Protein 3GYC (pdb70)

Nearest PDB structures (foldseek):
  3gyc-assembly2_B  TM=1.001E+00  e=6.604E-69  Parabacteroides distasonis ATCC 8503
  1f3x-assembly2_F  TM=3.179E-01  e=9.607E-03  Oryctolagus cuniculus
  3gyc-assembly2_B  TM=1.002E+00  e=1.729E-69  Parabacteroides distasonis ATCC 8503
  4qfu-assembly6_F  TM=5.108E-01  e=8.824E-04  Phocaeicola vulgatus ATCC 8482
  4qfu-assembly8_H  TM=5.171E-01  e=3.904E-03  Phocaeicola vulgatus ATCC 8482

Radius of gyration: 29.68 Å; Cα contacts (8 Å, |Δi|>4): 1448; chains: 2; bounding box: 71×48×87 Å

Secondary structure (DSSP, 8-state):
-PPPEEB--BTHHHH--STTSS-S-HHHHHHHHHHTT--EEEEE--HHHHHH----EEBPPS-SSSSSS----EE--TTHHHHHHHHHHHTT-EEEEE---PPBTT-GGGG--SHHHHHHHHHHHHHHHHHTT-GGGEEEEESSTTTT-TTT-HHHHTT-TTT-TT-TTSHHHHH--HHHH---S----EE--B--S-TTHHHHS--TT-SSEEB-----HHHHHHHHHHT----SS-SHHHHHIIIIIHHHHHT-HHHHHHHHHHHHH--HHHHHHT--EEE-S-SS-SS--S-TT--SHHHHHHHHHHHHHHHHH---EE-S-TT-STT------HHHHHHHHHHHHTPPPPHHHHSS-HHHHHHHTT-/----EEB--BTHHHH--STTSS-S-HHHHHHHHHHTT--EEEEE--HHHHHH---EEEB--S-SSSSSS----EEE-TTHHHHHHHHHHHTT-EEEEE-----BTT-GGGG--SHHHHHHHHHHHHHHHHHTT-GGGEEEEESSTTTT-TTT-HHHHTT-TTS-TT-TTSHHHHH--HHHH---S----EE--B--S-TTHHHHS--TT-SSEEB-B---HHHHHHHHHHT----SS-SHHHHHIIIIIHHHHHT-HHHHHHHHHHHHH--HHHHHTT--EEE-SBSS-SS--S-TT--SHHHHHHHHHHHHHHHTT---EE-S-TT-STT------HHHHHHHHHHHHTPPPPHHHHSS-HHHHHHHTT-

CATH classification: 3.20.20.80

B-factor: mean 16.11, std 5.59, range [5.9, 57.13]

Organism: Parabacteroides distasonis (strain ATCC 8503 / DSM 20701 / CIP 104284 / JCM 5825 / NCTC 11152) (NCBI:txid435591)

Structure (mmCIF, N/CA/C/O backbone):
data_3GYC
#
_entry.id   3GYC
#
_cell.length_a   60.209
_cell.length_b   84.915
_cell.length_c   77.991
_cell.angle_alpha   90.000
_cell.angle_beta   94.250
_cell.angle_gamma   90.000
#
_symmetry.space_group_name_H-M   'P 1 21 1'
#
loop_
_entity.id
_entity.type
_entity.pdbx_description
1 polymer 'Putative glycoside hydrolase'
2 non-polymer 1,2-ETHANEDIOL
3 water water
#
loop_
_atom_site.group_PDB
_atom_site.id
_atom_site.type_symbol
_atom_site.label_atom_id
_atom_site.label_alt_id
_atom_site.label_comp_id
_atom_site.label_asym_id
_atom_site.label_entity_id
_atom_site.label_seq_id
_atom_site.pdbx_PDB_ins_code
_atom_site.Cartn_x
_atom_site.Cartn_y
_atom_site.Cartn_z
_atom_site.occupancy
_atom_site.B_iso_or_equiv
_atom_site.auth_seq_id
_atom_site.auth_comp_id
_atom_site.auth_asym_id
_atom_site.auth_atom_id
_atom_site.pdbx_PDB_model_num
ATOM 1 N N . GLU A 1 13 ? 10.078 77.519 13.231 1.00 29.00 39 GLU A N 1
ATOM 2 C CA . GLU A 1 13 ? 10.381 76.072 13.285 1.00 27.69 39 GLU A CA 1
ATOM 3 C C . GLU A 1 13 ? 10.840 75.687 11.881 1.00 27.66 39 GLU A C 1
ATOM 4 O O . GLU A 1 13 ? 10.556 76.389 10.916 1.00 29.86 39 GLU A O 1
ATOM 6 N N . ILE A 1 14 ? 11.589 74.605 11.767 1.00 24.98 40 ILE A N 1
ATOM 7 C CA . ILE A 1 14 ? 12.061 74.144 10.464 1.00 23.65 40 ILE A CA 1
ATOM 8 C C . ILE A 1 14 ? 10.976 73.252 9.863 1.00 20.65 40 ILE A C 1
ATOM 9 O O . ILE A 1 14 ? 10.456 72.334 10.527 1.00 19.75 40 ILE A O 1
ATOM 14 N N . SER A 1 15 ? 10.602 73.563 8.628 1.00 19.29 41 SER A N 1
ATOM 15 C CA . SER A 1 15 ? 9.599 72.789 7.906 1.00 19.55 41 SER A CA 1
ATOM 16 C C . SER A 1 15 ? 10.220 71.756 6.974 1.00 16.90 41 SER A C 1
ATOM 17 O O . SER A 1 15 ? 11.220 72.028 6.301 1.00 15.94 41 SER A O 1
ATOM 20 N N . PRO A 1 16 ? 9.639 70.556 6.931 1.00 14.65 42 PRO A N 1
ATOM 21 C CA . PRO A 1 16 ? 10.086 69.634 5.937 1.00 12.40 42 PRO A CA 1
ATOM 22 C C . PRO A 1 16 ? 9.795 70.159 4.526 1.00 10.76 42 PRO A C 1
ATOM 23 O O . PRO A 1 16 ? 8.945 70.990 4.334 1.00 12.59 42 PRO A O 1
ATOM 27 N N . ARG A 1 17 ? 10.488 69.618 3.543 1.00 12.19 43 ARG A N 1
ATOM 28 C CA . ARG A 1 17 ? 10.223 69.917 2.154 1.00 13.17 43 ARG A CA 1
ATOM 29 C C . ARG A 1 17 ? 9.450 68.793 1.454 1.00 12.57 43 ARG A C 1
ATOM 30 O O . ARG A 1 17 ? 9.644 67.601 1.726 1.00 12.32 43 ARG A O 1
ATOM 38 N N . ALA A 1 18 ? 8.526 69.193 0.584 1.00 11.99 44 ALA A N 1
ATOM 39 C CA . ALA A 1 18 ? 7.761 68.255 -0.229 1.00 11.01 44 ALA A CA 1
ATOM 40 C C . ALA A 1 18 ? 8.562 68.127 -1.527 1.00 11.62 44 ALA A C 1
ATOM 41 O O . ALA A 1 18 ? 8.718 69.085 -2.313 1.00 10.43 44 ALA A O 1
ATOM 43 N N . ILE A 1 19 ? 9.076 66.930 -1.722 1.00 11.64 45 ILE A N 1
ATOM 44 C CA . ILE A 1 19 ? 10.031 66.608 -2.808 1.00 10.95 45 ILE A CA 1
ATOM 45 C C . ILE A 1 19 ? 9.452 65.690 -3.873 1.00 12.48 45 ILE A C 1
ATOM 46 O O . ILE A 1 19 ? 8.530 64.927 -3.614 1.00 9.76 45 ILE A O 1
ATOM 51 N N . THR A 1 20 ? 9.950 65.826 -5.100 1.00 12.26 46 THR A N 1
ATOM 52 C CA . THR A 1 20 ? 9.630 64.914 -6.162 1.00 12.68 46 THR A CA 1
ATOM 53 C C . THR A 1 20 ? 10.925 64.496 -6.937 1.00 13.51 46 THR A C 1
ATOM 54 O O . THR A 1 20 ? 11.806 65.302 -7.107 1.00 13.48 46 THR A O 1
ATOM 66 N N . TRP A 1 22 ? 12.585 63.870 -10.238 1.00 12.36 48 TRP A N 1
ATOM 67 C CA . TRP A 1 22 ? 12.567 64.107 -11.687 1.00 12.14 48 TRP A CA 1
ATOM 68 C C . TRP A 1 22 ? 13.741 63.412 -12.394 1.00 12.83 48 TRP A C 1
ATOM 69 O O . TRP A 1 22 ? 13.922 63.562 -13.620 1.00 12.96 48 TRP A O 1
ATOM 80 N N . ASP A 1 23 ? 14.495 62.629 -11.611 1.00 11.98 49 ASP A N 1
ATOM 81 C CA . ASP A 1 23 ? 15.486 61.669 -12.091 1.00 12.13 49 ASP A CA 1
ATOM 82 C C . ASP A 1 23 ? 16.325 62.201 -13.279 1.00 11.97 49 ASP A C 1
ATOM 83 O O . ASP A 1 23 ? 16.939 63.247 -13.172 1.00 12.00 49 ASP A O 1
ATOM 88 N N . PHE A 1 24 ? 16.344 61.471 -14.385 1.00 11.56 50 PHE A N 1
ATOM 89 C CA . PHE A 1 24 ? 17.029 61.901 -15.604 1.00 12.57 50 PHE A CA 1
ATOM 90 C C . PHE A 1 24 ? 15.995 62.401 -16.636 1.00 14.23 50 PHE A C 1
ATOM 91 O O . PHE A 1 24 ? 16.359 62.880 -17.712 1.00 14.73 50 PHE A O 1
ATOM 99 N N . SER A 1 25 ? 14.694 62.385 -16.272 1.00 11.82 51 SER A N 1
ATOM 100 C CA . SER A 1 25 ? 13.670 62.874 -17.177 1.00 9.93 51 SER A CA 1
ATOM 101 C C . SER A 1 25 ? 13.748 64.405 -17.427 1.00 10.07 51 SER A C 1
ATOM 102 O O . SER A 1 25 ? 13.430 64.863 -18.512 1.00 9.07 51 SER A O 1
ATOM 105 N N . TRP A 1 26 ? 14.203 65.181 -16.439 1.00 10.54 52 TRP A N 1
ATOM 106 C CA . TRP A 1 26 ? 14.286 66.615 -16.569 1.00 10.00 52 TRP A CA 1
ATOM 107 C C . TRP A 1 26 ? 15.134 67.035 -17.779 1.00 10.36 52 TRP A C 1
ATOM 108 O O . TRP A 1 26 ? 14.863 68.077 -18.404 1.00 10.06 52 TRP A O 1
ATOM 119 N N . LEU A 1 27 ? 16.173 66.254 -18.073 1.00 10.33 53 LEU A N 1
ATOM 120 C CA . LEU A 1 27 ? 17.051 66.575 -19.193 1.00 10.74 53 LEU A CA 1
ATOM 121 C C . LEU A 1 27 ? 16.648 65.798 -20.445 1.00 11.55 53 LEU A C 1
ATOM 122 O O . LEU A 1 27 ? 16.703 66.356 -21.547 1.00 12.87 53 LEU A O 1
ATOM 127 N N . GLU A 1 28 ? 16.248 64.543 -20.285 1.00 10.21 54 GLU A N 1
ATOM 128 C CA . GLU A 1 28 ? 15.988 63.650 -21.426 1.00 10.78 54 GLU A CA 1
ATOM 129 C C . GLU A 1 28 ? 14.649 63.748 -22.113 1.00 13.20 54 GLU A C 1
ATOM 130 O O . GLU A 1 28 ? 14.570 63.556 -23.313 1.00 10.23 54 GLU A O 1
ATOM 136 N N . ARG A 1 29 ? 13.606 64.052 -21.339 1.00 10.69 55 ARG A N 1
ATOM 137 C CA . ARG A 1 29 ? 12.233 64.014 -21.872 1.00 10.81 55 ARG A CA 1
ATOM 138 C C . ARG A 1 29 ? 11.810 65.317 -22.399 1.00 11.65 55 ARG A C 1
ATOM 139 O O . ARG A 1 29 ? 10.934 66.019 -21.839 1.00 10.68 55 ARG A O 1
ATOM 147 N N . ARG A 1 30 ? 12.505 65.699 -23.478 1.00 12.05 56 ARG A N 1
ATOM 148 C CA . ARG A 1 30 ? 12.293 67.013 -24.062 1.00 12.84 56 ARG A CA 1
ATOM 149 C C . ARG A 1 30 ? 12.042 66.987 -25.578 1.00 11.05 56 ARG A C 1
ATOM 150 O O . ARG A 1 30 ? 12.178 67.991 -26.252 1.00 10.80 56 ARG A O 1
ATOM 158 N N . TRP A 1 31 ? 11.618 65.831 -26.081 1.00 11.50 57 TRP A N 1
ATOM 159 C CA . TRP A 1 31 ? 11.105 65.691 -27.439 1.00 10.60 57 TRP A CA 1
ATOM 160 C C . TRP A 1 31 ? 9.633 66.092 -27.321 1.00 11.41 57 TRP A C 1
ATOM 161 O O . TRP A 1 31 ? 9.137 66.204 -26.223 1.00 11.13 57 TRP A O 1
ATOM 172 N N . PRO A 1 32 ? 8.934 66.296 -28.449 1.00 10.95 58 PRO A N 1
ATOM 173 C CA . PRO A 1 32 ? 7.553 66.798 -28.417 1.00 11.74 58 PRO A CA 1
ATOM 174 C C . PRO A 1 32 ? 6.636 65.996 -27.550 1.00 11.26 58 PRO A C 1
ATOM 175 O O . PRO A 1 32 ? 6.526 64.787 -27.730 1.00 11.77 58 PRO A O 1
ATOM 179 N N . GLY A 1 33 ? 5.998 66.696 -26.608 1.00 12.04 59 GLY A N 1
ATOM 180 C CA . GLY A 1 33 ? 5.060 66.099 -25.688 1.00 11.74 59 GLY A CA 1
ATOM 181 C C . GLY A 1 33 ? 5.643 65.213 -24.608 1.00 11.79 59 GLY A C 1
ATOM 182 O O . GLY A 1 33 ? 4.907 64.627 -23.825 1.00 11.94 59 GLY A O 1
ATOM 183 N N . ALA A 1 34 ? 6.958 65.187 -24.475 1.00 11.25 60 ALA A N 1
ATOM 184 C CA . ALA A 1 34 ? 7.612 64.237 -23.539 1.00 12.75 60 ALA A CA 1
ATOM 185 C C . ALA A 1 34 ? 7.443 64.639 -22.058 1.00 10.13 60 ALA A C 1
ATOM 186 O O . ALA A 1 34 ? 7.574 63.829 -21.163 1.00 9.34 60 ALA A O 1
ATOM 188 N N . GLY A 1 35 ? 7.107 65.908 -21.825 1.00 12.00 61 GLY A N 1
ATOM 189 C CA . GLY A 1 35 ? 6.829 66.376 -20.504 1.00 12.23 61 GLY A CA 1
ATOM 190 C C . GLY A 1 35 ? 7.658 67.493 -19.954 1.00 14.77 61 GLY A C 1
ATOM 191 O O . GLY A 1 35 ? 7.139 68.283 -19.182 1.00 12.70 61 GLY A O 1
ATOM 192 N N . TYR A 1 36 ? 8.932 67.563 -20.355 1.00 13.00 62 TYR A N 1
ATOM 193 C CA . TYR A 1 36 ? 9.866 68.502 -19.788 1.00 13.44 62 TYR A CA 1
ATOM 194 C C . TYR A 1 36 ? 10.501 69.504 -20.752 1.00 13.23 62 TYR A C 1
ATOM 195 O O . TYR A 1 36 ? 11.539 70.057 -20.467 1.00 13.83 62 TYR A O 1
ATOM 204 N N . GLU A 1 37 ? 9.814 69.750 -21.864 1.00 12.91 63 GLU A N 1
ATOM 205 C CA . GLU A 1 37 ? 10.235 70.734 -22.843 1.00 12.58 63 GLU A CA 1
ATOM 206 C C . GLU A 1 37 ? 10.319 72.155 -22.291 1.00 12.86 63 GLU A C 1
ATOM 207 O O . GLU A 1 37 ? 11.290 72.858 -22.571 1.00 11.76 63 GLU A O 1
ATOM 213 N N . ASP A 1 38 ? 9.317 72.571 -21.516 1.00 11.12 64 ASP A N 1
ATOM 214 C CA . ASP A 1 38 ? 9.266 73.932 -20.955 1.00 11.66 64 ASP A CA 1
ATOM 215 C C . ASP A 1 38 ? 9.436 73.850 -19.444 1.00 12.00 64 ASP A C 1
ATOM 216 O O . ASP A 1 38 ? 8.473 73.580 -18.706 1.00 11.37 64 ASP A O 1
ATOM 221 N N . TRP A 1 39 ? 10.671 74.022 -18.988 1.00 11.94 65 TRP A N 1
ATOM 222 C CA . TRP A 1 39 ? 10.971 73.930 -17.575 1.00 11.55 65 TRP A CA 1
ATOM 223 C C . TRP A 1 39 ? 10.248 74.959 -16.710 1.00 11.44 65 TRP A C 1
ATOM 224 O O . TRP A 1 39 ? 9.881 74.640 -15.582 1.00 13.64 65 TRP A O 1
ATOM 235 N N . ASP A 1 40 ? 10.052 76.161 -17.213 1.00 12.29 66 ASP A N 1
ATOM 236 C CA . ASP A 1 40 ? 9.284 77.189 -16.473 1.00 13.07 66 ASP A CA 1
ATOM 237 C C . ASP A 1 40 ? 7.855 76.749 -16.257 1.00 13.41 66 ASP A C 1
ATOM 238 O O . ASP A 1 40 ? 7.339 76.836 -15.103 1.00 12.31 66 ASP A O 1
ATOM 243 N N . GLN A 1 41 ? 7.239 76.215 -17.303 1.00 11.96 67 GLN A N 1
ATOM 244 C CA A GLN A 1 41 ? 5.860 75.771 -17.164 0.50 13.58 67 GLN A CA 1
ATOM 245 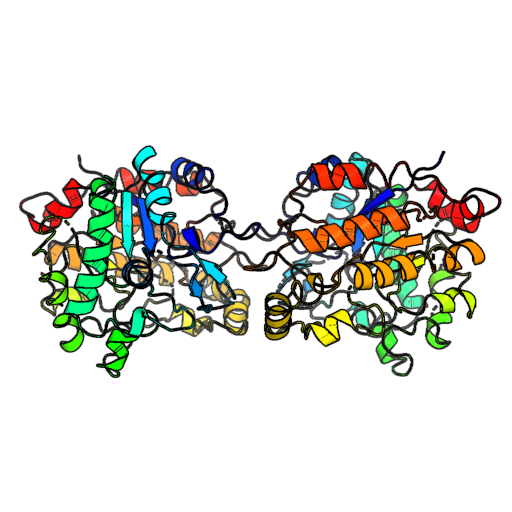C CA B GLN A 1 41 ? 5.869 75.731 -17.198 0.50 14.04 67 GLN A CA 1
ATOM 246 C C . GLN A 1 41 ? 5.750 74.606 -16.168 1.00 13.56 67 GLN A C 1
ATOM 247 O O . GLN A 1 41 ? 4.867 74.634 -15.314 1.00 12.60 67 GLN A O 1
ATOM 258 N N . VAL A 1 42 ? 6.626 73.603 -16.268 1.00 11.97 68 VAL A N 1
ATOM 259 C CA . VAL A 1 42 ? 6.494 72.447 -15.358 1.00 12.25 68 VAL A CA 1
ATOM 260 C C . VAL A 1 42 ? 6.929 72.784 -13.921 1.00 12.88 68 VAL A C 1
ATOM 261 O O . VAL A 1 42 ? 6.368 72.241 -12.962 1.00 10.31 68 VAL A O 1
ATOM 265 N N . LEU A 1 43 ? 7.889 73.696 -13.763 1.00 11.48 69 LEU A N 1
ATOM 266 C CA . LEU A 1 43 ? 8.266 74.142 -12.428 1.00 10.86 69 LEU A CA 1
ATOM 267 C C . LEU A 1 43 ? 7.116 75.033 -11.816 1.00 10.81 69 LEU A C 1
ATOM 268 O O . LEU A 1 43 ? 6.924 75.006 -10.633 1.00 11.06 69 LEU A O 1
ATOM 273 N N . ASP A 1 44 ? 6.377 75.780 -12.615 1.00 11.76 70 ASP A N 1
ATOM 274 C CA . ASP A 1 44 ? 5.226 76.555 -12.114 1.00 12.86 70 ASP A CA 1
ATOM 275 C C . ASP A 1 44 ? 4.147 75.565 -11.654 1.00 12.82 70 ASP A C 1
ATOM 276 O O . ASP A 1 44 ? 3.562 75.763 -10.618 1.00 13.41 70 ASP A O 1
ATOM 281 N N . GLU A 1 45 ? 3.923 74.504 -12.427 1.00 12.28 71 GLU A N 1
ATOM 282 C CA . GLU A 1 45 ? 2.946 73.442 -12.113 1.00 12.72 71 GLU A CA 1
ATOM 283 C C . GLU A 1 45 ? 3.316 72.691 -10.832 1.00 12.06 71 GLU A C 1
ATOM 284 O O . GLU A 1 45 ? 2.473 72.337 -9.999 1.00 11.59 71 GLU A O 1
ATOM 290 N N . LEU A 1 46 ? 4.592 72.401 -10.701 1.00 10.05 72 LEU A N 1
ATOM 291 C CA . LEU A 1 46 ? 5.153 71.783 -9.525 1.00 10.93 72 LEU A CA 1
ATOM 292 C C . LEU A 1 46 ? 4.880 72.667 -8.282 1.00 12.03 72 LEU A C 1
ATOM 293 O O . LEU A 1 46 ? 4.432 72.171 -7.273 1.00 12.62 72 LEU A O 1
ATOM 298 N N . SER A 1 47 ? 5.176 73.954 -8.366 1.00 11.60 73 SER A N 1
ATOM 299 C CA . SER A 1 47 ? 4.931 74.879 -7.222 1.00 15.67 73 SER A CA 1
ATOM 300 C C . SER A 1 47 ? 3.462 75.024 -6.898 1.00 14.84 73 SER A C 1
ATOM 301 O O . SER A 1 47 ? 3.100 75.118 -5.733 1.00 14.89 73 SER A O 1
ATOM 304 N N . GLU A 1 48 ? 2.628 75.099 -7.935 1.00 16.07 74 GLU A N 1
ATOM 305 C CA . GLU A 1 48 ? 1.163 75.187 -7.780 1.00 16.67 74 GLU A CA 1
ATOM 306 C C . GLU A 1 48 ? 0.661 73.961 -6.984 1.00 15.67 74 GLU A C 1
ATOM 307 O O . GLU A 1 48 ? -0.297 74.048 -6.216 1.00 16.62 74 GLU A O 1
ATOM 313 N N . ARG A 1 49 ? 1.282 72.805 -7.187 1.00 12.51 75 ARG A N 1
ATOM 314 C CA . ARG A 1 49 ? 0.933 71.599 -6.465 1.00 11.62 75 ARG A CA 1
ATOM 315 C C . ARG A 1 49 ? 1.516 71.598 -5.033 1.00 13.84 75 ARG A C 1
ATOM 316 O O . ARG A 1 49 ? 1.142 70.760 -4.228 1.00 14.41 75 ARG A O 1
ATOM 324 N N . GLY A 1 50 ? 2.428 72.536 -4.736 1.00 12.07 76 GLY A N 1
ATOM 325 C CA . GLY A 1 50 ? 2.990 72.696 -3.390 1.00 12.23 76 GLY A CA 1
ATOM 326 C C . GLY A 1 50 ? 4.313 72.009 -3.124 1.00 11.39 76 GLY A C 1
ATOM 327 O O . GLY A 1 50 ? 4.747 71.961 -1.980 1.00 10.81 76 GLY A O 1
ATOM 328 N N . TYR A 1 51 ? 4.941 71.435 -4.161 1.00 9.35 77 TYR A N 1
ATOM 329 C CA . TYR A 1 51 ? 6.251 70.817 -3.990 1.00 11.15 77 TYR A CA 1
ATOM 330 C C . TYR A 1 51 ? 7.294 71.941 -3.989 1.00 12.18 77 TYR A C 1
ATOM 331 O O . TYR A 1 51 ? 7.150 72.925 -4.709 1.00 14.43 77 TYR A O 1
ATOM 340 N N . ASN A 1 52 ? 8.314 71.812 -3.147 1.00 11.43 78 ASN A N 1
ATOM 341 C CA . ASN A 1 52 ? 9.394 72.794 -3.078 1.00 10.65 78 ASN A CA 1
ATOM 342 C C . ASN A 1 52 ? 10.800 72.180 -3.079 1.00 10.09 78 ASN A C 1
ATOM 343 O O . ASN A 1 52 ? 11.764 72.818 -2.711 1.00 9.99 78 ASN A O 1
ATOM 348 N N . ALA A 1 53 ? 10.908 70.930 -3.537 1.00 9.75 79 ALA A N 1
ATOM 349 C CA . ALA A 1 53 ? 12.204 70.272 -3.705 1.00 10.99 79 ALA A CA 1
ATOM 350 C C . ALA A 1 53 ? 12.085 69.244 -4.858 1.00 11.74 79 ALA A C 1
ATOM 351 O O . ALA A 1 53 ? 11.000 68.728 -5.132 1.00 13.51 79 ALA A O 1
ATOM 353 N N . ILE A 1 54 ? 13.196 68.982 -5.535 1.00 12.18 80 ILE A N 1
ATOM 354 C CA . ILE A 1 54 ? 13.280 68.017 -6.624 1.00 11.52 80 ILE A CA 1
ATOM 355 C C . ILE A 1 54 ? 14.586 67.246 -6.467 1.00 12.20 80 ILE A C 1
ATOM 356 O O . ILE A 1 54 ? 15.592 67.811 -6.077 1.00 12.79 80 ILE A O 1
ATOM 361 N N . ARG A 1 55 ? 14.542 65.955 -6.725 1.00 11.47 81 ARG A N 1
ATOM 362 C CA . ARG A 1 55 ? 15.726 65.104 -6.755 1.00 12.14 81 ARG A CA 1
ATOM 363 C C . ARG A 1 55 ? 16.042 64.829 -8.235 1.00 10.48 81 ARG A C 1
ATOM 364 O O . ARG A 1 55 ? 15.190 64.343 -8.973 1.00 10.50 81 ARG A O 1
ATOM 372 N N . ILE A 1 56 ? 17.242 65.186 -8.707 1.00 11.69 82 ILE A N 1
ATOM 373 C CA . ILE A 1 56 ? 17.536 64.979 -10.092 1.00 10.34 82 ILE A CA 1
ATOM 374 C C . ILE A 1 56 ? 18.873 64.266 -10.269 1.00 10.53 82 ILE A C 1
ATOM 375 O O . ILE A 1 56 ? 19.735 64.245 -9.384 1.00 9.45 82 ILE A O 1
ATOM 380 N N . ASP A 1 57 ? 19.012 63.714 -11.446 1.00 10.07 83 ASP A N 1
ATOM 381 C CA . ASP A 1 57 ? 20.298 63.153 -11.855 1.00 10.00 83 ASP A CA 1
ATOM 382 C C . ASP A 1 57 ? 21.172 64.317 -12.347 1.00 10.17 83 ASP A C 1
ATOM 383 O O . ASP A 1 57 ? 20.750 65.101 -13.229 1.00 12.26 83 ASP A O 1
ATOM 388 N N . ALA A 1 58 ? 22.383 64.425 -11.784 1.00 8.85 84 ALA A N 1
ATOM 389 C CA . ALA A 1 58 ? 23.352 65.492 -12.120 1.00 10.05 84 ALA A CA 1
ATOM 390 C C . ALA A 1 58 ? 24.311 65.057 -13.265 1.00 11.36 84 ALA A C 1
ATOM 391 O O . ALA A 1 58 ? 25.105 65.886 -13.733 1.00 12.15 84 ALA A O 1
ATOM 393 N N . TYR A 1 59 ? 24.249 63.770 -13.664 1.00 10.84 85 TYR A N 1
ATOM 394 C CA . TYR A 1 59 ? 25.144 63.209 -14.718 1.00 11.35 85 TYR A CA 1
ATOM 395 C C . TYR A 1 59 ? 26.602 63.636 -14.462 1.00 11.66 85 TYR A C 1
ATOM 396 O O . TYR A 1 59 ? 27.281 64.161 -15.373 1.00 12.73 85 TYR A O 1
ATOM 405 N N . PRO A 1 60 ? 27.105 63.407 -13.238 1.00 11.42 86 PRO A N 1
ATOM 406 C CA . PRO A 1 60 ? 28.471 63.866 -12.849 1.00 11.34 86 PRO A CA 1
ATOM 407 C C . PRO A 1 60 ? 29.567 63.268 -13.710 1.00 11.23 86 PRO A C 1
ATOM 408 O O . PRO A 1 60 ? 30.552 63.926 -14.037 1.00 12.11 86 PRO A O 1
ATOM 412 N N . HIS A 1 61 ? 29.402 62.003 -14.050 1.00 12.02 87 HIS A N 1
ATOM 413 C CA . HIS A 1 61 ? 30.325 61.300 -14.931 1.00 11.45 87 HIS A CA 1
ATOM 414 C C . HIS A 1 61 ? 30.492 61.966 -16.307 1.00 11.10 87 HIS A C 1
ATOM 415 O O . HIS A 1 61 ? 31.616 62.039 -16.841 1.00 12.77 87 HIS A O 1
ATOM 422 N N . LEU A 1 62 ? 29.409 62.464 -16.871 1.00 10.73 88 LEU A N 1
ATOM 423 C CA . LEU A 1 62 ? 29.431 63.147 -18.146 1.00 10.13 88 LEU A CA 1
ATOM 424 C C . LEU A 1 62 ? 30.018 64.547 -17.985 1.00 11.49 88 LEU A C 1
ATOM 425 O O . LEU A 1 62 ? 30.863 64.975 -18.792 1.00 11.56 88 LEU A O 1
ATOM 430 N N . ILE A 1 63 ? 29.606 65.268 -16.932 1.00 12.85 89 ILE A N 1
ATOM 431 C CA . ILE A 1 63 ? 30.130 66.608 -16.716 1.00 13.23 89 ILE A CA 1
ATOM 432 C C . ILE A 1 63 ? 31.645 66.566 -16.470 1.00 15.26 89 ILE A C 1
ATOM 433 O O . ILE A 1 63 ? 32.351 67.445 -16.957 1.00 15.57 89 ILE A O 1
ATOM 438 N N . ALA A 1 64 ? 32.143 65.528 -15.787 1.00 15.12 90 ALA A N 1
ATOM 439 C CA . ALA A 1 64 ? 33.558 65.427 -15.472 1.00 16.15 90 ALA A CA 1
ATOM 440 C C . ALA A 1 64 ? 34.382 65.059 -16.695 1.00 18.11 90 ALA A C 1
ATOM 441 O O . ALA A 1 64 ? 35.573 65.396 -16.766 1.00 17.91 90 ALA A O 1
ATOM 443 N N . GLU A 1 65 ? 33.775 64.383 -17.661 1.00 18.99 91 GLU A N 1
ATOM 444 C CA . GLU A 1 65 ? 34.487 64.015 -18.887 1.00 19.81 91 GLU A CA 1
ATOM 445 C C . GLU A 1 65 ? 34.489 65.169 -19.866 1.00 18.73 91 GLU A C 1
ATOM 446 O O . GLU A 1 65 ? 35.534 65.576 -20.316 1.00 17.77 91 GLU A O 1
ATOM 452 N N . ASN A 1 66 ? 33.307 65.652 -20.240 1.00 17.77 92 ASN A N 1
ATOM 453 C CA . ASN A 1 66 ? 33.178 66.782 -21.165 1.00 17.05 92 ASN A CA 1
ATOM 454 C C . ASN A 1 66 ? 31.829 67.480 -20.953 1.00 17.60 92 ASN A C 1
ATOM 455 O O . ASN A 1 66 ? 30.820 67.062 -21.517 1.00 15.79 92 ASN A O 1
ATOM 460 N N . PRO A 1 67 ? 31.819 68.570 -20.156 1.00 17.32 93 PRO A N 1
ATOM 461 C CA . PRO A 1 67 ? 30.560 69.197 -19.769 1.00 16.37 93 PRO A CA 1
ATOM 462 C C . PRO A 1 67 ? 29.677 69.706 -20.887 1.00 17.01 93 PRO A C 1
ATOM 463 O O . PRO A 1 67 ? 28.436 69.627 -20.767 1.00 17.53 93 PRO A O 1
ATOM 475 N N . LYS A 1 69 ? 29.747 68.556 -24.138 1.00 13.37 95 LYS A N 1
ATOM 476 C CA . LYS A 1 69 ? 29.573 67.562 -25.185 1.00 12.93 95 LYS A CA 1
ATOM 477 C C . LYS A 1 69 ? 28.097 67.150 -25.362 1.00 13.40 95 LYS A C 1
ATOM 478 O O . LYS A 1 69 ? 27.345 67.070 -24.410 1.00 11.19 95 LYS A O 1
ATOM 484 N N . LYS A 1 70 ? 27.671 66.912 -26.600 1.00 14.29 96 LYS A N 1
ATOM 485 C CA . LYS A 1 70 ? 26.321 66.361 -26.795 1.00 14.19 96 LYS A CA 1
ATOM 486 C C . LYS A 1 70 ? 26.534 64.842 -26.741 1.00 12.71 96 LYS A C 1
ATOM 487 O O . LYS A 1 70 ? 27.163 64.261 -27.646 1.00 13.89 96 LYS A O 1
ATOM 491 N N . TRP A 1 71 ? 26.044 64.208 -25.677 1.00 10.80 97 TRP A N 1
ATOM 492 C CA . TRP A 1 71 ? 26.189 62.766 -25.456 1.00 10.36 97 TRP A CA 1
ATOM 493 C C . TRP A 1 71 ? 25.041 61.925 -25.975 1.00 11.91 97 TRP A C 1
ATOM 494 O O . TRP A 1 71 ? 23.896 62.280 -25.748 1.00 13.41 97 TRP A O 1
ATOM 505 N N . LEU A 1 72 ? 25.371 60.796 -26.615 1.00 11.70 98 LEU A N 1
ATOM 506 C CA . LEU A 1 72 ? 24.412 59.828 -27.096 1.00 11.58 98 LEU A CA 1
ATOM 507 C C . LEU A 1 72 ? 24.216 58.749 -26.019 1.00 12.37 98 LEU A C 1
ATOM 508 O O . LEU A 1 72 ? 25.170 58.059 -25.641 1.00 13.62 98 LEU A O 1
ATOM 513 N N . LEU A 1 73 ? 23.003 58.656 -25.464 1.00 11.27 99 LEU A N 1
ATOM 514 C CA . LEU A 1 73 ? 22.709 57.719 -24.382 1.00 10.48 99 LEU A CA 1
ATOM 515 C C . LEU A 1 73 ? 21.927 56.519 -24.879 1.00 11.00 99 LEU A C 1
ATOM 516 O O . LEU A 1 73 ? 21.074 56.672 -25.757 1.00 11.71 99 LEU A O 1
ATOM 521 N N . LYS A 1 74 ? 22.240 55.333 -24.351 1.00 12.45 100 LYS A N 1
ATOM 522 C CA . LYS A 1 74 ? 21.500 54.106 -24.674 1.00 14.25 100 LYS A CA 1
ATOM 523 C C . LYS A 1 74 ? 20.362 54.004 -23.696 1.00 14.95 100 LYS A C 1
ATOM 524 O O . LYS A 1 74 ? 20.530 54.368 -22.550 1.00 17.38 100 LYS A O 1
ATOM 530 N N . GLU A 1 75 ? 19.204 53.510 -24.114 1.00 14.36 101 GLU A N 1
ATOM 531 C CA . GLU A 1 75 ? 18.064 53.459 -23.187 1.00 15.87 101 GLU A CA 1
ATOM 532 C C . GLU A 1 75 ? 18.230 52.381 -22.108 1.00 14.63 101 GLU A C 1
ATOM 533 O O . GLU A 1 75 ? 18.905 51.356 -22.310 1.00 13.12 101 GLU A O 1
ATOM 539 N N . VAL A 1 76 ? 17.655 52.657 -20.947 1.00 14.14 102 VAL A N 1
ATOM 540 C CA . VAL A 1 76 ? 17.619 51.697 -19.852 1.00 15.91 102 VAL A CA 1
ATOM 541 C C . VAL A 1 76 ? 16.469 50.706 -20.084 1.00 14.78 102 VAL A C 1
ATOM 542 O O . VAL A 1 76 ? 16.581 49.507 -19.796 1.00 15.25 102 VAL A O 1
ATOM 546 N N . TRP A 1 77 ? 15.381 51.208 -20.661 1.00 13.74 103 TRP A N 1
ATOM 547 C CA . TRP A 1 77 ? 14.149 50.418 -20.879 1.00 14.24 103 TRP A CA 1
ATOM 548 C C . TRP A 1 77 ? 13.286 51.077 -21.936 1.00 14.14 103 TRP A C 1
ATOM 549 O O . TRP A 1 77 ? 13.483 52.242 -22.290 1.00 13.74 103 TRP A O 1
ATOM 560 N N . ASN A 1 78 ? 12.326 50.337 -22.444 1.00 12.70 104 ASN A N 1
ATOM 561 C CA . ASN A 1 78 ? 11.335 50.936 -23.297 1.00 12.35 104 ASN A CA 1
ATOM 562 C C . ASN A 1 78 ? 9.938 50.736 -22.682 1.00 14.14 104 ASN A C 1
ATOM 563 O O . ASN A 1 78 ? 8.943 51.164 -23.234 1.00 14.48 104 ASN A O 1
ATOM 568 N N . GLN A 1 79 ? 9.880 50.088 -21.528 1.00 12.07 105 GLN A N 1
ATOM 569 C CA . GLN A 1 79 ? 8.597 49.815 -20.874 1.00 12.80 105 GLN A CA 1
ATOM 570 C C . GLN A 1 79 ? 8.154 50.875 -19.867 1.00 11.85 105 GLN A C 1
ATOM 571 O O . GLN A 1 79 ? 6.984 50.904 -19.492 1.00 12.02 105 GLN A O 1
ATOM 577 N N . GLN A 1 80 ? 9.066 51.749 -19.445 1.00 12.59 106 GLN A N 1
ATOM 578 C CA . GLN A 1 80 ? 8.717 52.808 -18.461 1.00 12.38 106 GLN A CA 1
ATOM 579 C C . GLN A 1 80 ? 8.768 54.196 -19.053 1.00 14.68 106 GLN A C 1
ATOM 580 O O . GLN A 1 80 ? 9.447 54.415 -20.074 1.00 15.55 106 GLN A O 1
ATOM 586 N N . ASP A 1 81 ? 8.131 55.160 -18.371 1.00 14.18 107 ASP A N 1
ATOM 587 C CA . ASP A 1 81 ? 8.096 56.561 -18.850 1.00 14.11 107 ASP A CA 1
ATOM 588 C C . ASP A 1 81 ? 9.059 57.555 -18.138 1.00 12.95 107 ASP A C 1
ATOM 589 O O . ASP A 1 81 ? 8.894 58.773 -18.238 1.00 11.82 107 ASP A O 1
ATOM 594 N N . TRP A 1 82 ? 10.034 57.034 -17.401 1.00 13.23 108 TRP A N 1
ATOM 595 C CA . TRP A 1 82 ? 11.093 57.858 -16.865 1.00 13.88 108 TRP A CA 1
ATOM 596 C C . TRP A 1 82 ? 12.151 57.871 -17.958 1.00 12.27 108 TRP A C 1
ATOM 597 O O . TRP A 1 82 ? 12.483 56.837 -18.541 1.00 12.77 108 TRP A O 1
ATOM 608 N N . GLY A 1 83 ? 12.684 59.037 -18.229 1.00 11.18 109 GLY A N 1
ATOM 609 C CA . GLY A 1 83 ? 13.723 59.138 -19.239 1.00 10.77 109 GLY A CA 1
ATOM 610 C C . GLY A 1 83 ? 13.351 58.694 -20.644 1.00 10.79 109 GLY A C 1
ATOM 611 O O . GLY A 1 83 ? 12.206 58.775 -21.062 1.00 11.46 109 GLY A O 1
ATOM 612 N N . SER A 1 84 ? 14.330 58.135 -21.362 1.00 10.46 110 SER A N 1
ATOM 613 C CA . SER A 1 84 ? 14.190 57.837 -22.778 1.00 11.26 110 SER A CA 1
ATOM 614 C C . SER A 1 84 ? 13.903 56.374 -23.109 1.00 11.83 110 SER A C 1
ATOM 615 O O . SER A 1 84 ? 14.631 55.494 -22.649 1.00 14.46 110 SER A O 1
ATOM 618 N N . PRO A 1 85 ? 12.916 56.108 -23.986 1.00 10.27 111 PRO A N 1
ATOM 619 C CA . PRO A 1 85 ? 12.575 54.752 -24.367 1.00 11.14 111 PRO A CA 1
ATOM 620 C C . PRO A 1 85 ? 13.410 54.249 -25.529 1.00 11.86 111 PRO A C 1
ATOM 621 O O . PRO A 1 85 ? 13.153 53.166 -26.023 1.00 13.51 111 PRO A O 1
ATOM 625 N N . ASP A 1 86 ? 14.380 55.056 -25.961 1.00 12.15 112 ASP A N 1
ATOM 626 C CA . ASP A 1 86 ? 15.236 54.698 -27.100 1.00 11.22 112 ASP A CA 1
ATOM 627 C C . ASP A 1 86 ? 16.472 55.618 -26.996 1.00 10.16 112 ASP A C 1
ATOM 628 O O . ASP A 1 86 ? 16.606 56.368 -26.036 1.00 10.00 112 ASP A O 1
ATOM 646 N N . ASN A 1 88 ? 18.992 58.641 -27.194 1.00 11.20 114 ASN A N 1
ATOM 647 C CA . ASN A 1 88 ? 18.695 60.052 -27.052 1.00 12.03 114 ASN A CA 1
ATOM 648 C C . ASN A 1 88 ? 20.020 60.797 -26.874 1.00 14.27 114 ASN A C 1
ATOM 649 O O . ASN A 1 88 ? 21.063 60.179 -26.603 1.00 17.43 114 ASN A O 1
ATOM 654 N N . GLU A 1 89 ? 19.992 62.101 -27.108 1.00 15.23 115 GLU A N 1
ATOM 655 C CA . GLU A 1 89 ? 21.187 62.934 -27.003 1.00 17.96 115 GLU A CA 1
ATOM 656 C C . GLU A 1 89 ? 20.960 63.991 -25.993 1.00 16.49 115 GLU A C 1
ATOM 657 O O . GLU A 1 89 ? 19.929 64.636 -26.025 1.00 17.76 115 GLU A O 1
ATOM 663 N N . VAL A 1 90 ? 21.905 64.179 -25.090 1.00 15.33 116 VAL A N 1
ATOM 664 C CA . VAL A 1 90 ? 21.813 65.261 -24.108 1.00 13.48 116 VAL A CA 1
ATOM 665 C C . VAL A 1 90 ? 23.117 66.040 -23.991 1.00 12.48 116 VAL A C 1
ATOM 666 O O . VAL A 1 90 ? 24.210 65.506 -24.276 1.00 13.12 116 VAL A O 1
ATOM 670 N N . GLN A 1 91 ? 22.977 67.314 -23.618 1.00 11.26 117 GLN A N 1
ATOM 671 C CA . GLN A 1 91 ? 24.108 68.186 -23.296 1.00 10.70 117 GLN A CA 1
ATOM 672 C C . GLN A 1 91 ? 23.826 68.650 -21.858 1.00 10.22 117 GLN A C 1
ATOM 673 O O . GLN A 1 91 ? 22.829 69.358 -21.573 1.00 9.05 117 GLN A O 1
ATOM 679 N N . VAL A 1 92 ? 24.700 68.257 -20.937 1.00 11.39 118 VAL A N 1
ATOM 680 C CA . VAL A 1 92 ? 24.421 68.430 -19.504 1.00 10.08 118 VAL A CA 1
ATOM 681 C C . VAL A 1 92 ? 24.631 69.854 -19.001 1.00 10.55 118 VAL A C 1
ATOM 682 O O . VAL A 1 92 ? 23.808 70.348 -18.244 1.00 12.37 118 VAL A O 1
ATOM 686 N N . GLN A 1 93 ? 25.698 70.515 -19.419 1.00 12.86 119 GLN A N 1
ATOM 687 C CA . GLN A 1 93 ? 25.920 71.917 -19.073 1.00 11.98 119 GLN A CA 1
ATOM 688 C C . GLN A 1 93 ? 25.926 72.721 -20.358 1.00 12.30 119 GLN A C 1
ATOM 689 O O . GLN A 1 93 ? 26.488 72.263 -21.371 1.00 12.93 119 GLN A O 1
ATOM 695 N N . PRO A 1 94 ? 25.386 73.952 -20.318 1.00 12.26 120 PRO A N 1
ATOM 696 C CA . PRO A 1 94 ? 24.815 74.691 -19.161 1.00 11.18 120 PRO A CA 1
ATOM 697 C C . PRO A 1 94 ? 23.382 74.334 -18.733 1.00 11.41 120 PRO A C 1
ATOM 698 O O . PRO A 1 94 ? 22.834 74.991 -17.848 1.00 12.70 120 PRO A O 1
ATOM 702 N N . ASN A 1 95 ? 22.763 73.349 -19.370 1.00 9.86 121 ASN A N 1
ATOM 703 C CA . ASN A 1 95 ? 21.385 72.910 -19.014 1.00 10.73 121 ASN A CA 1
ATOM 704 C C . ASN A 1 95 ? 21.165 72.670 -17.526 1.00 9.16 121 ASN A C 1
ATOM 705 O O . ASN A 1 95 ? 20.142 73.125 -16.988 1.00 9.76 121 ASN A O 1
ATOM 710 N N . LEU A 1 96 ? 22.126 72.055 -16.839 1.00 8.57 122 LEU A N 1
ATOM 711 C CA . LEU A 1 96 ? 21.967 71.806 -15.412 1.00 10.83 122 LEU A CA 1
ATOM 712 C C . LEU A 1 96 ? 21.909 73.119 -14.656 1.00 9.65 122 LEU A C 1
ATOM 713 O O . LEU A 1 96 ? 20.993 73.350 -13.853 1.00 10.58 122 LEU A O 1
ATOM 718 N N . ASN A 1 97 ? 22.870 73.996 -14.921 1.00 9.81 123 ASN A N 1
ATOM 719 C CA . ASN A 1 97 ? 22.871 75.282 -14.224 1.00 10.23 123 ASN A CA 1
ATOM 720 C C . ASN A 1 97 ? 21.642 76.136 -14.572 1.00 10.75 123 ASN A C 1
ATOM 721 O O . ASN A 1 97 ? 21.150 76.909 -13.706 1.00 11.03 123 ASN A O 1
ATOM 726 N N . LEU A 1 98 ? 21.160 76.009 -15.818 1.00 9.92 124 LEU A N 1
ATOM 727 C CA . LEU A 1 98 ? 19.923 76.707 -16.236 1.00 10.88 124 LEU A CA 1
ATOM 728 C C . LEU A 1 98 ? 18.752 76.198 -15.425 1.00 10.53 124 LEU A C 1
ATOM 729 O O . LEU A 1 98 ? 17.997 76.982 -14.895 1.00 11.38 124 LEU A O 1
ATOM 734 N N . PHE A 1 99 ? 18.601 74.877 -15.358 1.00 10.47 125 PHE A N 1
ATOM 735 C CA . PHE A 1 99 ? 17.559 74.253 -14.578 1.00 10.93 125 PHE A CA 1
ATOM 736 C C . PHE A 1 99 ? 17.638 74.640 -13.090 1.00 11.34 125 PHE A C 1
ATOM 737 O O . PHE A 1 99 ? 16.595 74.986 -12.475 1.00 10.01 125 PHE A O 1
ATOM 745 N N . LEU A 1 100 ? 18.850 74.624 -12.525 1.00 10.82 126 LEU A N 1
ATOM 746 C CA . LEU A 1 100 ? 19.057 75.001 -11.132 1.00 11.00 126 LEU A CA 1
ATOM 747 C C . LEU A 1 100 ? 18.703 76.444 -10.905 1.00 11.52 126 LEU A C 1
ATOM 748 O O . LEU A 1 100 ? 18.108 76.744 -9.871 1.00 12.20 126 LEU A O 1
ATOM 753 N N . SER A 1 101 ? 19.004 77.344 -11.859 1.00 11.02 127 SER A N 1
ATOM 754 C CA A SER A 1 101 ? 18.632 78.747 -11.714 0.50 11.12 127 SER A CA 1
ATOM 755 C CA B SER A 1 101 ? 18.644 78.751 -11.711 0.50 11.06 127 SER A CA 1
ATOM 756 C C . SER A 1 101 ? 17.128 78.954 -11.652 1.00 11.42 127 SER A C 1
ATOM 757 O O . SER A 1 101 ? 16.623 79.842 -10.907 1.00 11.98 127 SER A O 1
ATOM 762 N N . LYS A 1 102 ? 16.397 78.158 -12.424 1.00 12.01 128 LYS A N 1
ATOM 763 C CA . LYS A 1 102 ? 14.935 78.241 -12.429 1.00 13.06 128 LYS A CA 1
ATOM 764 C C . LYS A 1 102 ? 14.372 77.729 -11.094 1.00 13.02 128 LYS A C 1
ATOM 765 O O . LYS A 1 102 ? 13.372 78.293 -10.583 1.00 12.51 128 LYS A O 1
ATOM 771 N N . CYS A 1 103 ? 15.018 76.714 -10.525 1.00 12.52 129 CYS A N 1
ATOM 772 C CA . CYS A 1 103 ? 14.668 76.247 -9.185 1.00 12.57 129 CYS A CA 1
ATOM 773 C C . CYS A 1 103 ? 14.899 77.322 -8.141 1.00 13.72 129 CYS A C 1
ATOM 774 O O . CYS A 1 103 ? 13.995 77.629 -7.349 1.00 15.15 129 CYS A O 1
ATOM 777 N N . LYS A 1 104 ? 16.062 77.972 -8.194 1.00 15.15 130 LYS A N 1
ATOM 778 C CA . LYS A 1 104 ? 16.417 79.020 -7.232 1.00 14.59 130 LYS A CA 1
ATOM 779 C C . LYS A 1 104 ? 15.432 80.162 -7.249 1.00 15.43 130 LYS A C 1
ATOM 780 O O . LYS A 1 104 ? 15.072 80.692 -6.207 1.00 14.35 130 LYS A O 1
ATOM 786 N N . GLU A 1 105 ? 15.037 80.562 -8.440 1.00 15.42 131 GLU A N 1
ATOM 787 C CA . GLU A 1 105 ? 14.106 81.649 -8.646 1.00 16.58 131 GLU A CA 1
ATOM 788 C C . GLU A 1 105 ? 12.791 81.400 -7.924 1.00 16.25 131 GLU A C 1
ATOM 789 O O . GLU A 1 105 ? 12.166 82.332 -7.514 1.00 17.05 131 GLU A O 1
ATOM 792 N N . ARG A 1 106 ? 12.423 80.134 -7.771 1.00 16.01 132 ARG A N 1
ATOM 793 C CA . ARG A 1 106 ? 11.163 79.715 -7.177 1.00 16.42 132 ARG A CA 1
ATOM 794 C C . ARG A 1 106 ? 11.338 79.103 -5.783 1.00 16.96 132 ARG A C 1
ATOM 795 O O . ARG A 1 106 ? 10.421 78.483 -5.273 1.00 17.13 132 ARG A O 1
ATOM 803 N N . ASP A 1 107 ? 12.498 79.297 -5.161 1.00 17.82 133 ASP A N 1
ATOM 804 C CA . ASP A 1 107 ? 12.825 78.683 -3.848 1.00 18.54 133 ASP A CA 1
ATOM 805 C C . ASP A 1 107 ? 12.581 77.178 -3.810 1.00 16.62 133 ASP A C 1
ATOM 806 O O . ASP A 1 107 ? 12.015 76.668 -2.856 1.00 17.25 133 ASP A O 1
ATOM 811 N N . ILE A 1 108 ? 12.958 76.477 -4.862 1.00 14.20 134 ILE A N 1
ATOM 812 C CA . ILE A 1 108 ? 12.867 75.024 -4.919 1.00 12.24 134 ILE A CA 1
ATOM 813 C C . ILE A 1 108 ? 14.321 74.587 -4.676 1.00 14.59 134 ILE A C 1
ATOM 814 O O . ILE A 1 108 ? 15.258 75.116 -5.315 1.00 15.30 134 ILE A O 1
ATOM 819 N N . LYS A 1 109 ? 14.512 73.689 -3.723 1.00 12.75 135 LYS A N 1
ATOM 820 C CA . LYS A 1 109 ? 15.823 73.146 -3.395 1.00 15.27 135 LYS A CA 1
ATOM 821 C C . LYS A 1 109 ? 15.989 71.818 -4.153 1.00 12.96 135 LYS A C 1
ATOM 822 O O . LYS A 1 109 ? 15.018 71.148 -4.483 1.00 12.05 135 LYS A O 1
ATOM 828 N N . VAL A 1 110 ? 17.224 71.479 -4.473 1.00 11.40 136 VAL A N 1
ATOM 829 C CA . VAL A 1 110 ? 17.501 70.307 -5.314 1.00 12.11 136 VAL A CA 1
ATOM 830 C C . VAL A 1 110 ? 18.478 69.309 -4.707 1.00 11.16 136 VAL A C 1
ATOM 831 O O . VAL A 1 110 ? 19.601 69.643 -4.364 1.00 12.95 136 VAL A O 1
ATOM 835 N N . GLY A 1 111 ? 18.035 68.068 -4.606 1.00 9.54 137 GLY A N 1
ATOM 836 C CA . GLY A 1 111 ? 18.891 66.989 -4.203 1.00 10.53 137 GLY A CA 1
ATOM 837 C C . GLY A 1 111 ? 19.508 66.380 -5.457 1.00 11.01 137 GLY A C 1
ATOM 838 O O . GLY A 1 111 ? 18.797 66.087 -6.429 1.00 9.18 137 GLY A O 1
ATOM 839 N N . LEU A 1 112 ? 20.827 66.170 -5.427 1.00 11.58 138 LEU A N 1
ATOM 840 C CA . LEU A 1 112 ? 21.496 65.556 -6.561 1.00 10.68 138 LEU A CA 1
ATOM 841 C C . LEU A 1 112 ? 21.740 64.084 -6.292 1.00 12.94 138 LEU A C 1
ATOM 842 O O . LEU A 1 112 ? 22.078 63.675 -5.165 1.00 14.64 138 LEU A O 1
ATOM 847 N N . SER A 1 113 ? 21.579 63.300 -7.334 1.00 11.49 139 SER A N 1
ATOM 848 C CA . SER A 1 113 ? 21.875 61.885 -7.309 1.00 11.18 139 SER A CA 1
ATOM 849 C C . SER A 1 113 ? 22.383 61.530 -8.704 1.00 11.07 139 SER A C 1
ATOM 850 O O . SER A 1 113 ? 22.550 62.412 -9.557 1.00 9.57 139 SER A O 1
ATOM 853 N N . SER A 1 114 ? 22.571 60.238 -8.957 1.00 9.75 140 SER A N 1
ATOM 854 C CA . SER A 1 114 ? 22.834 59.762 -10.329 1.00 9.75 140 SER A CA 1
ATOM 855 C C . SER A 1 114 ? 22.472 58.307 -10.493 1.00 8.51 140 SER A C 1
ATOM 856 O O . SER A 1 114 ? 22.606 57.508 -9.556 1.00 10.83 140 SER A O 1
ATOM 859 N N . TRP A 1 115 ? 21.980 58.005 -11.683 1.00 8.78 141 TRP A N 1
ATOM 860 C CA . TRP A 1 115 ? 21.709 56.663 -12.169 1.00 11.23 141 TRP A CA 1
ATOM 861 C C . TRP A 1 115 ? 22.831 56.241 -13.150 1.00 12.12 141 TRP A C 1
ATOM 862 O O . TRP A 1 115 ? 22.763 55.172 -13.747 1.00 14.34 141 TRP A O 1
ATOM 873 N N . TYR A 1 116 ? 23.852 57.096 -13.313 1.00 12.43 142 TYR A N 1
ATOM 874 C CA . TYR A 1 116 ? 25.008 56.829 -14.175 1.00 11.76 142 TYR A CA 1
ATOM 875 C C . TYR A 1 116 ? 24.588 56.277 -15.556 1.00 12.07 142 TYR A C 1
ATOM 876 O O . TYR A 1 116 ? 24.938 55.144 -15.944 1.00 11.01 142 TYR A O 1
ATOM 885 N N . ARG A 1 117 ? 23.807 57.090 -16.256 1.00 11.29 143 ARG A N 1
ATOM 886 C CA . ARG A 1 117 ? 23.251 56.750 -17.550 1.00 12.32 143 ARG A CA 1
ATOM 887 C C . ARG A 1 117 ? 24.378 56.348 -18.471 1.00 13.52 143 ARG A C 1
ATOM 888 O O . ARG A 1 117 ? 25.418 56.993 -18.491 1.00 12.65 143 ARG A O 1
ATOM 896 N N . LEU A 1 118 ? 24.181 55.250 -19.173 1.00 13.28 144 LEU A N 1
ATOM 897 C CA . LEU A 1 118 ? 25.200 54.753 -20.104 1.00 12.85 144 LEU A CA 1
ATOM 898 C C . LEU A 1 118 ? 25.172 55.476 -21.431 1.00 12.56 144 LEU A C 1
ATOM 899 O O . LEU A 1 118 ? 24.184 55.399 -22.184 1.00 13.01 144 LEU A O 1
ATOM 904 N N . ASP A 1 119 ? 26.267 56.170 -21.722 1.00 11.47 145 ASP A N 1
ATOM 905 C CA . ASP A 1 119 ? 26.456 56.784 -23.014 1.00 11.58 145 ASP A CA 1
ATOM 906 C C . ASP A 1 119 ? 27.078 55.676 -23.875 1.00 11.88 145 ASP A C 1
ATOM 907 O O . ASP A 1 119 ? 27.516 54.652 -23.352 1.00 12.95 145 ASP A O 1
ATOM 912 N N . VAL A 1 120 ? 27.170 55.890 -25.177 1.00 10.75 146 VAL A N 1
ATOM 913 C CA . VAL A 1 120 ? 27.707 54.854 -26.052 1.00 12.52 146 VAL A CA 1
ATOM 914 C C . VAL A 1 120 ? 29.175 54.455 -25.706 1.00 13.50 146 VAL A C 1
ATOM 915 O O . VAL A 1 120 ? 29.590 53.344 -25.971 1.00 14.22 146 VAL A O 1
ATOM 919 N N . ASP A 1 121 ? 29.930 55.342 -25.087 1.00 14.25 147 ASP A N 1
ATOM 920 C CA . ASP A 1 121 ? 31.294 55.016 -24.672 1.00 15.58 147 ASP A CA 1
ATOM 921 C C . ASP A 1 121 ? 31.386 54.571 -23.211 1.00 15.17 147 ASP A C 1
ATOM 922 O O . ASP A 1 121 ? 32.478 54.359 -22.693 1.00 14.75 147 ASP A O 1
ATOM 927 N N . GLU A 1 122 ? 30.247 54.445 -22.556 1.00 14.93 148 GLU A N 1
ATOM 928 C CA . GLU A 1 122 ? 30.146 53.960 -21.197 1.00 16.38 148 GLU A CA 1
ATOM 929 C C . GLU A 1 122 ? 31.214 54.567 -20.288 1.00 14.00 148 GLU A C 1
ATOM 930 O O . GLU A 1 122 ? 31.951 53.843 -19.618 1.00 10.05 148 GLU A O 1
ATOM 936 N N . VAL A 1 123 ? 31.247 55.897 -20.224 1.00 14.07 149 VAL A N 1
ATOM 937 C CA . VAL A 1 123 ? 32.300 56.566 -19.449 1.00 15.17 149 VAL A CA 1
ATOM 938 C C . VAL A 1 123 ? 32.252 56.312 -17.921 1.00 16.35 149 VAL A C 1
ATOM 939 O O . VAL A 1 123 ? 33.295 56.359 -17.243 1.00 15.85 149 VAL A O 1
ATOM 943 N N . CYS A 1 124 ? 31.095 55.931 -17.402 1.00 16.80 150 CYS A N 1
ATOM 944 C CA . CYS A 1 124 ? 30.997 55.689 -15.965 1.00 19.32 150 CYS A CA 1
ATOM 945 C C . CYS A 1 124 ? 31.804 54.500 -15.476 1.00 17.81 150 CYS A C 1
ATOM 946 O O . CYS A 1 124 ? 32.120 54.447 -14.305 1.00 16.03 150 CYS A O 1
ATOM 949 N N . LEU A 1 125 ? 32.137 53.558 -16.361 1.00 18.90 151 LEU A N 1
ATOM 950 C CA . LEU A 1 125 ? 32.893 52.368 -15.972 1.00 19.59 151 LEU A CA 1
ATOM 951 C C . LEU A 1 125 ? 34.321 52.717 -15.491 1.00 19.72 151 LEU A C 1
ATOM 952 O O . LEU A 1 125 ? 34.960 51.922 -14.816 1.00 20.50 151 LEU A O 1
ATOM 957 N N . LYS A 1 126 ? 34.796 53.919 -15.813 1.00 19.50 152 LYS A N 1
ATOM 958 C CA . LYS A 1 126 ? 36.121 54.380 -15.397 1.00 18.74 152 LYS A CA 1
ATOM 959 C C . LYS A 1 126 ? 36.192 54.722 -13.904 1.00 17.90 152 LYS A C 1
ATOM 960 O O . LYS A 1 126 ? 37.263 54.753 -13.318 1.00 16.74 152 LYS A O 1
ATOM 966 N N . LEU A 1 127 ? 35.045 54.977 -13.297 1.00 15.69 153 LEU A N 1
ATOM 967 C CA . LEU A 1 127 ? 34.972 55.373 -11.894 1.00 15.93 153 LEU A CA 1
ATOM 968 C C . LEU A 1 127 ? 35.062 54.133 -11.004 1.00 16.45 153 LEU A C 1
ATOM 969 O O . LEU A 1 127 ? 34.151 53.843 -10.222 1.00 17.04 153 LEU A O 1
ATOM 974 N N . ASP A 1 128 ? 36.187 53.430 -11.090 1.00 16.10 154 ASP A N 1
ATOM 975 C CA . ASP A 1 128 ? 36.323 52.142 -10.421 1.00 15.94 154 ASP A CA 1
ATOM 976 C C . ASP A 1 128 ? 36.951 52.153 -9.032 1.00 15.05 154 ASP A C 1
ATOM 977 O O . ASP A 1 128 ? 37.260 51.103 -8.497 1.00 13.91 154 ASP A O 1
ATOM 982 N N . THR A 1 129 ? 37.140 53.336 -8.454 1.00 14.70 155 THR A N 1
ATOM 983 C CA . THR A 1 129 ? 37.628 53.445 -7.069 1.00 14.25 155 THR A CA 1
ATOM 984 C C . THR A 1 129 ? 36.770 54.533 -6.400 1.00 14.37 155 THR A C 1
ATOM 985 O O . THR A 1 129 ? 36.242 55.405 -7.101 1.00 15.05 155 THR A O 1
ATOM 989 N N . PRO A 1 130 ? 36.620 54.485 -5.059 1.00 14.73 156 PRO A N 1
ATOM 990 C CA . PRO A 1 130 ? 35.845 55.545 -4.399 1.00 15.01 156 PRO A CA 1
ATOM 991 C C . PRO A 1 130 ? 36.481 56.934 -4.586 1.00 15.15 156 PRO A C 1
ATOM 992 O O . PRO A 1 130 ? 35.758 57.953 -4.622 1.00 17.03 156 PRO A O 1
ATOM 996 N N . GLU A 1 131 ? 37.808 56.972 -4.742 1.00 15.06 157 GLU A N 1
ATOM 997 C CA . GLU A 1 131 ? 38.507 58.233 -4.963 1.00 14.61 157 GLU A CA 1
ATOM 998 C C . GLU A 1 131 ? 38.168 58.822 -6.316 1.00 13.95 157 GLU A C 1
ATOM 999 O O . GLU A 1 131 ? 37.960 60.034 -6.458 1.00 13.46 157 GLU A O 1
ATOM 1005 N N . LYS A 1 132 ? 38.069 57.963 -7.314 1.00 13.99 158 LYS A N 1
ATOM 1006 C CA . LYS A 1 132 ? 37.702 58.410 -8.650 1.00 14.64 158 LYS A CA 1
ATOM 1007 C C . LYS A 1 132 ? 36.280 58.938 -8.675 1.00 15.45 158 LYS A C 1
ATOM 1008 O O . LYS A 1 132 ? 35.995 59.969 -9.307 1.00 15.29 158 LYS A O 1
ATOM 1014 N N . LEU A 1 133 ? 35.391 58.238 -7.973 1.00 15.20 159 LEU A N 1
ATOM 1015 C CA . LEU A 1 133 ? 33.995 58.623 -7.921 1.00 14.32 159 LEU A CA 1
ATOM 1016 C C . LEU A 1 133 ? 33.861 59.989 -7.246 1.00 14.66 159 LEU A C 1
ATOM 1017 O O . LEU A 1 133 ? 33.118 60.845 -7.720 1.00 15.03 159 LEU A O 1
ATOM 1022 N N . ALA A 1 134 ? 34.615 60.201 -6.168 1.00 14.27 160 ALA A N 1
ATOM 1023 C CA . ALA A 1 134 ? 34.563 61.449 -5.451 1.00 14.85 160 ALA A CA 1
ATOM 1024 C C . ALA A 1 134 ? 35.136 62.566 -6.303 1.00 15.84 160 ALA A C 1
ATOM 1025 O O . ALA A 1 134 ? 34.566 63.656 -6.362 1.00 15.84 160 ALA A O 1
ATOM 1027 N N . ASP A 1 135 ? 36.238 62.305 -7.000 1.00 17.19 161 ASP A N 1
ATOM 1028 C CA . ASP A 1 135 ? 36.831 63.356 -7.828 1.00 18.75 161 ASP A CA 1
ATOM 1029 C C . ASP A 1 135 ? 35.821 63.834 -8.865 1.00 18.23 161 ASP A C 1
ATOM 1030 O O . ASP A 1 135 ? 35.733 65.018 -9.199 1.00 17.32 161 ASP A O 1
ATOM 1035 N N . CYS A 1 136 ? 35.042 62.897 -9.360 1.00 18.10 162 CYS A N 1
ATOM 1036 C CA . CYS A 1 136 ? 34.021 63.201 -10.332 1.00 18.07 162 CYS A CA 1
ATOM 1037 C C . CYS A 1 136 ? 32.905 64.114 -9.753 1.00 16.81 162 CYS A C 1
ATOM 1038 O O . CYS A 1 136 ? 32.502 65.094 -10.365 1.00 16.77 162 CYS A O 1
ATOM 1041 N N . TRP A 1 137 ? 32.432 63.805 -8.556 1.00 14.64 163 TRP A N 1
ATOM 1042 C CA . TRP A 1 137 ? 31.457 64.673 -7.902 1.00 12.78 163 TRP A CA 1
ATOM 1043 C C . TRP A 1 137 ? 32.036 66.030 -7.494 1.00 13.03 163 TRP A C 1
ATOM 1044 O O . TRP A 1 137 ? 31.329 67.025 -7.538 1.00 12.39 163 TRP A O 1
ATOM 1055 N N . LEU A 1 138 ? 33.309 66.070 -7.070 1.00 12.66 164 LEU A N 1
ATOM 1056 C CA . LEU A 1 138 ? 33.955 67.326 -6.753 1.00 12.92 164 LEU A CA 1
ATOM 1057 C C . LEU A 1 138 ? 33.943 68.229 -8.006 1.00 13.91 164 LEU A C 1
ATOM 1058 O O . LEU A 1 138 ? 33.728 69.439 -7.914 1.00 14.53 164 LEU A O 1
ATOM 1063 N N . THR A 1 139 ? 34.132 67.648 -9.185 1.00 14.91 165 THR A N 1
ATOM 1064 C CA . THR A 1 139 ? 34.086 68.427 -10.419 1.00 15.53 165 THR A CA 1
ATOM 1065 C C . THR A 1 139 ? 32.690 69.002 -10.693 1.00 16.49 165 THR A C 1
ATOM 1066 O O . THR A 1 139 ? 32.551 70.184 -10.963 1.00 17.55 165 THR A O 1
ATOM 1070 N N . ILE A 1 140 ? 31.658 68.183 -10.546 1.00 17.77 166 ILE A N 1
ATOM 1071 C CA . ILE A 1 140 ? 30.283 68.625 -10.829 1.00 18.75 166 ILE A CA 1
ATOM 1072 C C . ILE A 1 140 ? 29.915 69.736 -9.820 1.00 17.70 166 ILE A C 1
ATOM 1073 O O . ILE A 1 140 ? 29.334 70.774 -10.186 1.00 18.15 166 ILE A O 1
ATOM 1078 N N . LEU A 1 141 ? 30.293 69.563 -8.561 1.00 15.82 167 LEU A N 1
ATOM 1079 C CA . LEU A 1 141 ? 29.965 70.576 -7.550 1.00 15.07 167 LEU A CA 1
ATOM 1080 C C . LEU A 1 141 ? 30.624 71.896 -7.857 1.00 16.49 167 LEU A C 1
ATOM 1081 O O . LEU A 1 141 ? 30.000 72.920 -7.660 1.00 18.05 167 LEU A O 1
ATOM 1086 N N . ARG A 1 142 ? 31.874 71.875 -8.352 1.00 17.54 168 ARG A N 1
ATOM 1087 C CA . ARG A 1 142 ? 32.578 73.107 -8.760 1.00 18.55 168 ARG A CA 1
ATOM 1088 C C . ARG A 1 142 ? 31.871 73.746 -9.979 1.00 18.35 168 ARG A C 1
ATOM 1089 O O . ARG A 1 142 ? 31.771 74.967 -10.053 1.00 19.31 168 ARG A O 1
ATOM 1092 N N . SER A 1 143 ? 31.356 72.937 -10.906 1.00 19.63 169 SER A N 1
ATOM 1093 C CA . SER A 1 143 ? 30.598 73.480 -12.066 1.00 20.99 169 SER A CA 1
ATOM 1094 C C . SER A 1 143 ? 29.343 74.239 -11.609 1.00 20.61 169 SER A C 1
ATOM 1095 O O . SER A 1 143 ? 28.982 75.252 -12.206 1.00 21.51 169 SER A O 1
ATOM 1098 N N . ILE A 1 144 ? 28.724 73.772 -10.529 1.00 19.98 170 ILE A N 1
ATOM 1099 C CA . ILE A 1 144 ? 27.522 74.410 -9.965 1.00 18.46 170 ILE A CA 1
ATOM 1100 C C . ILE A 1 144 ? 27.925 75.661 -9.200 1.00 20.50 170 ILE A C 1
ATOM 1101 O O . ILE A 1 144 ? 27.306 76.709 -9.309 1.00 18.45 170 ILE A O 1
ATOM 1106 N N . GLU A 1 145 ? 29.007 75.562 -8.443 1.00 22.45 171 GLU A N 1
ATOM 1107 C CA . GLU A 1 145 ? 29.473 76.697 -7.674 1.00 25.12 171 GLU A CA 1
ATOM 1108 C C . GLU A 1 145 ? 29.965 77.851 -8.625 1.00 25.72 171 GLU A C 1
ATOM 1109 O O . GLU A 1 145 ? 29.958 79.026 -8.248 1.00 25.74 171 GLU A O 1
ATOM 1115 N N . GLU A 1 146 ? 30.354 77.514 -9.857 1.00 25.60 172 GLU A N 1
ATOM 1116 C CA . GLU A 1 146 ? 30.832 78.542 -10.824 1.00 26.17 172 GLU A CA 1
ATOM 1117 C C . GLU A 1 146 ? 29.735 79.598 -11.058 1.00 25.31 172 GLU A C 1
ATOM 1118 O O . GLU A 1 146 ? 30.036 80.786 -11.151 1.00 24.88 172 GLU A O 1
ATOM 1121 N N . ASP A 1 147 ? 28.469 79.163 -11.102 1.00 22.23 173 ASP A N 1
ATOM 1122 C CA . ASP A 1 147 ? 27.355 80.085 -11.324 1.00 20.38 173 ASP A CA 1
ATOM 1123 C C . ASP A 1 147 ? 26.655 80.469 -10.031 1.00 17.54 173 ASP A C 1
ATOM 1124 O O . ASP A 1 147 ? 25.544 80.976 -10.058 1.00 17.05 173 ASP A O 1
ATOM 1129 N N . GLY A 1 148 ? 27.310 80.232 -8.901 1.00 16.53 174 GLY A N 1
ATOM 1130 C CA . GLY A 1 148 ? 26.793 80.606 -7.580 1.00 15.02 174 GLY A CA 1
ATOM 1131 C C . GLY A 1 148 ? 25.479 79.925 -7.176 1.00 15.84 174 GLY A C 1
ATOM 1132 O O . GLY A 1 148 ? 24.620 80.569 -6.556 1.00 16.41 174 GLY A O 1
ATOM 1133 N N . LEU A 1 149 ? 25.331 78.644 -7.502 1.00 13.65 175 LEU A N 1
ATOM 1134 C CA . LEU A 1 149 ? 24.093 77.907 -7.259 1.00 13.12 175 LEU A CA 1
ATOM 1135 C C . LEU A 1 149 ? 24.224 76.842 -6.204 1.00 13.89 175 LEU A C 1
ATOM 1136 O O . LEU A 1 149 ? 23.314 76.090 -6.042 1.00 11.46 175 LEU A O 1
ATOM 1141 N N . LEU A 1 150 ? 25.318 76.789 -5.444 1.00 14.87 176 LEU A N 1
ATOM 1142 C CA . LEU A 1 150 ? 25.486 75.670 -4.511 1.00 15.95 176 LEU A CA 1
ATOM 1143 C C . LEU A 1 150 ? 24.441 75.690 -3.386 1.00 15.35 176 LEU A C 1
ATOM 1144 O O . LEU A 1 150 ? 24.039 74.640 -2.909 1.00 14.54 176 LEU A O 1
ATOM 1149 N N . ASP A 1 151 ? 23.995 76.878 -2.977 1.00 15.74 177 ASP A N 1
ATOM 1150 C CA . ASP A 1 151 ? 22.969 76.977 -1.926 1.00 17.49 177 ASP A CA 1
ATOM 1151 C C . ASP A 1 151 ? 21.603 76.425 -2.339 1.00 16.32 177 ASP A C 1
ATOM 1152 O O . ASP A 1 151 ? 20.751 76.199 -1.482 1.00 16.68 177 ASP A O 1
ATOM 1157 N N . THR A 1 152 ? 21.408 76.172 -3.628 1.00 15.20 178 THR A N 1
ATOM 1158 C CA . THR A 1 152 ? 20.175 75.532 -4.118 1.00 14.61 178 THR A CA 1
ATOM 1159 C C . THR A 1 152 ? 20.207 74.014 -3.921 1.00 13.39 178 THR A C 1
ATOM 1160 O O . THR A 1 152 ? 19.180 73.380 -3.950 1.00 11.73 178 THR A O 1
ATOM 1164 N N . ILE A 1 153 ? 21.399 73.444 -3.705 1.00 11.32 179 ILE A N 1
ATOM 1165 C CA . ILE A 1 153 ? 21.555 72.034 -3.542 1.00 12.86 179 ILE A CA 1
ATOM 1166 C C . ILE A 1 153 ? 21.277 71.672 -2.081 1.00 13.51 179 ILE A C 1
ATOM 1167 O O . ILE A 1 153 ? 21.840 72.260 -1.154 1.00 13.34 179 ILE A O 1
ATOM 1172 N N . LEU A 1 154 ? 20.404 70.691 -1.919 1.00 14.36 180 LEU A N 1
ATOM 1173 C CA . LEU A 1 154 ? 19.926 70.257 -0.612 1.00 14.70 180 LEU A CA 1
ATOM 1174 C C . LEU A 1 154 ? 20.814 69.160 -0.027 1.00 13.09 180 LEU A C 1
ATOM 1175 O O . LEU A 1 154 ? 21.155 69.163 1.147 1.00 13.96 180 LEU A O 1
ATOM 1180 N N . TYR A 1 155 ? 21.181 68.222 -0.875 1.00 12.71 181 TYR A N 1
ATOM 1181 C CA . TYR A 1 155 ? 22.016 67.107 -0.491 1.00 11.58 181 TYR A CA 1
ATOM 1182 C C . TYR A 1 155 ? 22.632 66.507 -1.729 1.00 10.93 181 TYR A C 1
ATOM 1183 O O . TYR A 1 155 ? 22.188 66.772 -2.837 1.00 10.53 181 TYR A O 1
ATOM 1192 N N . VAL A 1 156 ? 23.656 65.669 -1.526 1.00 11.22 182 VAL A N 1
ATOM 1193 C CA . VAL A 1 156 ? 24.309 64.992 -2.624 1.00 11.29 182 VAL A CA 1
ATOM 1194 C C . VAL A 1 156 ? 24.350 63.531 -2.292 1.00 10.97 182 VAL A C 1
ATOM 1195 O O . VAL A 1 156 ? 24.965 63.131 -1.292 1.00 11.64 182 VAL A O 1
ATOM 1199 N N . ASP A 1 157 ? 23.759 62.746 -3.178 1.00 11.99 183 ASP A N 1
ATOM 1200 C CA . ASP A 1 157 ? 23.691 61.274 -3.101 1.00 12.45 183 ASP A CA 1
ATOM 1201 C C . ASP A 1 157 ? 24.602 60.728 -4.188 1.00 13.10 183 ASP A C 1
ATOM 1202 O O . ASP A 1 157 ? 24.371 60.981 -5.375 1.00 13.26 183 ASP A O 1
ATOM 1207 N N . LEU A 1 158 ? 25.595 59.941 -3.806 1.00 12.11 184 LEU A N 1
ATOM 1208 C CA . LEU A 1 158 ? 26.580 59.458 -4.784 1.00 13.82 184 LEU A CA 1
ATOM 1209 C C . LEU A 1 158 ? 26.103 58.375 -5.700 1.00 13.85 184 LEU A C 1
ATOM 1210 O O . LEU A 1 158 ? 26.770 58.099 -6.693 1.00 15.13 184 LEU A O 1
ATOM 1215 N N . CYS A 1 159 ? 24.985 57.727 -5.380 1.00 15.04 185 CYS A N 1
ATOM 1216 C CA . CYS A 1 159 ? 24.435 56.729 -6.279 1.00 14.97 185 CYS A CA 1
ATOM 1217 C C . CYS A 1 159 ? 23.053 56.235 -5.899 1.00 15.70 185 CYS A C 1
ATOM 1218 O O . CYS A 1 159 ? 22.867 55.721 -4.789 1.00 15.73 185 CYS A O 1
ATOM 1221 N N . ASN A 1 160 ? 22.090 56.388 -6.821 1.00 15.45 186 ASN A N 1
ATOM 1222 C CA . ASN A 1 160 ? 20.765 55.821 -6.661 1.00 15.08 186 ASN A CA 1
ATOM 1223 C C . ASN A 1 160 ? 20.815 54.337 -6.361 1.00 16.27 186 ASN A C 1
ATOM 1224 O O . ASN A 1 160 ? 21.443 53.583 -7.102 1.00 15.57 186 ASN A O 1
ATOM 1229 N N . GLU A 1 161 ? 20.124 53.912 -5.298 1.00 16.83 187 GLU A N 1
ATOM 1230 C CA . GLU A 1 161 ? 19.960 52.475 -4.977 1.00 18.13 187 GLU A CA 1
ATOM 1231 C C . GLU A 1 161 ? 21.244 51.687 -4.979 1.00 17.27 187 GLU A C 1
ATOM 1232 O O . GLU A 1 161 ? 21.375 50.599 -5.571 1.00 15.68 187 GLU A O 1
ATOM 1238 N N . TRP A 1 162 ? 22.206 52.260 -4.271 1.00 17.51 188 TRP A N 1
ATOM 1239 C CA . TRP A 1 162 ? 23.490 51.611 -4.065 1.00 16.25 188 TRP A CA 1
ATOM 1240 C C . TRP A 1 162 ? 23.308 50.254 -3.366 1.00 16.43 188 TRP A C 1
ATOM 1241 O O . TRP A 1 162 ? 22.538 50.145 -2.414 1.00 16.54 188 TRP A O 1
ATOM 1252 N N . PRO A 1 163 ? 24.050 49.219 -3.802 1.00 16.65 189 PRO A N 1
ATOM 1253 C CA . PRO A 1 163 ? 25.024 49.217 -4.883 1.00 18.08 189 PRO A CA 1
ATOM 1254 C C . PRO A 1 163 ? 24.540 48.425 -6.097 1.00 18.93 189 PRO A C 1
ATOM 1255 O O . PRO A 1 163 ? 25.304 47.666 -6.663 1.00 20.57 189 PRO A O 1
ATOM 1259 N N . GLY A 1 164 ? 23.283 48.584 -6.490 1.00 20.26 190 GLY A N 1
ATOM 1260 C CA . GLY A 1 164 ? 22.734 47.836 -7.641 1.00 21.71 190 GLY A CA 1
ATOM 1261 C C . GLY A 1 164 ? 23.567 47.960 -8.917 1.00 22.29 190 GLY A C 1
ATOM 1262 O O . GLY A 1 164 ? 23.932 49.070 -9.328 1.00 21.99 190 GLY A O 1
ATOM 1263 N N . ASP A 1 165 ? 23.846 46.841 -9.574 1.00 23.11 191 ASP A N 1
ATOM 1264 C CA . ASP A 1 165 ? 24.679 46.887 -10.789 1.00 25.05 191 ASP A CA 1
ATOM 1265 C C . ASP A 1 165 ? 24.092 47.668 -11.980 1.00 23.92 191 ASP A C 1
ATOM 1266 O O . ASP A 1 165 ? 24.833 48.038 -12.883 1.00 24.88 191 ASP A O 1
ATOM 1271 N N . SER A 1 166 ? 22.785 47.907 -12.002 1.00 22.56 192 SER A N 1
ATOM 1272 C CA . SER A 1 166 ? 22.196 48.735 -13.057 1.00 22.49 192 SER A CA 1
ATOM 1273 C C . SER A 1 166 ? 22.733 50.150 -12.980 1.00 20.09 192 SER A C 1
ATOM 1274 O O . SER A 1 166 ? 22.881 50.813 -14.002 1.00 19.84 192 SER A O 1
ATOM 1277 N N . TRP A 1 167 ? 22.990 50.621 -11.765 1.00 17.17 193 TRP A N 1
ATOM 1278 C CA . TRP A 1 167 ? 23.417 52.013 -11.579 1.00 16.77 193 TRP A CA 1
ATOM 1279 C C . TRP A 1 167 ? 24.909 52.130 -11.266 1.00 17.05 193 TRP A C 1
ATOM 1280 O O . TRP A 1 167 ? 25.543 53.116 -11.655 1.00 16.73 193 TRP A O 1
ATOM 1291 N N . ALA A 1 168 ? 25.468 51.124 -10.589 1.00 16.99 194 ALA A N 1
ATOM 1292 C CA . ALA A 1 168 ? 26.886 51.138 -10.185 1.00 16.17 194 ALA A CA 1
ATOM 1293 C C . ALA A 1 168 ? 27.636 49.916 -10.749 1.00 16.78 194 ALA A C 1
ATOM 1294 O O . ALA A 1 168 ? 28.110 49.052 -9.987 1.00 14.89 194 ALA A O 1
ATOM 1296 N N . PRO A 1 169 ? 27.737 49.827 -12.089 1.00 17.53 195 PRO A N 1
ATOM 1297 C CA . PRO A 1 169 ? 28.496 48.720 -12.699 1.00 17.75 195 PRO A CA 1
ATOM 1298 C C . PRO A 1 169 ? 30.006 48.830 -12.453 1.00 18.30 195 PRO A C 1
ATOM 1299 O O . PRO A 1 169 ? 30.741 47.822 -12.533 1.00 19.49 195 P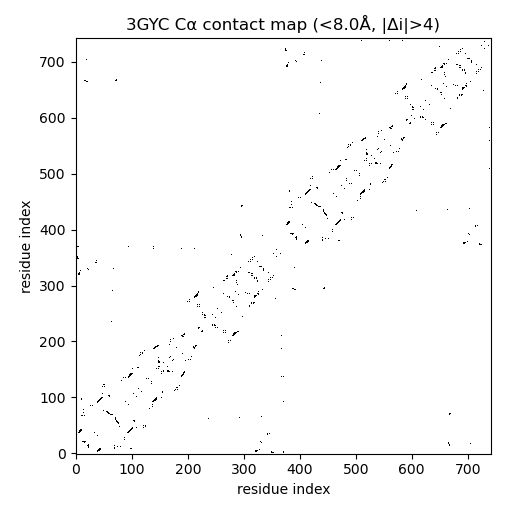RO A O 1
ATOM 1303 N N . PHE A 1 170 ? 30.468 50.053 -12.217 1.00 17.76 196 PHE A N 1
ATOM 1304 C CA . PHE A 1 170 ? 31.862 50.323 -11.880 1.00 18.39 196 PHE A CA 1
ATOM 1305 C C . PHE A 1 170 ? 32.229 49.734 -10.516 1.00 18.29 196 PHE A C 1
ATOM 1306 O O . PHE A 1 170 ? 33.384 49.575 -10.206 1.00 18.19 196 PHE A O 1
ATOM 1314 N N . PHE A 1 171 ? 31.239 49.463 -9.679 1.00 18.18 197 PHE A N 1
ATOM 1315 C CA . PHE A 1 171 ? 31.484 48.866 -8.379 1.00 18.09 197 PHE A CA 1
ATOM 1316 C C . PHE A 1 171 ? 31.226 47.373 -8.487 1.00 19.10 197 PHE A C 1
ATOM 1317 O O . PHE A 1 171 ? 32.038 46.570 -8.055 1.00 18.47 197 PHE A O 1
ATOM 1325 N N . ALA A 1 172 ? 30.084 47.021 -9.072 1.00 21.07 198 ALA A N 1
ATOM 1326 C CA . ALA A 1 172 ? 29.662 45.627 -9.220 1.00 23.10 198 ALA A CA 1
ATOM 1327 C C . ALA A 1 172 ? 30.674 44.786 -9.997 1.00 24.75 198 ALA A C 1
ATOM 1328 O O . ALA A 1 172 ? 30.841 43.585 -9.721 1.00 25.94 198 ALA A O 1
ATOM 1330 N N . LYS A 1 173 ? 31.367 45.402 -10.955 1.00 26.18 199 LYS A N 1
ATOM 1331 C CA . LYS A 1 173 ? 32.413 44.690 -11.692 1.00 27.27 199 LYS A CA 1
ATOM 1332 C C . LYS A 1 173 ? 33.524 44.263 -10.721 1.00 28.57 199 LYS A C 1
ATOM 1333 O O . LYS A 1 173 ? 33.954 43.101 -10.725 1.00 28.17 199 LYS A O 1
ATOM 1335 N N . THR A 1 174 ? 33.988 45.176 -9.870 1.00 29.43 200 THR A N 1
ATOM 1336 C CA . THR A 1 174 ? 35.064 44.831 -8.936 1.00 30.56 200 THR A CA 1
ATOM 1337 C C . THR A 1 174 ? 34.597 43.933 -7.800 1.00 30.91 200 THR A C 1
ATOM 1338 O O . THR A 1 174 ? 35.321 43.019 -7.400 1.00 30.34 200 THR A O 1
ATOM 1342 N N . TYR A 1 175 ? 33.386 44.161 -7.301 1.00 31.15 201 TYR A N 1
ATOM 1343 C CA . TYR A 1 175 ? 32.873 43.380 -6.176 1.00 32.02 201 TYR A CA 1
ATOM 1344 C C . TYR A 1 175 ? 31.588 42.645 -6.510 1.00 32.96 201 TYR A C 1
ATOM 1345 O O . TYR A 1 175 ? 30.528 42.959 -5.969 1.00 33.16 201 TYR A O 1
ATOM 1354 N N . PRO A 1 176 ? 31.687 41.616 -7.373 1.00 34.90 202 PRO A N 1
ATOM 1355 C CA . PRO A 1 176 ? 30.500 40.863 -7.798 1.00 35.64 202 PRO A CA 1
ATOM 1356 C C . PRO A 1 176 ? 29.837 40.106 -6.643 1.00 36.60 202 PRO A C 1
ATOM 1357 O O . PRO A 1 176 ? 28.632 39.841 -6.697 1.00 37.24 202 PRO A O 1
ATOM 1361 N N . ASN A 1 177 ? 30.620 39.798 -5.604 1.00 37.13 203 ASN A N 1
ATOM 1362 C CA . ASN A 1 177 ? 30.129 39.086 -4.421 1.00 37.49 203 ASN A CA 1
ATOM 1363 C C . ASN A 1 177 ? 29.273 39.890 -3.433 1.00 37.48 203 ASN A C 1
ATOM 1364 O O . ASN A 1 177 ? 28.765 39.328 -2.463 1.00 37.54 203 ASN A O 1
ATOM 1369 N N . VAL A 1 178 ? 29.109 41.192 -3.656 1.00 37.72 204 VAL A N 1
ATOM 1370 C CA . VAL A 1 178 ? 28.248 41.987 -2.781 1.00 37.04 204 VAL A CA 1
ATOM 1371 C C . VAL A 1 178 ? 26.792 41.764 -3.194 1.00 37.07 204 VAL A C 1
ATOM 1372 O O . VAL A 1 178 ? 25.951 41.474 -2.346 1.00 36.92 204 VAL A O 1
ATOM 1376 N N . GLY A 1 179 ? 26.502 41.895 -4.488 1.00 37.58 205 GLY A N 1
ATOM 1377 C CA . GLY A 1 179 ? 25.151 41.667 -5.008 1.00 37.96 205 GLY A CA 1
ATOM 1378 C C . GLY A 1 179 ? 24.193 42.834 -4.858 1.00 39.37 205 GLY A C 1
ATOM 1379 O O . GLY A 1 179 ? 24.396 43.725 -4.017 1.00 39.03 205 GLY A O 1
ATOM 1380 N N . TRP A 1 180 ? 23.131 42.810 -5.673 1.00 40.40 206 TRP A N 1
ATOM 1381 C CA . TRP A 1 180 ? 22.110 43.865 -5.697 1.00 41.49 206 TRP A CA 1
ATOM 1382 C C . TRP A 1 180 ? 21.583 44.208 -4.293 1.00 39.45 206 TRP A C 1
ATOM 1383 O O . TRP A 1 180 ? 21.219 43.335 -3.508 1.00 39.22 206 TRP A O 1
ATOM 1394 N N . GLY A 1 181 ? 21.576 45.500 -3.987 1.00 37.64 207 GLY A N 1
ATOM 1395 C CA . GLY A 1 181 ? 21.015 45.995 -2.739 1.00 35.69 207 GLY A CA 1
ATOM 1396 C C . GLY A 1 181 ? 21.741 45.765 -1.426 1.00 33.25 207 GLY A C 1
ATOM 1397 O O . GLY A 1 181 ? 21.314 46.333 -0.418 1.00 32.30 207 GLY A O 1
ATOM 1398 N N . ASN A 1 182 ? 22.825 44.979 -1.407 1.00 30.31 208 ASN A N 1
ATOM 1399 C CA . ASN A 1 182 ? 23.545 44.714 -0.139 1.00 28.21 208 ASN A CA 1
ATOM 1400 C C . ASN A 1 182 ? 24.575 45.771 0.249 1.00 25.21 208 ASN A C 1
ATOM 1401 O O . ASN A 1 182 ? 25.771 45.499 0.413 1.00 23.70 208 ASN A O 1
ATOM 1406 N N . TRP A 1 183 ? 24.063 46.970 0.480 1.00 21.97 209 TRP A N 1
ATOM 1407 C CA . TRP A 1 183 ? 24.891 48.128 0.801 1.00 19.99 209 TRP A CA 1
ATOM 1408 C C . TRP A 1 183 ? 25.681 47.955 2.083 1.00 18.72 209 TRP A C 1
ATOM 1409 O O . TRP A 1 183 ? 26.721 48.562 2.245 1.00 17.38 209 TRP A O 1
ATOM 1420 N N . TYR A 1 184 ? 25.176 47.111 2.971 1.00 18.90 210 TYR A N 1
ATOM 1421 C CA . TYR A 1 184 ? 25.781 46.895 4.295 1.00 19.80 210 TYR A CA 1
ATOM 1422 C C . TYR A 1 184 ? 26.981 45.956 4.324 1.00 19.62 210 TYR A C 1
ATOM 1423 O O . TYR A 1 184 ? 27.606 45.844 5.378 1.00 18.73 210 TYR A O 1
ATOM 1432 N N . LYS A 1 185 ? 27.296 45.278 3.210 1.00 19.66 211 LYS A N 1
ATOM 1433 C CA . LYS A 1 185 ? 28.465 44.379 3.164 1.00 20.09 211 LYS A CA 1
ATOM 1434 C C . LYS A 1 185 ? 29.752 45.212 3.277 1.00 19.44 211 LYS A C 1
ATOM 1435 O O . LYS A 1 185 ? 29.773 46.379 2.872 1.00 19.75 211 LYS A O 1
ATOM 1439 N N . GLU A 1 186 ? 30.805 44.617 3.833 1.00 18.07 212 GLU A N 1
ATOM 1440 C CA . GLU A 1 186 ? 32.049 45.342 4.130 1.00 18.00 212 GLU A CA 1
ATOM 1441 C C . GLU A 1 186 ? 32.675 46.109 2.964 1.00 17.54 212 GLU A C 1
ATOM 1442 O O . GLU A 1 186 ? 33.194 47.205 3.163 1.00 16.13 212 GLU A O 1
ATOM 1444 N N . GLU A 1 187 ? 32.666 45.530 1.770 1.00 18.04 213 GLU A N 1
ATOM 1445 C CA . GLU A 1 187 ? 33.267 46.191 0.602 1.00 19.70 213 GLU A CA 1
ATOM 1446 C C . GLU A 1 187 ? 32.517 47.470 0.261 1.00 18.63 213 GLU A C 1
ATOM 1447 O O . GLU A 1 187 ? 33.121 48.457 -0.168 1.00 19.49 213 GLU A O 1
ATOM 1453 N N . SER A 1 188 ? 31.199 47.436 0.436 1.00 17.34 214 SER A N 1
ATOM 1454 C CA . SER A 1 188 ? 30.347 48.591 0.159 1.00 17.26 214 SER A CA 1
ATOM 1455 C C . SER A 1 188 ? 30.579 49.697 1.177 1.00 16.83 214 SER A C 1
ATOM 1456 O O . SER A 1 188 ? 30.829 50.858 0.809 1.00 16.54 214 SER A O 1
ATOM 1459 N N . LEU A 1 189 ? 30.503 49.331 2.454 1.00 16.67 215 LEU A N 1
ATOM 1460 C CA . LEU A 1 189 ? 30.732 50.271 3.544 1.00 16.03 215 LEU A CA 1
ATOM 1461 C C . LEU A 1 189 ? 32.065 50.994 3.401 1.00 15.25 215 LEU A C 1
ATOM 1462 O O . LEU A 1 189 ? 32.130 52.208 3.603 1.00 14.65 215 LEU A O 1
ATOM 1467 N N . ARG A 1 190 ? 33.107 50.255 3.028 1.00 14.58 216 ARG A N 1
ATOM 1468 C CA . ARG A 1 190 ? 34.450 50.813 2.892 1.00 14.92 216 ARG A CA 1
ATOM 1469 C C . ARG A 1 190 ? 34.541 51.806 1.748 1.00 14.61 216 ARG A C 1
ATOM 1470 O O . ARG A 1 190 ? 35.170 52.849 1.861 1.00 14.60 216 ARG A O 1
ATOM 1473 N N . TRP A 1 191 ? 33.957 51.447 0.624 1.00 14.63 217 TRP A N 1
ATOM 1474 C CA . TRP A 1 191 ? 33.906 52.316 -0.532 1.00 14.92 217 TRP A CA 1
ATOM 1475 C C . TRP A 1 191 ? 33.194 53.618 -0.191 1.00 14.68 217 TRP A C 1
ATOM 1476 O O . TRP A 1 191 ? 33.698 54.708 -0.459 1.00 15.81 217 TRP A O 1
ATOM 1495 N N . LYS A 1 193 ? 32.559 54.969 2.676 1.00 16.08 219 LYS A N 1
ATOM 1496 C CA . LYS A 1 193 ? 33.271 55.749 3.680 1.00 17.04 219 LYS A CA 1
ATOM 1497 C C . LYS A 1 193 ? 34.421 56.541 3.040 1.00 16.28 219 LYS A C 1
ATOM 1498 O O . LYS A 1 193 ? 34.512 57.752 3.236 1.00 15.84 219 LYS A O 1
ATOM 1501 N N . THR A 1 194 ? 35.259 55.876 2.242 1.00 14.68 220 THR A N 1
ATOM 1502 C CA . THR A 1 194 ? 36.372 56.558 1.555 1.00 13.94 220 THR A CA 1
ATOM 1503 C C . THR A 1 194 ? 35.924 57.685 0.622 1.00 15.07 220 THR A C 1
ATOM 1504 O O . THR A 1 194 ? 36.586 58.741 0.571 1.00 14.92 220 THR A O 1
ATOM 1508 N N . SER A 1 195 ? 34.817 57.476 -0.110 1.00 14.25 221 SER A N 1
ATOM 1509 C CA . SER A 1 195 ? 34.336 58.507 -1.045 1.00 14.34 221 SER A CA 1
ATOM 1510 C C . SER A 1 195 ? 33.854 59.734 -0.312 1.00 14.66 221 SER A C 1
ATOM 1511 O O . SER A 1 195 ? 34.208 60.844 -0.682 1.00 13.98 221 SER A O 1
ATOM 1514 N N . LEU A 1 196 ? 33.072 59.535 0.741 1.00 15.34 222 LEU A N 1
ATOM 1515 C CA . LEU A 1 196 ? 32.563 60.657 1.496 1.00 16.90 222 LEU A CA 1
ATOM 1516 C C . LEU A 1 196 ? 33.643 61.423 2.264 1.00 17.66 222 LEU A C 1
ATOM 1517 O O . LEU A 1 196 ? 33.512 62.634 2.448 1.00 17.41 222 LEU A O 1
ATOM 1522 N N . GLU A 1 197 ? 34.718 60.751 2.675 1.00 19.35 223 GLU A N 1
ATOM 1523 C CA . GLU A 1 197 ? 35.827 61.455 3.315 1.00 19.56 223 GLU A CA 1
ATOM 1524 C C . GLU A 1 197 ? 36.441 62.430 2.326 1.00 17.44 223 GLU A C 1
ATOM 1525 O O . GLU A 1 197 ? 36.709 63.580 2.670 1.00 16.62 223 GLU A O 1
ATOM 1531 N N . LYS A 1 198 ? 36.630 61.980 1.092 1.00 16.25 224 LYS A N 1
ATOM 1532 C CA . LYS A 1 198 ? 37.215 62.818 0.053 1.00 16.36 224 LYS A CA 1
ATOM 1533 C C . LYS A 1 198 ? 36.264 64.028 -0.180 1.00 16.27 224 LYS A C 1
ATOM 1534 O O . LYS A 1 198 ? 36.717 65.158 -0.330 1.00 16.88 224 LYS A O 1
ATOM 1545 N N . ARG A 1 200 ? 34.145 65.530 1.897 1.00 16.63 226 ARG A N 1
ATOM 1546 C CA . ARG A 1 200 ? 34.178 66.436 3.043 1.00 17.26 226 ARG A CA 1
ATOM 1547 C C . ARG A 1 200 ? 35.463 67.243 3.223 1.00 19.25 226 ARG A C 1
ATOM 1548 O O . ARG A 1 200 ? 35.467 68.235 3.963 1.00 20.39 226 ARG A O 1
ATOM 1556 N N . GLN A 1 201 ? 36.544 66.837 2.563 1.00 19.89 227 GLN A N 1
ATOM 1557 C CA . GLN A 1 201 ? 37.774 67.623 2.582 1.00 20.89 227 GLN A CA 1
ATOM 1558 C C . GLN A 1 201 ? 37.562 68.940 1.850 1.00 19.55 227 GLN A C 1
ATOM 1559 O O . GLN A 1 201 ? 38.300 69.893 2.054 1.00 20.38 227 GLN A O 1
ATOM 1565 N N . VAL A 1 202 ? 36.584 68.959 0.950 1.00 17.78 228 VAL A N 1
ATOM 1566 C CA . VAL A 1 202 ? 36.252 70.134 0.182 1.00 16.70 228 VAL A CA 1
ATOM 1567 C C . VAL A 1 202 ? 34.912 70.768 0.628 1.00 17.01 228 VAL A C 1
ATOM 1568 O O . VAL A 1 202 ? 34.800 71.999 0.728 1.00 17.33 228 VAL A O 1
ATOM 1572 N N . TYR A 1 203 ? 33.897 69.943 0.900 1.00 16.56 229 TYR A N 1
ATOM 1573 C CA . TYR A 1 203 ? 32.564 70.441 1.287 1.00 16.10 229 TYR A CA 1
ATOM 1574 C C . TYR A 1 203 ? 32.133 69.828 2.605 1.00 16.87 229 TYR A C 1
ATOM 1575 O O . TYR A 1 203 ? 31.224 69.034 2.651 1.00 15.84 229 TYR A O 1
ATOM 1584 N N . PRO A 1 204 ? 32.777 70.234 3.706 1.00 19.85 230 PRO A N 1
ATOM 1585 C CA . PRO A 1 204 ? 32.485 69.611 5.018 1.00 20.04 230 PRO A CA 1
ATOM 1586 C C . PRO A 1 204 ? 31.043 69.783 5.514 1.00 20.41 230 PRO A C 1
ATOM 1587 O O . PRO A 1 204 ? 30.554 68.923 6.246 1.00 21.11 230 PRO A O 1
ATOM 1591 N N . ASP A 1 205 ? 30.367 70.850 5.094 1.00 19.76 231 ASP A N 1
ATOM 1592 C CA . ASP A 1 205 ? 29.006 71.142 5.555 1.00 20.59 231 ASP A CA 1
ATOM 1593 C C . ASP A 1 205 ? 27.883 70.668 4.615 1.00 17.77 231 ASP A C 1
ATOM 1594 O O . ASP A 1 205 ? 26.725 70.888 4.907 1.00 17.07 231 ASP A O 1
ATOM 1607 N N . PRO A 1 207 ? 25.403 67.896 3.132 1.00 15.19 233 PRO A N 1
ATOM 1608 C CA . PRO A 1 207 ? 24.932 66.569 3.521 1.00 15.10 233 PRO A CA 1
ATOM 1609 C C . PRO A 1 207 ? 25.185 65.575 2.399 1.00 14.19 233 PRO A C 1
ATOM 1610 O O . PRO A 1 207 ? 24.712 65.772 1.274 1.00 15.46 233 PRO A O 1
ATOM 1614 N N . PHE A 1 208 ? 25.942 64.532 2.700 1.00 13.90 234 PHE A N 1
ATOM 1615 C CA . PHE A 1 208 ? 26.270 63.475 1.744 1.00 11.90 234 PHE A CA 1
ATOM 1616 C C . PHE A 1 208 ? 25.724 62.140 2.183 1.00 12.29 234 PHE A C 1
ATOM 1617 O O . PHE A 1 208 ? 25.686 61.826 3.372 1.00 12.68 234 PHE A O 1
ATOM 1625 N N . LEU A 1 209 ? 25.352 61.327 1.206 1.00 13.62 235 LEU A N 1
ATOM 1626 C CA . LEU A 1 209 ? 24.841 59.984 1.454 1.00 14.51 235 LEU A CA 1
ATOM 1627 C C . LEU A 1 209 ? 24.925 59.140 0.192 1.00 14.09 235 LEU A C 1
ATOM 1628 O O . LEU A 1 209 ? 25.391 59.615 -0.832 1.00 12.83 235 LEU A O 1
ATOM 1633 N N . TYR A 1 210 ? 24.487 57.881 0.308 1.00 13.09 236 TYR A N 1
ATOM 1634 C CA . TYR A 1 210 ? 24.198 57.003 -0.813 1.00 13.25 236 TYR A CA 1
ATOM 1635 C C . TYR A 1 210 ? 22.777 56.513 -0.524 1.00 14.08 236 TYR A C 1
ATOM 1636 O O . TYR A 1 210 ? 22.447 56.250 0.649 1.00 15.51 236 TYR A O 1
ATOM 1645 N N . SER A 1 211 ? 21.923 56.415 -1.550 1.00 13.50 237 SER A N 1
ATOM 1646 C CA . SER A 1 211 ? 20.534 55.998 -1.346 1.00 14.64 237 SER A CA 1
ATOM 1647 C C . SER A 1 211 ? 20.366 54.493 -1.551 1.00 15.87 237 SER A C 1
ATOM 1648 O O . SER A 1 211 ? 21.023 53.892 -2.391 1.00 16.09 237 SER A O 1
ATOM 1651 N N . PHE A 1 212 ? 19.465 53.920 -0.761 1.00 17.31 238 PHE A N 1
ATOM 1652 C CA . PHE A 1 212 ? 19.224 52.504 -0.721 1.00 17.46 238 PHE A CA 1
ATOM 1653 C C . PHE A 1 212 ? 17.751 52.080 -0.905 1.00 18.45 238 PHE A C 1
ATOM 1654 O O . PHE A 1 212 ? 16.827 52.846 -0.612 1.00 17.27 238 PHE A O 1
ATOM 1662 N N . ASP A 1 213 ? 17.552 50.858 -1.423 1.00 19.00 239 ASP A N 1
ATOM 1663 C CA . ASP A 1 213 ? 16.225 50.261 -1.537 1.00 20.58 239 ASP A CA 1
ATOM 1664 C C . ASP A 1 213 ? 16.118 48.902 -0.796 1.00 22.00 239 ASP A C 1
ATOM 1665 O O . ASP A 1 213 ? 15.036 48.311 -0.767 1.00 22.68 239 ASP A O 1
ATOM 1670 N N . HIS A 1 214 ? 17.211 48.418 -0.199 1.00 22.31 240 HIS A N 1
ATOM 1671 C CA . HIS A 1 214 ? 17.181 47.153 0.538 1.00 22.51 240 HIS A CA 1
ATOM 1672 C C . HIS A 1 214 ? 16.109 47.224 1.635 1.00 22.22 240 HIS A C 1
ATOM 1673 O O . HIS A 1 214 ? 16.078 48.179 2.439 1.00 22.19 240 HIS A O 1
ATOM 1680 N N . GLY A 1 215 ? 15.246 46.213 1.674 1.00 20.82 241 GLY A N 1
ATOM 1681 C CA . GLY A 1 215 ? 14.070 46.210 2.558 1.00 21.25 241 GLY A CA 1
ATOM 1682 C C . GLY A 1 215 ? 14.279 46.041 4.052 1.00 21.60 241 GLY A C 1
ATOM 1683 O O . GLY A 1 215 ? 13.403 46.389 4.866 1.00 22.74 241 GLY A O 1
ATOM 1684 N N . ASP A 1 216 ? 15.439 45.516 4.420 1.00 20.78 242 ASP A N 1
ATOM 1685 C CA . ASP A 1 216 ? 15.768 45.273 5.814 1.00 19.32 242 ASP A CA 1
ATOM 1686 C C . ASP A 1 216 ? 16.383 46.522 6.413 1.00 18.22 242 ASP A C 1
ATOM 1687 O O . ASP A 1 216 ? 17.592 46.644 6.533 1.00 17.43 242 ASP A O 1
ATOM 1692 N N . VAL A 1 217 ? 15.526 47.438 6.822 1.00 17.58 243 VAL A N 1
ATOM 1693 C CA . VAL A 1 217 ? 15.979 48.724 7.335 1.00 17.47 243 VAL A CA 1
ATOM 1694 C C . VAL A 1 217 ? 16.715 48.643 8.670 1.00 18.32 243 VAL A C 1
ATOM 1695 O O . VAL A 1 217 ? 17.416 49.586 9.046 1.00 18.77 243 VAL A O 1
ATOM 1699 N N . LYS A 1 218 ? 16.609 47.508 9.367 1.00 17.87 244 LYS A N 1
ATOM 1700 C CA . LYS A 1 218 ? 17.353 47.321 10.600 1.00 18.70 244 LYS A CA 1
ATOM 1701 C C . LYS A 1 218 ? 18.870 47.275 10.374 1.00 18.39 244 LYS A C 1
ATOM 1702 O O . LYS A 1 218 ? 19.602 47.417 11.331 1.00 16.21 244 LYS A O 1
ATOM 1705 N N . LYS A 1 219 ? 19.353 47.090 9.135 1.00 18.41 245 LYS A N 1
ATOM 1706 C CA . LYS A 1 219 ? 20.820 47.060 8.909 1.00 19.04 245 LYS A CA 1
ATOM 1707 C C . LYS A 1 219 ? 21.457 48.387 9.253 1.00 18.86 245 LYS A C 1
ATOM 1708 O O . LYS A 1 219 ? 22.639 48.445 9.581 1.00 19.33 245 LYS A O 1
ATOM 1714 N N . TYR A 1 220 ? 20.704 49.467 9.093 1.00 17.71 246 TYR A N 1
ATOM 1715 C CA . TYR A 1 220 ? 21.236 50.757 9.482 1.00 18.30 246 TYR A CA 1
ATOM 1716 C C . TYR A 1 220 ? 21.721 50.677 10.945 1.00 19.89 246 TYR A C 1
ATOM 1717 O O . TYR A 1 220 ? 22.721 51.279 11.277 1.00 19.63 246 TYR A O 1
ATOM 1726 N N . GLU A 1 221 ? 21.030 49.913 11.788 1.00 22.18 247 GLU A N 1
ATOM 1727 C CA . GLU A 1 221 ? 21.424 49.748 13.198 1.00 25.22 247 GLU A CA 1
ATOM 1728 C C . GLU A 1 221 ? 22.541 48.722 13.428 1.00 25.31 247 GLU A C 1
ATOM 1729 O O . GLU A 1 221 ? 23.330 48.837 14.368 1.00 25.67 247 GLU A O 1
ATOM 1735 N N . GLU A 1 222 ? 22.602 47.711 12.582 1.00 24.46 248 GLU A N 1
ATOM 1736 C CA . GLU A 1 222 ? 23.557 46.625 12.773 1.00 25.12 248 GLU A CA 1
ATOM 1737 C C . GLU A 1 222 ? 24.965 46.885 12.255 1.00 24.13 248 GLU A C 1
ATOM 1738 O O . GLU A 1 222 ? 25.852 46.106 12.553 1.00 24.97 248 GLU A O 1
ATOM 1744 N N . VAL A 1 223 ? 25.167 47.947 11.479 1.00 22.32 249 VAL A N 1
ATOM 1745 C CA A VAL A 1 223 ? 26.464 48.259 10.891 0.50 22.31 249 VAL A CA 1
ATOM 1746 C CA B VAL A 1 223 ? 26.486 48.255 10.924 0.50 21.87 249 VAL A CA 1
ATOM 1747 C C . VAL A 1 223 ? 26.814 49.735 11.112 1.00 22.65 249 VAL A C 1
ATOM 1748 O O . VAL A 1 223 ? 25.917 50.559 11.256 1.00 22.72 249 VAL A O 1
ATOM 1755 N N . ASP A 1 224 ? 28.109 50.069 11.135 1.00 23.42 250 ASP A N 1
ATOM 1756 C CA . ASP A 1 224 ? 28.532 51.471 11.289 1.00 24.43 250 ASP A CA 1
ATOM 1757 C C . ASP A 1 224 ? 28.374 52.196 9.946 1.00 23.93 250 ASP A C 1
ATOM 1758 O O . ASP A 1 224 ? 29.149 51.990 9.016 1.00 23.67 250 ASP A O 1
ATOM 1763 N N . CYS A 1 225 ? 27.350 53.029 9.860 1.00 23.58 251 CYS A N 1
ATOM 1764 C CA . CYS A 1 225 ? 27.102 53.819 8.674 1.00 23.73 251 CYS A CA 1
ATOM 1765 C C . CYS A 1 225 ? 26.872 55.265 9.107 1.00 22.41 251 CYS A C 1
ATOM 1766 O O . CYS A 1 225 ? 26.111 56.030 8.475 1.00 20.30 251 CYS A O 1
ATOM 1769 N N . SER A 1 226 ? 27.567 55.622 10.193 1.00 20.70 252 SER A N 1
ATOM 1770 C CA . SER A 1 226 ? 27.492 56.937 10.785 1.00 19.85 252 SER A CA 1
ATOM 1771 C C . SER A 1 226 ? 27.982 58.005 9.822 1.00 18.12 252 SER A C 1
ATOM 1772 O O . SER A 1 226 ? 27.622 59.158 9.980 1.00 17.00 252 SER A O 1
ATOM 1775 N N . PHE A 1 227 ? 28.803 57.607 8.844 1.00 17.69 253 PHE A N 1
ATOM 1776 C CA . PHE A 1 227 ? 29.329 58.498 7.795 1.00 16.99 253 PHE A CA 1
ATOM 1777 C C . PHE A 1 227 ? 28.262 59.017 6.813 1.00 15.74 253 PHE A C 1
ATOM 1778 O O . PHE A 1 227 ? 28.580 59.817 5.922 1.00 15.83 253 PHE A O 1
ATOM 1786 N N . LEU A 1 228 ? 27.030 58.514 6.919 1.00 14.76 254 LEU A N 1
ATOM 1787 C CA . LEU A 1 228 ? 25.912 59.016 6.116 1.00 14.12 254 LEU A CA 1
ATOM 1788 C C . LEU A 1 228 ? 25.272 60.160 6.900 1.00 14.28 254 LEU A C 1
ATOM 1789 O O . LEU A 1 228 ? 25.025 60.026 8.095 1.00 13.97 254 LEU A O 1
ATOM 1794 N N . ASP A 1 229 ? 25.033 61.285 6.242 1.00 14.23 255 ASP A N 1
ATOM 1795 C CA . ASP A 1 229 ? 24.442 62.476 6.902 1.00 13.45 255 ASP A CA 1
ATOM 1796 C C . ASP A 1 229 ? 22.907 62.394 6.984 1.00 13.73 255 ASP A C 1
ATOM 1797 O O . ASP A 1 229 ? 22.272 63.126 7.750 1.00 14.64 255 ASP A O 1
ATOM 1802 N N . LEU A 1 230 ? 22.328 61.564 6.117 1.00 14.23 256 LEU A N 1
ATOM 1803 C CA . LEU A 1 230 ? 20.897 61.317 6.036 1.00 14.37 256 LEU A CA 1
ATOM 1804 C C . LEU A 1 230 ? 20.652 59.976 5.349 1.00 13.21 256 LEU A C 1
ATOM 1805 O O . LEU A 1 230 ? 21.562 59.402 4.754 1.00 11.76 256 LEU A O 1
ATOM 1810 N N . TYR A 1 231 ? 19.431 59.472 5.413 1.00 12.81 257 TYR A N 1
ATOM 1811 C CA . TYR A 1 231 ? 19.117 58.257 4.716 1.00 14.36 257 TYR A CA 1
ATOM 1812 C C . TYR A 1 231 ? 18.033 58.619 3.691 1.00 16.42 257 TYR A C 1
ATOM 1813 O O . TYR A 1 231 ? 17.052 59.318 4.025 1.00 15.44 257 TYR A O 1
ATOM 1822 N N . GLU A 1 232 ? 18.234 58.184 2.447 1.00 17.68 258 GLU A N 1
ATOM 1823 C CA . GLU A 1 232 ? 17.244 58.359 1.383 1.00 18.32 258 GLU A CA 1
ATOM 1824 C C . GLU A 1 232 ? 16.821 56.927 1.095 1.00 17.02 258 GLU A C 1
ATOM 1825 O O . GLU A 1 232 ? 17.560 56.208 0.466 1.00 19.20 258 GLU A O 1
ATOM 1831 N N . HIS A 1 233 ? 15.660 56.499 1.601 1.00 16.73 259 HIS A N 1
ATOM 1832 C CA . HIS A 1 233 ? 15.265 55.118 1.499 1.00 15.28 259 HIS A CA 1
ATOM 1833 C C . HIS A 1 233 ? 14.014 54.984 0.656 1.00 15.93 259 HIS A C 1
ATOM 1834 O O . HIS A 1 233 ? 13.053 55.726 0.828 1.00 15.67 259 HIS A O 1
ATOM 1841 N N . HIS A 1 234 ? 14.050 54.048 -0.288 1.00 15.22 260 HIS A N 1
ATOM 1842 C CA . HIS A 1 234 ? 12.939 53.855 -1.208 1.00 14.77 260 HIS A CA 1
ATOM 1843 C C . HIS A 1 234 ? 12.022 52.775 -0.647 1.00 13.97 260 HIS A C 1
ATOM 1844 O O . HIS A 1 234 ? 12.491 51.711 -0.272 1.00 13.55 260 HIS A O 1
ATOM 1851 N N . ILE A 1 235 ? 10.725 53.083 -0.560 1.00 13.85 261 ILE A N 1
ATOM 1852 C CA . ILE A 1 235 ? 9.749 52.209 0.108 1.00 12.25 261 ILE A CA 1
ATOM 1853 C C . ILE A 1 235 ? 8.482 52.084 -0.697 1.00 11.89 261 ILE A C 1
ATOM 1854 O O . ILE A 1 235 ? 7.767 53.062 -0.890 1.00 11.89 261 ILE A O 1
ATOM 1859 N N . TRP A 1 236 ? 8.188 50.865 -1.127 1.00 11.97 262 TRP A N 1
ATOM 1860 C CA . TRP A 1 236 ? 6.948 50.571 -1.842 1.00 12.14 262 TRP A CA 1
ATOM 1861 C C . TRP A 1 236 ? 6.219 49.370 -1.250 1.00 12.38 262 TRP A C 1
ATOM 1862 O O . TRP A 1 236 ? 6.845 48.366 -0.949 1.00 13.10 262 TRP A O 1
ATOM 1881 N N . ALA A 1 238 ? 4.375 47.370 -2.862 1.00 11.36 264 ALA A N 1
ATOM 1882 C CA . ALA A 1 238 ? 4.551 46.289 -3.810 1.00 12.37 264 ALA A CA 1
ATOM 1883 C C . ALA A 1 238 ? 5.751 45.376 -3.529 1.00 12.19 264 ALA A C 1
ATOM 1884 O O . ALA A 1 238 ? 5.732 44.210 -3.940 1.00 11.31 264 ALA A O 1
ATOM 1886 N N . GLN A 1 239 ? 6.770 45.895 -2.838 1.00 13.59 265 GLN A N 1
ATOM 1887 C CA . GLN A 1 239 ? 8.014 45.144 -2.526 1.00 14.23 265 GLN A CA 1
ATOM 1888 C C . GLN A 1 239 ? 8.041 44.510 -1.129 1.00 15.36 265 GLN A C 1
ATOM 1889 O O . GLN A 1 239 ? 8.927 43.707 -0.829 1.00 15.78 265 GLN A O 1
ATOM 1895 N N . GLN A 1 240 ? 7.064 44.846 -0.294 1.00 14.70 266 GLN A N 1
ATOM 1896 C CA . GLN A 1 240 ? 7.019 44.332 1.055 1.00 15.45 266 GLN A CA 1
ATOM 1897 C C . GLN A 1 240 ? 6.777 42.840 1.073 1.00 15.26 266 GLN A C 1
ATOM 1898 O O . GLN A 1 240 ? 6.257 42.267 0.115 1.00 13.40 266 GLN A O 1
ATOM 1904 N N . ASN A 1 241 ? 7.173 42.221 2.181 1.00 16.91 267 ASN A N 1
ATOM 1905 C CA . ASN A 1 241 ? 7.032 40.773 2.390 1.00 16.64 267 ASN A CA 1
ATOM 1906 C C . ASN A 1 241 ? 7.635 39.959 1.229 1.00 16.94 267 ASN A C 1
ATOM 1907 O O . ASN A 1 241 ? 6.977 39.078 0.638 1.00 13.73 267 ASN A O 1
ATOM 1912 N N . GLY A 1 242 ? 8.889 40.287 0.903 1.00 17.42 268 GLY A N 1
ATOM 1913 C CA . GLY A 1 242 ? 9.635 39.618 -0.169 1.00 17.36 268 GLY A CA 1
ATOM 1914 C C . GLY A 1 242 ? 8.997 39.801 -1.526 1.00 17.22 268 GLY A C 1
ATOM 1915 O O . GLY A 1 242 ? 9.045 38.910 -2.365 1.00 17.53 268 GLY A O 1
ATOM 1916 N N . GLY A 1 243 ? 8.363 40.946 -1.721 1.00 17.06 269 GLY A N 1
ATOM 1917 C CA . GLY A 1 243 ? 7.715 41.285 -2.974 1.00 16.44 269 GLY A CA 1
ATOM 1918 C C . GLY A 1 243 ? 6.459 40.488 -3.238 1.00 15.93 269 GLY A C 1
ATOM 1919 O O . GLY A 1 243 ? 6.183 40.158 -4.376 1.00 16.55 269 GLY A O 1
ATOM 1920 N N . GLU A 1 244 ? 5.687 40.229 -2.181 1.00 14.33 270 GLU A N 1
ATOM 1921 C CA . GLU A 1 244 ? 4.476 39.418 -2.258 1.00 13.78 270 GLU A CA 1
ATOM 1922 C C . GLU A 1 244 ? 3.491 39.921 -3.301 1.00 11.72 270 GLU A C 1
ATOM 1923 O O . GLU A 1 244 ? 3.002 39.150 -4.111 1.00 12.84 270 GLU A O 1
ATOM 1929 N N . PHE A 1 245 ? 3.187 41.204 -3.265 1.00 10.91 271 PHE A N 1
ATOM 1930 C CA . PHE A 1 245 ? 2.260 41.779 -4.220 1.00 11.73 271 PHE A CA 1
ATOM 1931 C C . PHE A 1 245 ? 2.629 41.447 -5.693 1.00 11.07 271 PHE A C 1
ATOM 1932 O O . PHE A 1 245 ? 1.810 40.960 -6.474 1.00 11.69 271 PHE A O 1
ATOM 1940 N N . TYR A 1 246 ? 3.877 41.710 -6.045 1.00 11.65 272 TYR A N 1
ATOM 1941 C CA . TYR A 1 246 ? 4.319 41.493 -7.411 1.00 12.28 272 TYR A CA 1
ATOM 1942 C C . TYR A 1 246 ? 4.377 40.000 -7.768 1.00 11.97 272 TYR A C 1
ATOM 1943 O O . TYR A 1 246 ? 4.117 39.649 -8.934 1.00 12.80 272 TYR A O 1
ATOM 1952 N N . LYS A 1 247 ? 4.683 39.140 -6.798 1.00 13.05 273 LYS A N 1
ATOM 1953 C CA . LYS A 1 247 ? 4.689 37.682 -7.043 1.00 14.32 273 LYS A CA 1
ATOM 1954 C C . LYS A 1 247 ? 3.271 37.250 -7.371 1.00 13.95 273 LYS A C 1
ATOM 1955 O O . LYS A 1 247 ? 3.057 36.449 -8.269 1.00 15.53 273 LYS A O 1
ATOM 1961 N N . LEU A 1 248 ? 2.298 37.808 -6.662 1.00 13.26 274 LEU A N 1
ATOM 1962 C CA . LEU A 1 248 ? 0.895 37.524 -6.948 1.00 13.15 274 LEU A CA 1
ATOM 1963 C C . LEU A 1 248 ? 0.430 38.051 -8.320 1.00 12.73 274 LEU A C 1
ATOM 1964 O O . LEU A 1 248 ? -0.257 37.345 -9.061 1.00 13.18 274 LEU A O 1
ATOM 1969 N N . VAL A 1 249 ? 0.805 39.277 -8.636 1.00 13.07 275 VAL A N 1
ATOM 1970 C CA . VAL A 1 249 ? 0.410 39.946 -9.862 1.00 12.74 275 VAL A CA 1
ATOM 1971 C C . VAL A 1 249 ? 1.090 39.359 -11.080 1.00 13.56 275 VAL A C 1
ATOM 1972 O O . VAL A 1 249 ? 0.485 39.290 -12.151 1.00 15.19 275 VAL A O 1
ATOM 1976 N N . GLY A 1 250 ? 2.331 38.928 -10.913 1.00 12.86 276 GLY A N 1
ATOM 1977 C CA . GLY A 1 250 ? 3.132 38.444 -12.019 1.00 13.65 276 GLY A CA 1
ATOM 1978 C C . GLY A 1 250 ? 3.967 39.541 -12.683 1.00 14.24 276 GLY A C 1
ATOM 1979 O O . GLY A 1 250 ? 4.129 39.540 -13.896 1.00 14.91 276 GLY A O 1
ATOM 1980 N N . TYR A 1 251 ? 4.502 40.465 -11.896 1.00 14.36 277 TYR A N 1
ATOM 1981 C CA . TYR A 1 251 ? 5.332 41.571 -12.399 1.00 14.54 277 TYR A CA 1
ATOM 1982 C C . TYR A 1 251 ? 6.809 41.355 -12.058 1.00 14.87 277 TYR A C 1
ATOM 1983 O O . TYR A 1 251 ? 7.153 41.221 -10.900 1.00 15.17 277 TYR A O 1
ATOM 1992 N N . GLY A 1 252 ? 7.686 41.384 -13.064 1.00 15.75 278 GLY A N 1
ATOM 1993 C CA . GLY A 1 252 ? 9.111 41.129 -12.865 1.00 14.31 278 GLY A CA 1
ATOM 1994 C C . GLY A 1 252 ? 10.042 42.219 -13.348 1.00 14.26 278 GLY A C 1
ATOM 1995 O O . GLY A 1 252 ? 11.180 41.943 -13.684 1.00 13.09 278 GLY A O 1
ATOM 1996 N N . TYR A 1 253 ? 9.554 43.455 -13.404 1.00 13.29 279 TYR A N 1
ATOM 1997 C CA . TYR A 1 253 ? 10.332 44.616 -13.784 1.00 13.71 279 TYR A CA 1
ATOM 1998 C C . TYR A 1 253 ? 10.985 44.500 -15.178 1.00 12.62 279 TYR A C 1
ATOM 1999 O O . TYR A 1 253 ? 12.010 45.128 -15.425 1.00 12.62 279 TYR A O 1
ATOM 2008 N N . ASN A 1 254 ? 10.373 43.755 -16.089 1.00 12.25 280 ASN A N 1
ATOM 2009 C CA . ASN A 1 254 ? 10.953 43.588 -17.417 1.00 13.87 280 ASN A CA 1
ATOM 2010 C C . ASN A 1 254 ? 11.154 44.957 -18.103 1.00 13.07 280 ASN A C 1
ATOM 2011 O O . ASN A 1 254 ? 10.262 45.807 -18.121 1.00 13.26 280 ASN A O 1
ATOM 2016 N N . ARG A 1 255 ? 12.359 45.189 -18.598 1.00 12.67 281 ARG A N 1
ATOM 2017 C CA . ARG A 1 255 ? 12.713 46.483 -19.189 1.00 13.71 281 ARG A CA 1
ATOM 2018 C C . ARG A 1 255 ? 12.370 46.673 -20.660 1.00 11.99 281 ARG A C 1
ATOM 2019 O O . ARG A 1 255 ? 12.213 47.821 -21.107 1.00 10.60 281 ARG A O 1
ATOM 2027 N N . PHE A 1 256 ? 12.231 45.573 -21.400 1.00 11.35 282 PHE A N 1
ATOM 2028 C CA . PHE A 1 256 ? 12.012 45.646 -22.840 1.00 13.40 282 PHE A CA 1
ATOM 2029 C C . PHE A 1 256 ? 10.825 44.883 -23.411 1.00 13.96 282 PHE A C 1
ATOM 2030 O O . PHE A 1 256 ? 10.559 44.995 -24.592 1.00 14.29 282 PHE A O 1
ATOM 2038 N N . LEU A 1 257 ? 10.148 44.060 -22.619 1.00 14.96 283 LEU A N 1
ATOM 2039 C CA . LEU A 1 257 ? 9.029 43.310 -23.133 1.00 15.07 283 LEU A CA 1
ATOM 2040 C C . LEU A 1 257 ? 7.763 43.681 -22.399 1.00 15.23 283 LEU A C 1
ATOM 2041 O O . LEU A 1 257 ? 7.810 43.958 -21.195 1.00 14.40 283 LEU A O 1
ATOM 2046 N N . PRO A 1 258 ? 6.620 43.662 -23.121 1.00 13.76 284 PRO A N 1
ATOM 2047 C CA . PRO A 1 258 ? 5.321 44.141 -22.587 1.00 13.74 284 PRO A CA 1
ATOM 2048 C C . PRO A 1 258 ? 4.541 43.180 -21.684 1.00 14.19 284 PRO A C 1
ATOM 2049 O O . PRO A 1 258 ? 3.588 43.589 -21.063 1.00 13.41 284 PRO A O 1
ATOM 2053 N N . ASP A 1 259 ? 4.966 41.931 -21.612 1.00 14.33 285 ASP A N 1
ATOM 2054 C CA . ASP A 1 259 ? 4.229 40.901 -20.867 1.00 16.00 285 ASP A CA 1
ATOM 2055 C C . ASP A 1 259 ? 4.009 41.180 -19.385 1.00 14.62 285 ASP A C 1
ATOM 2056 O O . ASP A 1 259 ? 2.925 40.978 -18.905 1.00 15.38 285 ASP A O 1
ATOM 2061 N N . ASP A 1 260 ? 5.025 41.673 -18.682 1.00 15.71 286 ASP A N 1
ATOM 2062 C CA . ASP A 1 260 ? 4.910 42.071 -17.254 1.00 15.66 286 ASP A CA 1
ATOM 2063 C C . ASP A 1 260 ? 3.809 43.110 -17.054 1.00 15.04 286 ASP A C 1
ATOM 2064 O O . ASP A 1 260 ? 2.951 42.935 -16.175 1.00 13.31 286 ASP A O 1
ATOM 2069 N N . TYR A 1 261 ? 3.786 44.151 -17.887 1.00 11.10 287 TYR A N 1
ATOM 2070 C CA . TYR A 1 261 ? 2.717 45.141 -17.758 1.00 11.93 287 TYR A CA 1
ATOM 2071 C C . TYR A 1 261 ? 1.338 44.574 -18.048 1.00 11.07 287 TYR A C 1
ATOM 2072 O O . TYR A 1 261 ? 0.320 45.042 -17.484 1.00 10.61 287 TYR A O 1
ATOM 2081 N N . LYS A 1 262 ? 1.283 43.602 -18.943 1.00 9.39 288 LYS A N 1
ATOM 2082 C CA . LYS A 1 262 ? 0.013 42.955 -19.220 1.00 10.85 288 LYS A CA 1
ATOM 2083 C C . LYS A 1 262 ? -0.520 42.264 -17.942 1.00 10.90 288 LYS A C 1
ATOM 2084 O O . LYS A 1 262 ? -1.716 42.221 -17.727 1.00 10.17 288 LYS A O 1
ATOM 2090 N N . ASN A 1 263 ? 0.371 41.730 -17.123 1.00 11.14 289 ASN A N 1
ATOM 2091 C CA . ASN A 1 263 ? -0.037 41.122 -15.842 1.00 12.35 289 ASN A CA 1
ATOM 2092 C C . ASN A 1 263 ? -0.479 42.212 -14.856 1.00 11.84 289 ASN A C 1
ATOM 2093 O O . ASN A 1 263 ? -1.352 41.979 -14.063 1.00 12.19 289 ASN A O 1
ATOM 2098 N N . VAL A 1 264 ? 0.134 43.389 -14.909 1.00 10.99 290 VAL A N 1
ATOM 2099 C CA . VAL A 1 264 ? -0.273 44.496 -14.016 1.00 11.21 290 VAL A CA 1
ATOM 2100 C C . VAL A 1 264 ? -1.727 44.883 -14.361 1.00 12.04 290 VAL A C 1
ATOM 2101 O O . VAL A 1 264 ? -2.590 45.019 -13.463 1.00 10.93 290 VAL A O 1
ATOM 2105 N N . VAL A 1 265 ? -2.018 45.003 -15.657 1.00 10.97 291 VAL A N 1
ATOM 2106 C CA . VAL A 1 265 ? -3.367 45.337 -16.121 1.00 11.69 291 VAL A CA 1
ATOM 2107 C C . VAL A 1 265 ? -4.395 44.303 -15.648 1.00 11.90 291 VAL A C 1
ATOM 2108 O O . VAL A 1 265 ? -5.462 44.658 -15.109 1.00 14.08 291 VAL A O 1
ATOM 2112 N N . LYS A 1 266 ? -4.048 43.027 -15.800 1.00 11.07 292 LYS A N 1
ATOM 2113 C CA . LYS A 1 266 ? -4.960 41.943 -15.483 1.00 11.49 292 LYS A CA 1
ATOM 2114 C C . LYS A 1 266 ? -5.209 41.748 -13.985 1.00 11.40 292 LYS A C 1
ATOM 2115 O O . LYS A 1 266 ? -6.353 41.532 -13.585 1.00 12.43 292 LYS A O 1
ATOM 2118 N N . ASN A 1 267 ? -4.148 41.856 -13.193 1.00 10.97 293 ASN A N 1
ATOM 2119 C CA . ASN A 1 267 ? -4.162 41.506 -11.780 1.00 12.02 293 ASN A CA 1
ATOM 2120 C C . ASN A 1 267 ? -3.874 42.495 -10.679 1.00 11.25 293 ASN A C 1
ATOM 2121 O O . ASN A 1 267 ? -4.287 42.260 -9.566 1.00 11.98 293 ASN A O 1
ATOM 2126 N N . ALA A 1 268 ? -3.139 43.568 -10.939 1.00 10.77 294 ALA A N 1
ATOM 2127 C CA . ALA A 1 268 ? -2.704 44.445 -9.851 1.00 10.60 294 ALA A CA 1
ATOM 2128 C C . ALA A 1 268 ? -3.854 44.989 -9.003 1.00 12.52 294 ALA A C 1
ATOM 2129 O O . ALA A 1 268 ? -3.870 44.812 -7.769 1.00 11.88 294 ALA A O 1
ATOM 2131 N N . GLU A 1 269 ? -4.804 45.654 -9.644 1.00 13.67 295 GLU A N 1
ATOM 2132 C CA . GLU A 1 269 ? -5.919 46.194 -8.914 1.00 15.39 295 GLU A CA 1
ATOM 2133 C C . GLU A 1 269 ? -6.667 45.094 -8.178 1.00 15.64 295 GLU A C 1
ATOM 2134 O O . GLU A 1 269 ? -6.972 45.252 -6.985 1.00 14.88 295 GLU A O 1
ATOM 2140 N N . ARG A 1 270 ? -6.970 44.000 -8.884 1.00 15.88 296 ARG A N 1
ATOM 2141 C CA A ARG A 1 270 ? -7.678 42.857 -8.279 0.50 15.56 296 ARG A CA 1
ATOM 2142 C CA B ARG A 1 270 ? -7.660 42.834 -8.306 0.50 15.73 296 ARG A CA 1
ATOM 2143 C C . ARG A 1 270 ? -6.970 42.380 -7.024 1.00 14.74 296 ARG A C 1
ATOM 2144 O O . ARG A 1 270 ? -7.598 42.239 -5.987 1.00 15.24 296 ARG A O 1
ATOM 2159 N N . VAL A 1 271 ? -5.672 42.108 -7.129 1.00 13.09 297 VAL A N 1
ATOM 2160 C CA . VAL A 1 271 ? -4.875 41.635 -5.999 1.00 12.21 297 VAL A CA 1
ATOM 2161 C C . VAL A 1 271 ? -4.942 42.617 -4.823 1.00 14.01 297 VAL A C 1
ATOM 2162 O O . VAL A 1 271 ? -5.057 42.200 -3.682 1.00 11.79 297 VAL A O 1
ATOM 2166 N N . TYR A 1 272 ? -4.888 43.913 -5.115 1.00 12.82 298 TYR A N 1
ATOM 2167 C CA . TYR A 1 272 ? -4.990 44.922 -4.064 1.00 13.64 298 TYR A CA 1
ATOM 2168 C C . TYR A 1 272 ? -6.389 45.006 -3.440 1.00 13.59 298 TYR A C 1
ATOM 2169 O O . TYR A 1 272 ? -6.529 44.976 -2.222 1.00 12.53 298 TYR A O 1
ATOM 2178 N N . ARG A 1 273 ? -7.420 45.125 -4.266 1.00 13.00 299 ARG A N 1
ATOM 2179 C CA . ARG A 1 273 ? -8.761 45.303 -3.748 1.00 14.15 299 ARG A CA 1
ATOM 2180 C C . ARG A 1 273 ? -9.331 44.069 -3.057 1.00 14.03 299 ARG A C 1
ATOM 2181 O O . ARG A 1 273 ? -10.370 44.154 -2.393 1.00 13.94 299 ARG A O 1
ATOM 2189 N N . GLU A 1 274 ? -8.634 42.943 -3.191 1.00 13.91 300 GLU A N 1
ATOM 2190 C CA . GLU A 1 274 ? -9.032 41.690 -2.546 1.00 15.15 300 GLU A CA 1
ATOM 2191 C C . GLU A 1 274 ? -8.856 41.860 -1.034 1.00 14.25 300 GLU A C 1
ATOM 2192 O O . GLU A 1 274 ? -9.589 41.253 -0.241 1.00 11.84 300 GLU A O 1
ATOM 2198 N N . ARG A 1 275 ? -7.883 42.688 -0.636 1.00 13.81 301 ARG A N 1
ATOM 2199 C CA . ARG A 1 275 ? -7.584 42.885 0.784 1.00 13.79 301 ARG A CA 1
ATOM 2200 C C . ARG A 1 275 ? -6.707 44.115 1.018 1.00 13.52 301 ARG A C 1
ATOM 2201 O O . ARG A 1 275 ? -5.567 43.988 1.450 1.00 12.65 301 ARG A O 1
ATOM 2209 N N . PRO A 1 276 ? -7.268 45.310 0.792 1.00 13.87 302 PRO A N 1
ATOM 2210 C CA . PRO A 1 276 ? -6.497 46.544 0.878 1.00 14.67 302 PRO A CA 1
ATOM 2211 C C . PRO A 1 276 ? -5.865 46.797 2.244 1.00 14.97 302 PRO A C 1
ATOM 2212 O O . PRO A 1 276 ? -4.746 47.275 2.312 1.00 14.88 302 PRO A O 1
ATOM 2216 N N . GLY A 1 277 ? -6.564 46.443 3.316 1.00 15.48 303 GLY A N 1
ATOM 2217 C CA . GLY A 1 277 ? -6.032 46.581 4.671 1.00 15.93 303 GLY A CA 1
ATOM 2218 C C . GLY A 1 277 ? -4.729 45.823 4.867 1.00 15.75 303 GLY A C 1
ATOM 2219 O O . GLY A 1 277 ? -3.801 46.356 5.480 1.00 14.90 303 GLY A O 1
ATOM 2220 N N . TYR A 1 278 ? -4.642 44.601 4.327 1.00 13.89 304 TYR A N 1
ATOM 2221 C CA . TYR A 1 278 ? -3.422 43.794 4.440 1.00 13.79 304 TYR A CA 1
ATOM 2222 C C . TYR A 1 278 ? -2.230 44.480 3.779 1.00 13.41 304 TYR A C 1
ATOM 2223 O O . TYR A 1 278 ? -1.124 44.505 4.337 1.00 12.58 304 TYR A O 1
ATOM 2232 N N . TRP A 1 279 ? -2.465 45.034 2.595 1.00 12.79 305 TRP A N 1
ATOM 2233 C CA . TRP A 1 279 ? -1.393 45.720 1.853 1.00 12.02 305 TRP A CA 1
ATOM 2234 C C . TRP A 1 279 ? -1.004 46.994 2.544 1.00 13.10 305 TRP A C 1
ATOM 2235 O O . TRP A 1 279 ? 0.181 47.289 2.678 1.00 12.23 305 TRP A O 1
ATOM 2246 N N . GLN A 1 280 ? -2.015 47.737 2.981 1.00 14.57 306 GLN A N 1
ATOM 2247 C CA . GLN A 1 280 ? -1.809 48.980 3.692 1.00 14.90 306 GLN A CA 1
ATOM 2248 C C . GLN A 1 280 ? -1.007 48.749 4.965 1.00 14.62 306 GLN A C 1
ATOM 2249 O O . GLN A 1 280 ? -0.135 49.557 5.277 1.00 14.46 306 GLN A O 1
ATOM 2255 N N . LYS A 1 281 ? -1.250 47.635 5.661 1.00 14.42 307 LYS A N 1
ATOM 2256 C CA . LYS A 1 281 ? -0.517 47.353 6.915 1.00 14.27 307 LYS A CA 1
ATOM 2257 C C . LYS A 1 281 ? 0.953 47.022 6.628 1.00 13.38 307 LYS A C 1
ATOM 2258 O O . LYS A 1 281 ? 1.826 47.458 7.366 1.00 11.72 307 LYS A O 1
ATOM 2260 N N . LEU A 1 282 ? 1.229 46.261 5.571 1.00 13.97 308 LEU A N 1
ATOM 2261 C CA . LEU A 1 282 ? 2.624 45.998 5.179 1.00 14.66 308 LEU A CA 1
ATOM 2262 C C . LEU A 1 282 ? 3.382 47.311 4.949 1.00 13.63 308 LEU A C 1
ATOM 2263 O O . LEU A 1 282 ? 4.500 47.503 5.441 1.00 13.37 308 LEU A O 1
ATOM 2268 N N . LEU A 1 283 ? 2.755 48.232 4.220 1.00 13.69 309 LEU A N 1
ATOM 2269 C CA . LEU A 1 283 ? 3.359 49.554 3.939 1.00 13.32 309 LEU A CA 1
ATOM 2270 C C . LEU A 1 283 ? 3.645 50.373 5.222 1.00 14.85 309 LEU A C 1
ATOM 2271 O O . LEU A 1 283 ? 4.804 50.746 5.483 1.00 14.97 309 LEU A O 1
ATOM 2276 N N . THR A 1 284 ? 2.597 50.621 6.016 1.00 14.15 310 THR A N 1
ATOM 2277 C CA . THR A 1 284 ? 2.723 51.450 7.217 1.00 14.71 310 THR A CA 1
ATOM 2278 C C . THR A 1 284 ? 3.655 50.821 8.278 1.00 14.14 310 THR A C 1
ATOM 2279 O O . THR A 1 284 ? 4.325 51.531 9.011 1.00 13.63 310 THR A O 1
ATOM 2283 N N . ASP A 1 285 ? 3.729 49.494 8.328 1.00 14.47 311 ASP A N 1
ATOM 2284 C CA . ASP A 1 285 ? 4.642 48.818 9.239 1.00 14.61 311 ASP A CA 1
ATOM 2285 C C . ASP A 1 285 ? 6.100 49.065 8.880 1.00 13.20 311 ASP A C 1
ATOM 2286 O O . ASP A 1 285 ? 6.947 49.273 9.752 1.00 11.51 311 ASP A O 1
ATOM 2291 N N . LYS A 1 286 ? 6.401 49.054 7.594 1.00 12.84 312 LYS A N 1
ATOM 2292 C CA . LYS A 1 286 ? 7.753 49.365 7.137 1.00 13.65 312 LYS A CA 1
ATOM 2293 C C . LYS A 1 286 ? 8.129 50.838 7.415 1.00 12.59 312 LYS A C 1
ATOM 2294 O O . LYS A 1 286 ? 9.251 51.135 7.858 1.00 13.64 312 LYS A O 1
ATOM 2300 N N . ILE A 1 287 ? 7.193 51.747 7.144 1.00 11.87 313 ILE A N 1
ATOM 2301 C CA . ILE A 1 287 ? 7.416 53.170 7.370 1.00 13.24 313 ILE A CA 1
ATOM 2302 C C . ILE A 1 287 ? 7.700 53.454 8.844 1.00 13.58 313 ILE A C 1
ATOM 2303 O O . ILE A 1 287 ? 8.586 54.224 9.166 1.00 14.50 313 ILE A O 1
ATOM 2308 N N . GLU A 1 288 ? 6.923 52.854 9.725 1.00 14.20 314 GLU A N 1
ATOM 2309 C CA . GLU A 1 288 ? 7.112 53.042 11.167 1.00 16.27 314 GLU A CA 1
ATOM 2310 C C . GLU A 1 288 ? 8.451 52.453 11.603 1.00 15.05 314 GLU A C 1
ATOM 2311 O O . GLU A 1 288 ? 9.178 53.068 12.382 1.00 14.28 314 GLU A O 1
ATOM 2317 N N . LEU A 1 289 ? 8.778 51.264 11.087 1.00 14.64 315 LEU A N 1
ATOM 2318 C CA . LEU A 1 289 ? 10.059 50.605 11.376 1.00 14.02 315 LEU A CA 1
ATOM 2319 C C . LEU A 1 289 ? 11.231 51.498 10.932 1.00 14.39 315 LEU A C 1
ATOM 2320 O O . LEU A 1 289 ? 12.184 51.730 11.704 1.00 14.36 315 LEU A O 1
ATOM 2333 N N . ALA A 1 291 ? 11.266 54.774 10.497 1.00 13.32 317 ALA A N 1
ATOM 2334 C CA . ALA A 1 291 ? 11.326 55.936 11.378 1.00 12.70 317 ALA A CA 1
ATOM 2335 C C . ALA A 1 291 ? 12.023 55.572 12.696 1.00 13.35 317 ALA A C 1
ATOM 2336 O O . ALA A 1 291 ? 12.806 56.365 13.222 1.00 13.02 317 ALA A O 1
ATOM 2338 N N . SER A 1 292 ? 11.772 54.360 13.209 1.00 12.83 318 SER A N 1
ATOM 2339 C CA . SER A 1 292 ? 12.367 53.916 14.466 1.00 13.78 318 SER A CA 1
ATOM 2340 C C . SER A 1 292 ? 13.859 53.801 14.419 1.00 12.84 318 SER A C 1
ATOM 2341 O O . SER A 1 292 ? 14.548 54.107 15.384 1.00 12.25 318 SER A O 1
ATOM 2344 N N . VAL A 1 293 ? 14.329 53.240 13.321 1.00 12.22 319 VAL A N 1
ATOM 2345 C CA . VAL A 1 293 ? 15.737 53.027 13.098 1.00 12.53 319 VAL A CA 1
ATOM 2346 C C . VAL A 1 293 ? 16.405 54.390 12.948 1.00 11.99 319 VAL A C 1
ATOM 2347 O O . VAL A 1 293 ? 17.483 54.645 13.508 1.00 11.68 319 VAL A O 1
ATOM 2351 N N . ALA A 1 294 ? 15.748 55.279 12.216 1.00 11.65 320 ALA A N 1
ATOM 2352 C CA . ALA A 1 294 ? 16.297 56.620 12.009 1.00 11.34 320 ALA A CA 1
ATOM 2353 C C . ALA A 1 294 ? 16.369 57.400 13.314 1.00 11.88 320 ALA A C 1
ATOM 2354 O O . ALA A 1 294 ? 17.313 58.186 13.536 1.00 11.36 320 ALA A O 1
ATOM 2356 N N . ARG A 1 295 ? 15.357 57.224 14.157 1.00 12.03 321 ARG A N 1
ATOM 2357 C CA . ARG A 1 295 ? 15.319 57.946 15.426 1.00 13.62 321 ARG A CA 1
ATOM 2358 C C . ARG A 1 295 ? 16.432 57.458 16.365 1.00 13.84 321 ARG A C 1
ATOM 2359 O O . ARG A 1 295 ? 17.067 58.267 17.039 1.00 13.76 321 ARG A O 1
ATOM 2367 N N . LYS A 1 296 ? 16.671 56.146 16.383 1.00 14.10 322 LYS A N 1
ATOM 2368 C CA . LYS A 1 296 ? 17.739 55.560 17.179 1.00 14.43 322 LYS A CA 1
ATOM 2369 C C . LYS A 1 296 ? 19.098 56.068 16.719 1.00 14.64 322 LYS A C 1
ATOM 2370 O O . LYS A 1 296 ? 19.933 56.434 17.531 1.00 14.03 322 LYS A O 1
ATOM 2373 N N . ASN A 1 297 ? 19.314 56.077 15.405 1.00 13.40 323 ASN A N 1
ATOM 2374 C CA . ASN A 1 297 ? 20.583 56.504 14.818 1.00 13.65 323 ASN A CA 1
ATOM 2375 C C . ASN A 1 297 ? 20.704 58.001 14.708 1.00 14.09 323 ASN A C 1
ATOM 2376 O O . ASN A 1 297 ? 21.768 58.501 14.366 1.00 14.15 323 ASN A O 1
ATOM 2381 N N . ARG A 1 298 ? 19.613 58.702 15.019 1.00 14.15 324 ARG A N 1
ATOM 2382 C CA A ARG A 1 298 ? 19.552 60.154 14.980 0.50 13.42 324 ARG A CA 1
ATOM 2383 C CA B ARG A 1 298 ? 19.565 60.161 14.983 0.50 13.81 324 ARG A CA 1
ATOM 2384 C C . ARG A 1 298 ? 19.944 60.709 13.594 1.00 13.62 324 ARG A C 1
ATOM 2385 O O . ARG A 1 298 ? 20.810 61.561 13.458 1.00 13.91 324 ARG A O 1
ATOM 2400 N N . ARG A 1 299 ? 19.257 60.227 12.559 1.00 13.21 325 ARG A N 1
ATOM 2401 C CA . ARG A 1 299 ? 19.498 60.670 11.194 1.00 13.41 325 ARG A CA 1
ATOM 2402 C C . ARG A 1 299 ? 18.204 61.074 10.524 1.00 13.46 325 ARG A C 1
ATOM 2403 O O . ARG A 1 299 ? 17.173 60.423 10.737 1.00 14.01 325 ARG A O 1
ATOM 2411 N N . PRO A 1 300 ? 18.248 62.130 9.695 1.00 13.93 326 PRO A N 1
ATOM 2412 C CA . PRO A 1 300 ? 17.037 62.544 9.002 1.00 13.50 326 PRO A CA 1
ATOM 2413 C C . PRO A 1 300 ? 16.748 61.619 7.840 1.00 13.07 326 PRO A C 1
ATOM 2414 O O . PRO A 1 300 ? 17.653 60.986 7.316 1.00 14.39 326 PRO A O 1
ATOM 2418 N N . LEU A 1 301 ? 15.483 61.519 7.479 1.00 12.76 327 LEU A N 1
ATOM 2419 C CA . LEU A 1 301 ? 15.066 60.682 6.384 1.00 13.38 327 LEU A CA 1
ATOM 2420 C C . LEU A 1 301 ? 14.515 61.466 5.219 1.00 12.16 327 LEU A C 1
ATOM 2421 O O . LEU A 1 301 ? 13.854 62.500 5.386 1.00 10.96 327 LEU A O 1
ATOM 2426 N N . VAL A 1 302 ? 14.805 60.966 4.023 1.00 12.87 328 VAL A N 1
ATOM 2427 C CA . VAL A 1 302 ? 14.193 61.468 2.809 1.00 12.39 328 VAL A CA 1
ATOM 2428 C C . VAL A 1 302 ? 13.708 60.235 2.031 1.00 12.52 328 VAL A C 1
ATOM 2429 O O . VAL A 1 302 ? 14.382 59.222 2.002 1.00 13.65 328 VAL A O 1
ATOM 2433 N N . THR A 1 303 ? 12.539 60.309 1.406 1.00 14.01 329 THR A N 1
ATOM 2434 C CA . THR A 1 303 ? 12.051 59.243 0.537 1.00 11.87 329 THR A CA 1
ATOM 2435 C C . THR A 1 303 ? 11.539 59.916 -0.731 1.00 13.00 329 THR A C 1
ATOM 2436 O O . THR A 1 303 ? 10.686 60.805 -0.655 1.00 12.30 329 THR A O 1
ATOM 2440 N N . THR A 1 304 ? 12.096 59.542 -1.902 1.00 12.19 330 THR A N 1
ATOM 2441 C CA . THR A 1 304 ? 11.671 60.096 -3.188 1.00 13.18 330 THR A CA 1
ATOM 2442 C C . THR A 1 304 ? 11.090 59.025 -4.111 1.00 13.18 330 THR A C 1
ATOM 2443 O O . THR A 1 304 ? 10.550 59.348 -5.163 1.00 14.68 330 THR A O 1
ATOM 2447 N N . GLU A 1 305 ? 11.156 57.750 -3.699 1.00 14.99 331 GLU A N 1
ATOM 2448 C CA . GLU A 1 305 ? 10.628 56.652 -4.476 1.00 14.86 331 GLU A CA 1
ATOM 2449 C C . GLU A 1 305 ? 9.730 55.825 -3.541 1.00 14.18 331 GLU A C 1
ATOM 2450 O O . GLU A 1 305 ? 10.192 55.221 -2.598 1.00 14.18 331 GLU A O 1
ATOM 2456 N N . CYS A 1 306 ? 8.435 55.861 -3.835 1.00 14.32 332 CYS A N 1
ATOM 2457 C CA . CYS A 1 306 ? 7.406 55.415 -2.938 1.00 14.55 332 CYS A CA 1
ATOM 2458 C C . CYS A 1 306 ? 6.072 55.643 -3.650 1.00 15.83 332 CYS A C 1
ATOM 2459 O O . CYS A 1 306 ? 6.077 56.188 -4.772 1.00 14.78 332 CYS A O 1
ATOM 2462 N N . TRP A 1 307 ? 4.934 55.213 -3.082 1.00 13.55 333 TRP A N 1
ATOM 2463 C CA . TRP A 1 307 ? 4.825 54.408 -1.867 1.00 14.26 333 TRP A CA 1
ATOM 2464 C C . TRP A 1 307 ? 4.086 53.104 -2.155 1.00 14.41 333 TRP A C 1
ATOM 2465 O O . TRP A 1 307 ? 4.023 52.236 -1.284 1.00 16.47 333 TRP A O 1
ATOM 2476 N N . GLY A 1 308 ? 3.476 52.985 -3.338 1.00 15.44 334 GLY A N 1
ATOM 2477 C CA . GLY A 1 308 ? 2.620 51.821 -3.687 1.00 15.14 334 GLY A CA 1
ATOM 2478 C C . GLY A 1 308 ? 3.251 50.832 -4.643 1.00 16.04 334 GLY A C 1
ATOM 2479 O O . GLY A 1 308 ? 3.807 49.823 -4.225 1.00 15.40 334 GLY A O 1
ATOM 2480 N N . LEU A 1 309 ? 3.168 51.138 -5.939 1.00 16.45 335 LEU A N 1
ATOM 2481 C CA . LEU A 1 309 ? 3.756 50.311 -6.970 1.00 15.65 335 LEU A CA 1
ATOM 2482 C C . LEU A 1 309 ? 5.056 50.954 -7.388 1.00 14.37 335 LEU A C 1
ATOM 2483 O O . LEU A 1 309 ? 5.187 52.190 -7.397 1.00 13.78 335 LEU A O 1
ATOM 2488 N N . VAL A 1 310 ? 6.027 50.124 -7.754 1.00 13.38 336 VAL A N 1
ATOM 2489 C CA . VAL A 1 310 ? 7.307 50.651 -8.204 1.00 13.52 336 VAL A CA 1
ATOM 2490 C C . VAL A 1 310 ? 7.200 51.240 -9.642 1.00 13.71 336 VAL A C 1
ATOM 2491 O O . VAL A 1 310 ? 7.619 52.378 -9.890 1.00 12.97 336 VAL A O 1
ATOM 2495 N N . ASP A 1 311 ? 6.603 50.479 -10.548 1.00 12.62 337 ASP A N 1
ATOM 2496 C CA . ASP A 1 311 ? 6.452 50.869 -11.966 1.00 13.45 337 ASP A CA 1
ATOM 2497 C C . ASP A 1 311 ? 4.964 51.042 -12.301 1.00 11.93 337 ASP A C 1
ATOM 2498 O O . ASP A 1 311 ? 4.127 50.208 -11.948 1.00 11.82 337 ASP A O 1
ATOM 2503 N N . TYR A 1 312 ? 4.630 52.138 -12.956 1.00 10.06 338 TYR A N 1
ATOM 2504 C CA . TYR A 1 312 ? 3.274 52.407 -13.385 1.00 11.21 338 TYR A CA 1
ATOM 2505 C C . TYR A 1 312 ? 3.377 53.448 -14.443 1.00 10.74 338 TYR A C 1
ATOM 2506 O O . TYR A 1 312 ? 4.400 54.090 -14.563 1.00 10.45 338 TYR A O 1
ATOM 2515 N N . LYS A 1 313 ? 2.338 53.600 -15.235 1.00 11.53 339 LYS A N 1
ATOM 2516 C CA . LYS A 1 313 ? 2.354 54.587 -16.309 1.00 12.47 339 LYS A CA 1
ATOM 2517 C C . LYS A 1 313 ? 0.942 54.836 -16.791 1.00 13.46 339 LYS A C 1
ATOM 2518 O O . LYS A 1 313 ? 0.046 54.073 -16.498 1.00 12.71 339 LYS A O 1
ATOM 2524 N N . ASP A 1 314 ? 0.765 55.931 -17.519 1.00 13.34 340 ASP A N 1
ATOM 2525 C CA . ASP A 1 314 ? -0.481 56.201 -18.219 1.00 11.58 340 ASP A CA 1
ATOM 2526 C C . ASP A 1 314 ? -0.647 55.103 -19.275 1.00 11.65 340 ASP A C 1
ATOM 2527 O O . ASP A 1 314 ? 0.217 54.927 -20.128 1.00 12.19 340 ASP A O 1
ATOM 2532 N N . TRP A 1 315 ? -1.768 54.404 -19.272 1.00 9.74 341 TRP A N 1
ATOM 2533 C CA . TRP A 1 315 ? -1.914 53.254 -20.148 1.00 10.49 341 TRP A CA 1
ATOM 2534 C C . TRP A 1 315 ? -3.369 52.857 -20.215 1.00 9.91 341 TRP A C 1
ATOM 2535 O O . TRP A 1 315 ? -4.099 53.135 -19.283 1.00 11.60 341 TRP A O 1
ATOM 2546 N N . PRO A 1 316 ? -3.800 52.243 -21.322 1.00 10.12 342 PRO A N 1
ATOM 2547 C CA . PRO A 1 316 ? -5.145 51.733 -21.299 1.00 9.39 342 PRO A CA 1
ATOM 2548 C C . PRO A 1 316 ? -5.347 50.706 -20.166 1.00 10.82 342 PRO A C 1
ATOM 2549 O O . PRO A 1 316 ? -4.532 49.803 -19.951 1.00 10.34 342 PRO A O 1
ATOM 2553 N N . LEU A 1 317 ? -6.457 50.870 -19.471 1.00 10.80 343 LEU A N 1
ATOM 2554 C CA . LEU A 1 317 ? -6.885 49.968 -18.418 1.00 11.71 343 LEU A CA 1
ATOM 2555 C C . LEU A 1 317 ? -6.037 50.038 -17.134 1.00 10.57 343 LEU A C 1
ATOM 2556 O O . LEU A 1 317 ? -6.253 49.241 -16.218 1.00 13.00 343 LEU A O 1
ATOM 2561 N N . LEU A 1 318 ? -5.109 50.984 -17.032 1.00 11.54 344 LEU A N 1
ATOM 2562 C CA . LEU A 1 318 ? -4.442 51.198 -15.746 1.00 12.20 344 LEU A CA 1
ATOM 2563 C C . LEU A 1 318 ? -5.103 52.402 -15.032 1.00 13.91 344 LEU A C 1
ATOM 2564 O O . LEU A 1 318 ? -5.000 53.560 -15.461 1.00 15.73 344 LEU A O 1
ATOM 2569 N N . LYS A 1 319 ? -5.743 52.125 -13.917 1.00 12.31 345 LYS A N 1
ATOM 2570 C CA . LYS A 1 319 ? -6.380 53.182 -13.102 1.00 12.13 345 LYS A CA 1
ATOM 2571 C C . LYS A 1 319 ? -5.405 53.670 -12.043 1.00 11.39 345 LYS A C 1
ATOM 2572 O O . LYS A 1 319 ? -4.633 52.893 -11.482 1.00 11.28 345 LYS A O 1
ATOM 2576 N N . TRP A 1 320 ? -5.440 54.969 -11.781 1.00 11.59 346 TRP A N 1
ATOM 2577 C CA . TRP A 1 320 ? -4.553 55.573 -10.802 1.00 12.52 346 TRP A CA 1
ATOM 2578 C C . TRP A 1 320 ? -5.166 55.698 -9.442 1.00 12.58 346 TRP A C 1
ATOM 2579 O O . TRP A 1 320 ? -4.439 55.947 -8.484 1.00 13.20 346 TRP A O 1
ATOM 2590 N N . ASP A 1 321 ? -6.484 55.550 -9.325 1.00 13.20 347 ASP A N 1
ATOM 2591 C CA . ASP A 1 321 ? -7.114 55.791 -8.031 1.00 15.02 347 ASP A CA 1
ATOM 2592 C C . ASP A 1 321 ? -6.589 55.005 -6.837 1.00 13.84 347 ASP A C 1
ATOM 2593 O O . ASP A 1 321 ? -6.247 55.599 -5.803 1.00 13.74 347 ASP A O 1
ATOM 2598 N N . TRP A 1 322 ? -6.478 53.689 -6.976 1.00 11.85 348 TRP A N 1
ATOM 2599 C CA . TRP A 1 322 ? -6.001 52.862 -5.876 1.00 12.59 348 TRP A CA 1
ATOM 2600 C C . TRP A 1 322 ? -4.515 53.065 -5.568 1.00 13.03 348 TRP A C 1
ATOM 2601 O O . TRP A 1 322 ? -4.070 52.887 -4.406 1.00 11.28 348 TRP A O 1
ATOM 2612 N N . VAL A 1 323 ? -3.748 53.463 -6.593 1.00 12.14 349 VAL A N 1
ATOM 2613 C CA . VAL A 1 323 ? -2.347 53.759 -6.426 1.00 12.82 349 VAL A CA 1
ATOM 2614 C C . VAL A 1 323 ? -2.201 55.073 -5.628 1.00 12.87 349 VAL A C 1
ATOM 2615 O O . VAL A 1 323 ? -1.376 55.155 -4.687 1.00 13.31 349 VAL A O 1
ATOM 2619 N N . LYS A 1 324 ? -3.043 56.065 -5.943 1.00 12.82 350 LYS A N 1
ATOM 2620 C CA . LYS A 1 324 ? -3.050 57.344 -5.211 1.00 12.76 350 LYS A CA 1
ATOM 2621 C C . LYS A 1 324 ? -3.447 57.115 -3.742 1.00 14.19 350 LYS A C 1
ATOM 2622 O O . LYS A 1 324 ? -2.947 57.771 -2.837 1.00 13.23 350 LYS A O 1
ATOM 2628 N N . ASP A 1 325 ? -4.390 56.200 -3.511 1.00 14.21 351 ASP A N 1
ATOM 2629 C CA . ASP A 1 325 ? -4.787 55.859 -2.161 1.00 14.81 351 ASP A CA 1
ATOM 2630 C C . ASP A 1 325 ? -3.591 55.381 -1.332 1.00 13.16 351 ASP A C 1
ATOM 2631 O O . ASP A 1 325 ? -3.425 55.785 -0.176 1.00 10.01 351 ASP A O 1
ATOM 2636 N N . LEU A 1 326 ? -2.790 54.486 -1.907 1.00 11.91 352 LEU A N 1
ATOM 2637 C CA . LEU A 1 326 ? -1.611 53.952 -1.234 1.00 11.97 352 LEU A CA 1
ATOM 2638 C C . LEU A 1 326 ? -0.563 55.055 -1.060 1.00 13.26 352 LEU A C 1
ATOM 2639 O O . LEU A 1 326 ? 0.135 55.093 -0.028 1.00 13.88 352 LEU A O 1
ATOM 2644 N N . CYS A 1 327 ? -0.458 55.949 -2.047 1.00 12.42 353 CYS A N 1
ATOM 2645 C CA . CYS A 1 327 ? 0.506 57.055 -1.935 1.00 13.32 353 CYS A CA 1
ATOM 2646 C C . CYS A 1 327 ? 0.107 58.045 -0.861 1.00 12.82 353 CYS A C 1
ATOM 2647 O O . CYS A 1 327 ? 0.943 58.495 -0.103 1.00 10.72 353 CYS A O 1
ATOM 2650 N N . GLU A 1 328 ? -1.183 58.339 -0.771 1.00 13.46 354 GLU A N 1
ATOM 2651 C CA . GLU A 1 328 ? -1.681 59.259 0.224 1.00 15.88 354 GLU A CA 1
ATOM 2652 C C . GLU A 1 328 ? -1.395 58.675 1.619 1.00 15.49 354 GLU A C 1
ATOM 2653 O O . GLU A 1 328 ? -0.877 59.377 2.512 1.00 14.32 354 GLU A O 1
ATOM 2659 N N . LEU A 1 329 ? -1.722 57.395 1.796 1.00 12.21 355 LEU A N 1
ATOM 2660 C CA . LEU A 1 329 ? -1.505 56.737 3.077 1.00 12.78 355 LEU A CA 1
ATOM 2661 C C . LEU A 1 329 ? -0.029 56.775 3.469 1.00 11.95 355 LEU A C 1
ATOM 2662 O O . LEU A 1 329 ? 0.320 57.163 4.597 1.00 10.55 355 LEU A O 1
ATOM 2667 N N . GLY A 1 330 ? 0.832 56.393 2.526 1.00 11.97 356 GLY A N 1
ATOM 2668 C CA . GLY A 1 330 ? 2.273 56.389 2.743 1.00 10.75 356 GLY A CA 1
ATOM 2669 C C . GLY A 1 330 ? 2.766 57.754 3.171 1.00 11.78 356 GLY A C 1
ATOM 2670 O O . GLY A 1 330 ? 3.488 57.878 4.180 1.00 11.93 356 GLY A O 1
ATOM 2671 N N . THR A 1 331 ? 2.354 58.781 2.420 1.00 11.51 357 THR A N 1
ATOM 2672 C CA . THR A 1 331 ? 2.786 60.154 2.676 1.00 10.85 357 THR A CA 1
ATOM 2673 C C . THR A 1 331 ? 2.428 60.636 4.078 1.00 11.53 357 THR A C 1
ATOM 2674 O O . THR A 1 331 ? 3.303 61.073 4.817 1.00 10.49 357 THR A O 1
ATOM 2678 N N . ILE A 1 332 ? 1.137 60.529 4.416 1.00 11.64 358 ILE A N 1
ATOM 2679 C CA . ILE A 1 332 ? 0.614 60.953 5.712 1.00 13.09 358 ILE A CA 1
ATOM 2680 C C . ILE A 1 332 ? 1.254 60.173 6.869 1.00 11.49 358 ILE A C 1
ATOM 2681 O O . ILE A 1 332 ? 1.548 60.751 7.916 1.00 12.13 358 ILE A O 1
ATOM 2686 N N . THR A 1 333 ? 1.491 58.878 6.676 1.00 11.66 359 THR A N 1
ATOM 2687 C CA . THR A 1 333 ? 2.124 58.022 7.698 1.00 11.54 359 THR A CA 1
ATOM 2688 C C . THR A 1 333 ? 3.568 58.449 7.965 1.00 11.46 359 THR A C 1
ATOM 2689 O O . THR A 1 333 ? 3.989 58.624 9.137 1.00 10.97 359 THR A O 1
ATOM 2693 N N . ALA A 1 334 ? 4.314 58.658 6.878 1.00 10.88 360 ALA A N 1
ATOM 2694 C CA . ALA A 1 334 ? 5.717 59.093 6.991 1.00 10.17 360 ALA A CA 1
ATOM 2695 C C . ALA A 1 334 ? 5.808 60.481 7.648 1.00 9.48 360 ALA A C 1
ATOM 2696 O O . ALA A 1 334 ? 6.584 60.689 8.587 1.00 10.58 360 ALA A O 1
ATOM 2698 N N . ALA A 1 335 ? 5.000 61.408 7.160 1.00 10.66 361 ALA A N 1
ATOM 2699 C CA . ALA A 1 335 ? 5.022 62.772 7.642 1.00 11.76 361 ALA A CA 1
ATOM 2700 C C . ALA A 1 335 ? 4.733 62.849 9.152 1.00 12.57 361 ALA A C 1
ATOM 2701 O O . ALA A 1 335 ? 5.336 63.639 9.870 1.00 11.68 361 ALA A O 1
ATOM 2703 N N . ARG A 1 336 ? 3.855 61.994 9.643 1.00 12.71 362 ARG A N 1
ATOM 2704 C CA A ARG A 1 336 ? 3.461 62.063 11.030 0.50 13.73 362 ARG A CA 1
ATOM 2705 C CA B ARG A 1 336 ? 3.451 62.025 11.044 0.50 13.95 362 ARG A CA 1
ATOM 2706 C C . ARG A 1 336 ? 4.558 61.588 12.010 1.00 13.61 362 ARG A C 1
ATOM 2707 O O . ARG A 1 336 ? 4.565 61.987 13.162 1.00 12.71 362 ARG A O 1
ATOM 2722 N N . THR A 1 337 ? 5.495 60.761 11.558 1.00 13.40 363 THR A N 1
ATOM 2723 C CA . THR A 1 337 ? 6.565 60.261 12.445 1.00 13.58 363 THR A CA 1
ATOM 2724 C C . THR A 1 337 ? 7.572 61.300 12.934 1.00 13.75 363 THR A C 1
ATOM 2725 O O . THR A 1 337 ? 8.213 61.094 13.953 1.00 14.25 363 THR A O 1
ATOM 2729 N N . GLY A 1 338 ? 7.727 62.385 12.188 1.00 14.36 364 GLY A N 1
ATOM 2730 C CA . GLY A 1 338 ? 8.688 63.439 12.531 1.00 13.73 364 GLY A CA 1
ATOM 2731 C C . GLY A 1 338 ? 10.117 63.173 12.082 1.00 13.82 364 GLY A C 1
ATOM 2732 O O . GLY A 1 338 ? 10.986 64.020 12.252 1.00 14.40 364 GLY A O 1
ATOM 2741 N N . TRP A 1 340 ? 11.058 62.424 8.831 1.00 13.08 366 TRP A N 1
ATOM 2742 C CA . TRP A 1 340 ? 11.319 62.780 7.443 1.00 13.59 366 TRP A CA 1
ATOM 2743 C C . TRP A 1 340 ? 11.488 64.284 7.250 1.00 14.04 366 TRP A C 1
ATOM 2744 O O . TRP A 1 340 ? 10.685 65.058 7.730 1.00 14.70 366 TRP A O 1
ATOM 2755 N N . VAL A 1 341 ? 12.564 64.682 6.586 1.00 15.24 367 VAL A N 1
ATOM 2756 C CA . VAL A 1 341 ? 12.829 66.087 6.253 1.00 15.40 367 VAL A CA 1
ATOM 2757 C C . VAL A 1 341 ? 12.480 66.384 4.791 1.00 14.28 367 VAL A C 1
ATOM 2758 O O . VAL A 1 341 ? 12.346 67.539 4.398 1.00 15.82 367 VAL A O 1
ATOM 2762 N N . GLY A 1 342 ? 12.331 65.324 4.006 1.00 14.35 368 GLY A N 1
ATOM 2763 C CA . GLY A 1 342 ? 11.942 65.384 2.610 1.00 15.95 368 GLY A CA 1
ATOM 2764 C C . GLY A 1 342 ? 11.000 64.224 2.313 1.00 14.96 368 GLY A C 1
ATOM 2765 O O . GLY A 1 342 ? 11.388 63.060 2.421 1.00 17.54 368 GLY A O 1
ATOM 2766 N N . VAL A 1 343 ? 9.761 64.528 1.927 1.00 13.55 369 VAL A N 1
ATOM 2767 C CA . VAL A 1 343 ? 8.780 63.503 1.650 1.00 11.21 369 VAL A CA 1
ATOM 2768 C C . VAL A 1 343 ? 8.168 63.679 0.271 1.00 11.16 369 VAL A C 1
ATOM 2769 O O . VAL A 1 343 ? 7.819 64.770 -0.058 1.00 11.65 369 VAL A O 1
ATOM 2773 N N . ALA A 1 344 ? 8.142 62.606 -0.555 1.00 10.14 370 ALA A N 1
ATOM 2774 C CA . ALA A 1 344 ? 7.512 62.588 -1.862 1.00 9.48 370 ALA A CA 1
ATOM 2775 C C . ALA A 1 344 ? 6.157 61.899 -1.678 1.00 11.13 370 ALA A C 1
ATOM 2776 O O . ALA A 1 344 ? 5.989 61.108 -0.749 1.00 11.77 370 ALA A O 1
ATOM 2778 N N . THR A 1 345 ? 5.212 62.228 -2.538 1.00 11.14 371 THR A N 1
ATOM 2779 C CA . THR A 1 345 ? 3.892 61.602 -2.536 1.00 12.67 371 THR A CA 1
ATOM 2780 C C . THR A 1 345 ? 3.968 60.358 -3.403 1.00 13.17 371 THR A C 1
ATOM 2781 O O . THR A 1 345 ? 3.245 59.391 -3.149 1.00 14.72 371 THR A O 1
ATOM 2785 N N . SER A 1 346 ? 4.842 60.373 -4.414 1.00 12.71 372 SER A N 1
ATOM 2786 C CA . SER A 1 346 ? 5.120 59.167 -5.227 1.00 12.62 372 SER A CA 1
ATOM 2787 C C . SER A 1 346 ? 6.265 59.376 -6.199 1.00 13.12 372 SER A C 1
ATOM 2788 O O . SER A 1 346 ? 6.644 60.523 -6.438 1.00 12.83 372 SER A O 1
ATOM 2791 N N . ASN A 1 347 ? 6.751 58.287 -6.824 1.00 13.09 373 ASN A N 1
ATOM 2792 C CA . ASN A 1 347 ? 7.733 58.385 -7.896 1.00 14.40 373 ASN A CA 1
ATOM 2793 C C . ASN A 1 347 ? 7.087 58.593 -9.299 1.00 14.19 373 ASN A C 1
ATOM 2794 O O . ASN A 1 347 ? 7.737 58.336 -10.295 1.00 13.76 373 ASN A O 1
ATOM 2799 N N . PHE A 1 348 ? 5.831 59.074 -9.344 1.00 12.70 374 PHE A N 1
ATOM 2800 C CA . PHE A 1 348 ? 5.120 59.368 -10.588 1.00 12.78 374 PHE A CA 1
ATOM 2801 C C . PHE A 1 348 ? 4.724 60.838 -10.584 1.00 12.59 374 PHE A C 1
ATOM 2802 O O . PHE A 1 348 ? 3.811 61.238 -11.298 1.00 13.33 374 PHE A O 1
ATOM 2810 N N . CYS A 1 349 ? 5.427 61.613 -9.761 1.00 11.25 375 CYS A N 1
ATOM 2811 C CA . CYS A 1 349 ? 5.099 62.973 -9.521 1.00 11.07 375 CYS A CA 1
ATOM 2812 C C . CYS A 1 349 ? 5.786 63.912 -10.531 1.00 11.00 375 CYS A C 1
ATOM 2813 O O . CYS A 1 349 ? 6.593 64.779 -10.161 1.00 13.10 375 CYS A O 1
ATOM 2816 N N . GLY A 1 350 ? 5.370 63.779 -11.776 1.00 11.13 376 GLY A N 1
ATOM 2817 C CA . GLY A 1 350 ? 5.898 64.571 -12.875 1.00 13.03 376 GLY A CA 1
ATOM 2818 C C . GLY A 1 350 ? 4.933 64.637 -14.042 1.00 13.41 376 GLY A C 1
ATOM 2819 O O . GLY A 1 350 ? 4.014 63.829 -14.139 1.00 11.24 376 GLY A O 1
ATOM 2820 N N . PRO A 1 351 ? 5.189 65.558 -14.985 1.00 12.57 377 PRO A N 1
ATOM 2821 C CA . PRO A 1 351 ? 4.243 65.840 -16.050 1.00 13.07 377 PRO A CA 1
ATOM 2822 C C . PRO A 1 351 ? 4.006 64.727 -17.089 1.00 14.37 377 PRO A C 1
ATOM 2823 O O . PRO A 1 351 ? 2.957 64.735 -17.739 1.00 15.84 377 PRO A O 1
ATOM 2827 N N . GLN A 1 352 ? 4.867 63.721 -17.174 1.00 11.93 378 GLN A N 1
ATOM 2828 C CA . GLN A 1 352 ? 4.602 62.607 -18.075 1.00 12.83 378 GLN A CA 1
ATOM 2829 C C . GLN A 1 352 ? 3.651 61.532 -17.507 1.00 12.88 378 GLN A C 1
ATOM 2830 O O . GLN A 1 352 ? 3.338 60.579 -18.196 1.00 14.23 378 GLN A O 1
ATOM 2836 N N . PHE A 1 353 ? 3.249 61.651 -16.241 1.00 11.52 379 PHE A N 1
ATOM 2837 C CA . PHE A 1 353 ? 2.305 60.716 -15.613 1.00 11.61 379 PHE A CA 1
ATOM 2838 C C . PHE A 1 353 ? 1.046 61.546 -15.420 1.00 12.30 379 PHE A C 1
ATOM 2839 O O . PHE A 1 353 ? 0.759 62.022 -14.327 1.00 12.40 379 PHE A O 1
ATOM 2847 N N . ALA A 1 354 ? 0.328 61.762 -16.532 1.00 11.70 380 ALA A N 1
ATOM 2848 C CA . ALA A 1 354 ? -0.841 62.617 -16.549 1.00 12.03 380 ALA A CA 1
ATOM 2849 C C . ALA A 1 354 ? -1.856 62.222 -15.475 1.00 13.29 380 ALA A C 1
ATOM 2850 O O . ALA A 1 354 ? -2.453 63.094 -14.802 1.00 13.44 380 ALA A O 1
ATOM 2852 N N . GLY A 1 355 ? -1.993 60.913 -15.273 1.00 12.09 381 GLY A N 1
ATOM 2853 C CA . GLY A 1 355 ? -2.937 60.361 -14.315 1.00 12.12 381 GLY A CA 1
ATOM 2854 C C . GLY A 1 355 ? -2.648 60.713 -12.865 1.00 12.37 381 GLY A C 1
ATOM 2855 O O . GLY A 1 355 ? -3.566 60.742 -12.033 1.00 9.25 381 GLY A O 1
ATOM 2864 N N . TRP A 1 357 ? -0.272 63.473 -12.179 1.00 13.43 383 TRP A N 1
ATOM 2865 C CA . TRP A 1 357 ? -0.019 64.901 -12.126 1.00 14.81 383 TRP A CA 1
ATOM 2866 C C . TRP A 1 357 ? -1.256 65.774 -12.127 1.00 15.00 383 TRP A C 1
ATOM 2867 O O . TRP A 1 357 ? -1.225 66.884 -11.613 1.00 13.88 383 TRP A O 1
ATOM 2878 N N . ARG A 1 358 ? -2.346 65.283 -12.709 1.00 16.92 384 ARG A N 1
ATOM 2879 C CA . ARG A 1 358 ? -3.481 66.139 -12.961 1.00 20.14 384 ARG A CA 1
ATOM 2880 C C . ARG A 1 358 ? -4.326 66.655 -11.794 1.00 20.53 384 ARG A C 1
ATOM 2881 O O . ARG A 1 358 ? -4.766 67.809 -11.853 1.00 22.99 384 ARG A O 1
ATOM 2889 N N . ASP A 1 359 ? -4.547 65.857 -10.755 1.00 19.45 385 ASP A N 1
ATOM 2890 C CA . ASP A 1 359 ? -5.468 66.253 -9.628 1.00 20.31 385 ASP A CA 1
ATOM 2891 C C . ASP A 1 359 ? -4.722 67.237 -8.683 1.00 19.04 385 ASP A C 1
ATOM 2892 O O . ASP A 1 359 ? -4.127 66.811 -7.706 1.00 19.60 385 ASP A O 1
ATOM 2897 N N . VAL A 1 360 ? -4.749 68.533 -9.007 1.00 16.42 386 VAL A N 1
ATOM 2898 C CA . VAL A 1 360 ? -3.987 69.548 -8.280 1.00 13.63 386 VAL A CA 1
ATOM 2899 C C . VAL A 1 360 ? -4.329 69.606 -6.783 1.00 14.31 386 VAL A C 1
ATOM 2900 O O . VAL A 1 360 ? -3.424 69.721 -5.972 1.00 12.41 386 VAL A O 1
ATOM 2904 N N . GLU A 1 361 ? -5.611 69.462 -6.423 1.00 12.93 387 GLU A N 1
ATOM 2905 C CA . GLU A 1 361 ? -6.038 69.507 -5.018 1.00 15.20 387 GLU A CA 1
ATOM 2906 C C . GLU A 1 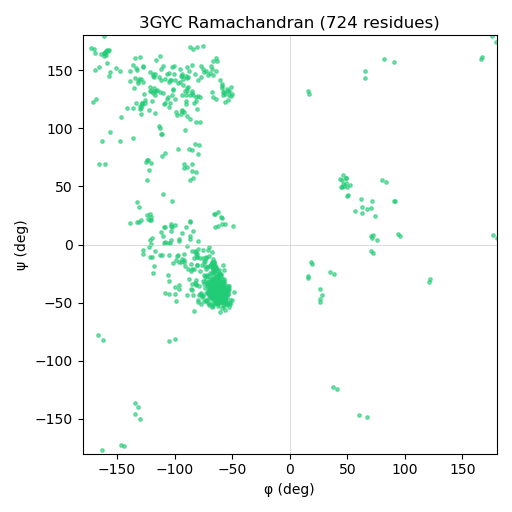361 ? -5.530 68.334 -4.199 1.00 13.39 387 GLU A C 1
ATOM 2907 O O . GLU A 1 361 ? -5.204 68.518 -3.039 1.00 12.20 387 GLU A O 1
ATOM 2913 N N . TRP A 1 362 ? -5.438 67.142 -4.796 1.00 12.80 388 TRP A N 1
ATOM 2914 C CA . TRP A 1 362 ? -4.864 65.968 -4.128 1.00 11.72 388 TRP A CA 1
ATOM 2915 C C . TRP A 1 362 ? -3.416 66.241 -3.729 1.00 11.03 388 TRP A C 1
ATOM 2916 O O . TRP A 1 362 ? -2.977 65.914 -2.603 1.00 9.49 388 TRP A O 1
ATOM 2927 N N . HIS A 1 363 ? -2.681 66.871 -4.639 1.00 11.10 389 HIS A N 1
ATOM 2928 C CA . HIS A 1 363 ? -1.295 67.246 -4.322 1.00 12.57 389 HIS A CA 1
ATOM 2929 C C . HIS A 1 363 ? -1.230 68.303 -3.248 1.00 10.64 389 HIS A C 1
ATOM 2930 O O . HIS A 1 363 ? -0.478 68.148 -2.315 1.00 11.16 389 HIS A O 1
ATOM 2937 N N . L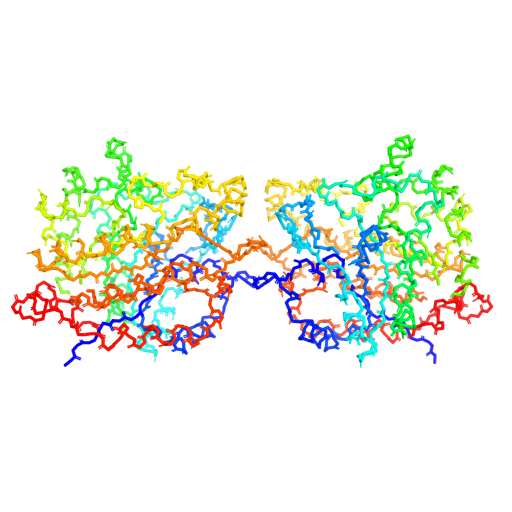YS A 1 364 ? -1.992 69.384 -3.411 1.00 11.71 390 LYS A N 1
ATOM 2938 C CA . LYS A 1 364 ? -2.005 70.483 -2.449 1.00 12.43 390 LYS A CA 1
ATOM 2939 C C . LYS A 1 364 ? -2.337 70.035 -1.024 1.00 11.99 390 LYS A C 1
ATOM 2940 O O . LYS A 1 364 ? -1.699 70.517 -0.084 1.00 11.31 390 LYS A O 1
ATOM 2945 N N . ARG A 1 365 ? -3.311 69.129 -0.859 1.00 12.91 391 ARG A N 1
ATOM 2946 C CA . ARG A 1 365 ? -3.628 68.605 0.486 1.00 13.26 391 ARG A CA 1
ATOM 2947 C C . ARG A 1 365 ? -2.404 67.875 1.116 1.00 13.22 391 ARG A C 1
ATOM 2948 O O . ARG A 1 365 ? -2.080 68.085 2.275 1.00 12.59 391 ARG A O 1
ATOM 2956 N N . LEU A 1 366 ? -1.731 67.038 0.333 1.00 11.56 392 LEU A N 1
ATOM 2957 C CA . LEU A 1 366 ? -0.585 66.268 0.831 1.00 11.37 392 LEU A CA 1
ATOM 2958 C C . LEU A 1 366 ? 0.660 67.095 1.054 1.00 11.04 392 LEU A C 1
ATOM 2959 O O . LEU A 1 366 ? 1.366 66.903 2.061 1.00 9.23 392 LEU A O 1
ATOM 2964 N N . THR A 1 367 ? 0.955 68.008 0.119 1.00 11.27 393 THR A N 1
ATOM 2965 C CA . THR A 1 367 ? 2.120 68.873 0.309 1.00 10.40 393 THR A CA 1
ATOM 2966 C C . THR A 1 367 ? 1.887 69.805 1.487 1.00 10.60 393 THR A C 1
ATOM 2967 O O . THR A 1 367 ? 2.846 70.114 2.208 1.00 9.85 393 THR A O 1
ATOM 2971 N N . SER A 1 368 ? 0.641 70.225 1.724 1.00 11.45 394 SER A N 1
ATOM 2972 C CA A SER A 1 368 ? 0.339 71.042 2.902 0.50 11.63 394 SER A CA 1
ATOM 2973 C CA B SER A 1 368 ? 0.380 71.040 2.893 0.50 12.39 394 SER A CA 1
ATOM 2974 C C . SER A 1 368 ? 0.683 70.236 4.171 1.00 12.19 394 SER A C 1
ATOM 2975 O O . SER A 1 368 ? 1.314 70.740 5.085 1.00 13.56 394 SER A O 1
ATOM 2980 N N . ILE A 1 369 ? 0.266 68.985 4.223 1.00 11.33 395 ILE A N 1
ATOM 2981 C CA . ILE A 1 369 ? 0.550 68.151 5.387 1.00 11.58 395 ILE A CA 1
ATOM 2982 C C . ILE A 1 369 ? 2.059 67.967 5.605 1.00 12.34 395 ILE A C 1
ATOM 2983 O O . ILE A 1 369 ? 2.564 68.079 6.740 1.00 10.86 395 ILE A O 1
ATOM 2988 N N . ILE A 1 370 ? 2.778 67.705 4.513 1.00 11.73 396 ILE A N 1
ATOM 2989 C CA . ILE A 1 370 ? 4.209 67.460 4.574 1.00 12.07 396 ILE A CA 1
ATOM 2990 C C . ILE A 1 370 ? 4.930 68.688 5.109 1.00 11.83 396 ILE A C 1
ATOM 2991 O O . ILE A 1 370 ? 5.706 68.598 6.060 1.00 12.41 396 ILE A O 1
ATOM 2996 N N . ARG A 1 371 ? 4.637 69.839 4.506 1.00 10.68 397 ARG A N 1
ATOM 2997 C CA . ARG A 1 371 ? 5.342 71.069 4.857 1.00 11.38 397 ARG A CA 1
ATOM 2998 C C . ARG A 1 371 ? 4.982 71.683 6.224 1.00 11.87 397 ARG A C 1
ATOM 2999 O O . ARG A 1 371 ? 5.692 72.545 6.714 1.00 13.38 397 ARG A O 1
ATOM 3007 N N . SER A 1 372 ? 3.921 71.201 6.837 1.00 12.47 398 SER A N 1
ATOM 3008 C CA . SER A 1 372 ? 3.519 71.658 8.162 1.00 14.59 398 SER A CA 1
ATOM 3009 C C . SER A 1 372 ? 3.755 70.547 9.202 1.00 13.95 398 SER A C 1
ATOM 3010 O O . SER A 1 372 ? 3.343 70.691 10.326 1.00 15.03 398 SER A O 1
ATOM 3013 N N . SER A 1 373 ? 4.400 69.442 8.835 1.00 13.74 399 SER A N 1
ATOM 3014 C CA . SER A 1 373 ? 4.700 68.412 9.821 1.00 15.37 399 SER A CA 1
ATOM 3015 C C . SER A 1 373 ? 5.915 68.821 10.684 1.00 15.35 399 SER A C 1
ATOM 3016 O O . SER A 1 373 ? 6.939 69.217 10.167 1.00 16.34 399 SER A O 1
ATOM 3019 N N . PRO A 1 374 ? 5.768 68.798 12.019 1.00 15.69 400 PRO A N 1
ATOM 3020 C CA . PRO A 1 374 ? 6.920 69.081 12.883 1.00 15.50 400 PRO A CA 1
ATOM 3021 C C . PRO A 1 374 ? 7.970 67.971 12.842 1.00 15.08 400 PRO A C 1
ATOM 3022 O O . PRO A 1 374 ? 7.622 66.804 12.691 1.00 15.79 400 PRO A O 1
ATOM 3026 N N . LEU A 1 375 ? 9.236 68.339 12.985 1.00 15.76 401 LEU A N 1
ATOM 3027 C CA . LEU A 1 375 ? 10.368 67.398 13.009 1.00 15.82 401 LEU A CA 1
ATOM 3028 C C . LEU A 1 375 ? 10.634 66.869 14.420 1.00 16.16 401 LEU A C 1
ATOM 3029 O O . LEU A 1 375 ? 10.430 67.579 15.394 1.00 13.54 401 LEU A O 1
ATOM 3034 N N . ASP A 1 376 ? 11.126 65.638 14.513 1.00 16.34 402 ASP A N 1
ATOM 3035 C CA . ASP A 1 376 ? 11.434 64.998 15.805 1.00 16.12 402 ASP A CA 1
ATOM 3036 C C . ASP A 1 376 ? 12.602 65.724 16.495 1.00 17.20 402 ASP A C 1
ATOM 3037 O O . ASP A 1 376 ? 13.504 66.245 15.839 1.00 16.62 402 ASP A O 1
ATOM 3042 N N . GLU A 1 377 ? 12.572 65.785 17.824 1.00 18.55 403 GLU A N 1
ATOM 3043 C CA . GLU A 1 377 ? 13.643 66.444 18.590 1.00 19.33 403 GLU A CA 1
ATOM 3044 C C . GLU A 1 377 ? 14.971 65.702 18.467 1.00 16.79 403 GLU A C 1
ATOM 3045 O O . GLU A 1 377 ? 16.025 66.281 18.686 1.00 15.54 403 GLU A O 1
ATOM 3051 N N . SER A 1 378 ? 14.940 64.433 18.085 1.00 16.20 404 SER A N 1
ATOM 3052 C CA . SER A 1 378 ? 16.183 63.716 17.819 1.00 16.55 404 SER A CA 1
ATOM 3053 C C . SER A 1 378 ? 16.964 64.369 16.661 1.00 15.28 404 SER A C 1
ATOM 3054 O O . SER A 1 378 ? 18.166 64.166 16.542 1.00 14.84 404 SER A O 1
ATOM 3057 N N . LEU A 1 379 ? 16.262 65.131 15.821 1.00 14.44 405 LEU A N 1
ATOM 3058 C CA . LEU A 1 379 ? 16.886 65.856 14.694 1.00 14.94 405 LEU A CA 1
ATOM 3059 C C . LEU A 1 379 ? 17.138 67.329 14.977 1.00 15.78 405 LEU A C 1
ATOM 3060 O O . LEU A 1 379 ? 18.133 67.885 14.530 1.00 17.91 405 LEU A O 1
ATOM 3065 N N . THR A 1 380 ? 16.239 67.969 15.704 1.00 16.60 406 THR A N 1
ATOM 3066 C CA . THR A 1 380 ? 16.328 69.424 15.898 1.00 17.57 406 THR A CA 1
ATOM 3067 C C . THR A 1 380 ? 17.133 69.840 17.129 1.00 17.99 406 THR A C 1
ATOM 3068 O O . THR A 1 380 ? 17.555 70.989 17.232 1.00 18.98 406 THR A O 1
ATOM 3072 N N . LYS A 1 381 ? 17.346 68.939 18.078 1.00 18.63 407 LYS A N 1
ATOM 3073 C CA . LYS A 1 381 ? 18.136 69.302 19.261 1.00 19.93 407 LYS A CA 1
ATOM 3074 C C . LYS A 1 381 ? 19.364 68.408 19.443 1.00 19.94 407 LYS A C 1
ATOM 3075 O O . LYS A 1 381 ? 19.275 67.178 19.351 1.00 21.66 407 LYS A O 1
ATOM 3078 N N . ASN A 1 382 ? 20.508 69.050 19.677 1.00 20.03 408 ASN A N 1
ATOM 3079 C CA . ASN A 1 382 ? 21.789 68.386 19.877 1.00 19.83 408 ASN A CA 1
ATOM 3080 C C . ASN A 1 382 ? 22.047 67.352 18.808 1.00 19.08 408 ASN A C 1
ATOM 3081 O O . ASN A 1 382 ? 22.200 66.155 19.104 1.00 17.85 408 ASN A O 1
ATOM 3086 N N . ASN A 1 383 ? 22.029 67.808 17.558 1.00 17.67 409 ASN A N 1
ATOM 3087 C CA . ASN A 1 383 ? 22.300 66.920 16.442 1.00 16.40 409 ASN A CA 1
ATOM 3088 C C . ASN A 1 383 ? 22.998 67.766 15.362 1.00 16.85 409 ASN A C 1
ATOM 3089 O O . ASN A 1 383 ? 22.359 68.365 14.508 1.00 16.56 409 ASN A O 1
ATOM 3094 N N . GLU A 1 384 ? 24.326 67.833 15.450 1.00 16.87 410 GLU A N 1
ATOM 3095 C CA . GLU A 1 384 ? 25.130 68.546 14.469 1.00 16.99 410 GLU A CA 1
ATOM 3096 C C . GLU A 1 384 ? 25.077 67.870 13.090 1.00 15.42 410 GLU A C 1
ATOM 3097 O O . GLU A 1 384 ? 25.087 68.564 12.101 1.00 16.61 410 GLU A O 1
ATOM 3100 N N . VAL A 1 385 ? 25.038 66.538 13.009 1.00 13.62 411 VAL A N 1
ATOM 3101 C CA . VAL A 1 385 ? 24.989 65.903 11.698 1.00 13.81 411 VAL A CA 1
ATOM 3102 C C . VAL A 1 385 ? 23.688 66.328 10.973 1.00 14.16 411 VAL A C 1
ATOM 3103 O O . VAL A 1 385 ? 23.737 66.795 9.826 1.00 13.37 411 VAL A O 1
ATOM 3107 N N . ALA A 1 386 ? 22.549 66.194 11.662 1.00 13.76 412 ALA A N 1
ATOM 3108 C CA . ALA A 1 386 ? 21.261 66.552 11.083 1.00 14.69 412 ALA A CA 1
ATOM 3109 C C . ALA A 1 386 ? 21.187 68.033 10.750 1.00 15.75 412 ALA A C 1
ATOM 3110 O O . ALA A 1 386 ? 20.521 68.409 9.783 1.00 15.73 412 ALA A O 1
ATOM 3112 N N . ALA A 1 387 ? 21.847 68.871 11.558 1.00 15.99 413 ALA A N 1
ATOM 3113 C CA . ALA A 1 387 ? 21.826 70.314 11.334 1.00 16.49 413 ALA A CA 1
ATOM 3114 C C . ALA A 1 387 ? 22.383 70.665 9.961 1.00 16.97 413 ALA A C 1
ATOM 3115 O O . ALA A 1 387 ? 22.031 71.702 9.435 1.00 17.92 413 ALA A O 1
ATOM 3117 N N . LYS A 1 388 ? 23.249 69.823 9.385 1.00 18.14 414 LYS A N 1
ATOM 3118 C CA . LYS A 1 388 ? 23.797 70.116 8.046 1.00 18.34 414 LYS A CA 1
ATOM 3119 C C . LYS A 1 388 ? 22.688 70.193 7.011 1.00 16.19 414 LYS A C 1
ATOM 3120 O O . LYS A 1 388 ? 22.709 71.069 6.143 1.00 15.32 414 LYS A O 1
ATOM 3126 N N . LEU A 1 389 ? 21.750 69.244 7.085 1.00 15.29 415 LEU A N 1
ATOM 3127 C CA . LEU A 1 389 ? 20.588 69.237 6.184 1.00 14.67 415 LEU A CA 1
ATOM 3128 C C . LEU A 1 389 ? 19.521 70.237 6.625 1.00 14.64 415 LEU A C 1
ATOM 3129 O O . LEU A 1 389 ? 18.982 70.965 5.800 1.00 15.47 415 LEU A O 1
ATOM 3134 N N . LEU A 1 390 ? 19.232 70.304 7.925 1.00 15.91 416 LEU A N 1
ATOM 3135 C CA . LEU A 1 390 ? 18.187 71.220 8.423 1.00 16.67 416 LEU A CA 1
ATOM 3136 C C . LEU A 1 390 ? 18.423 72.673 8.089 1.00 17.69 416 LEU A C 1
ATOM 3137 O O . LEU A 1 390 ? 17.461 73.403 7.787 1.00 17.09 416 LEU A O 1
ATOM 3142 N N . LYS A 1 391 ? 19.676 73.114 8.123 1.00 17.67 417 LYS A N 1
ATOM 3143 C CA . LYS A 1 391 ? 19.974 74.487 7.767 1.00 19.00 417 LYS A CA 1
ATOM 3144 C C . LYS A 1 391 ? 19.692 74.801 6.300 1.00 19.20 417 LYS A C 1
ATOM 3145 O O . LYS A 1 391 ? 19.641 75.972 5.952 1.00 19.46 417 LYS A O 1
ATOM 3151 N N . ARG A 1 392 ? 19.604 73.779 5.446 1.00 17.83 418 ARG A N 1
ATOM 3152 C CA . ARG A 1 392 ? 19.358 73.964 4.007 1.00 18.25 418 ARG A CA 1
ATOM 3153 C C . ARG A 1 392 ? 17.845 73.877 3.617 1.00 20.88 418 ARG A C 1
ATOM 3154 O O . ARG A 1 392 ? 17.440 74.190 2.479 1.00 19.75 418 ARG A O 1
ATOM 3162 N N . LEU A 1 393 ? 17.017 73.402 4.540 1.00 22.61 419 LEU A N 1
ATOM 3163 C CA . LEU A 1 393 ? 15.588 73.283 4.271 1.00 24.83 419 LEU A CA 1
ATOM 3164 C C . LEU A 1 393 ? 14.951 74.681 4.183 1.00 27.48 419 LEU A C 1
ATOM 3165 O O . LEU A 1 393 ? 13.863 74.819 3.614 1.00 30.07 419 LEU A O 1
ATOM 3171 N N . GLU B 1 13 ? -19.424 78.612 -55.791 1.00 26.23 39 GLU B N 1
ATOM 3172 C CA . GLU B 1 13 ? -18.025 78.236 -55.457 1.00 25.84 39 GLU B CA 1
ATOM 3173 C C . GLU B 1 13 ? -17.974 77.131 -54.400 1.00 25.65 39 GLU B C 1
ATOM 3174 O O . GLU B 1 13 ? -17.964 77.413 -53.209 1.00 26.40 39 GLU B O 1
ATOM 3176 N N . ILE B 1 14 ? -17.934 75.872 -54.839 1.00 25.41 40 ILE B N 1
ATOM 3177 C CA . ILE B 1 14 ? -17.844 74.713 -53.937 1.00 24.44 40 ILE B CA 1
ATOM 3178 C C . ILE B 1 14 ? -16.405 74.556 -53.490 1.00 23.87 40 ILE B C 1
ATOM 3179 O O . ILE B 1 14 ? -15.504 74.509 -54.321 1.00 24.62 40 ILE B O 1
ATOM 3184 N N . SER B 1 15 ? -16.179 74.465 -52.185 1.00 22.58 41 SER B N 1
ATOM 3185 C CA . SER B 1 15 ? -14.826 74.353 -51.667 1.00 21.33 41 SER B CA 1
ATOM 3186 C C . SER B 1 15 ? -14.496 72.985 -51.119 1.00 19.65 41 SER B C 1
ATOM 3187 O O . SER B 1 15 ? -15.337 72.333 -50.500 1.00 17.03 41 SER B O 1
ATOM 3190 N N . PRO B 1 16 ? -13.253 72.547 -51.342 1.00 19.31 42 PRO B N 1
ATOM 3191 C CA . PRO B 1 16 ? -12.821 71.302 -50.773 1.00 18.96 42 PRO B CA 1
ATOM 3192 C C . PRO B 1 16 ? -12.737 71.464 -49.280 1.00 17.52 42 PRO B C 1
ATOM 3193 O O . PRO B 1 16 ? -12.596 72.601 -48.777 1.00 15.69 42 PRO B O 1
ATOM 3197 N N . ARG B 1 17 ? -12.892 70.349 -48.592 1.00 16.30 43 ARG B N 1
ATOM 3198 C CA . ARG B 1 17 ? -12.754 70.295 -47.148 1.00 16.58 43 ARG B CA 1
ATOM 3199 C C . ARG B 1 17 ? -11.326 69.908 -46.754 1.00 16.40 43 ARG B C 1
ATOM 3200 O O . ARG B 1 17 ? -10.644 69.177 -47.484 1.00 17.11 43 ARG B O 1
ATOM 3208 N N . ALA B 1 18 ? -10.868 70.456 -45.632 1.00 15.55 44 ALA B N 1
ATOM 3209 C CA . ALA B 1 18 ? -9.561 70.134 -45.083 1.00 14.89 44 ALA B CA 1
ATOM 3210 C C . ALA B 1 18 ? -9.867 69.012 -44.074 1.00 14.76 44 ALA B C 1
ATOM 3211 O O . ALA B 1 18 ? -10.525 69.224 -43.050 1.00 14.23 44 ALA B O 1
ATOM 3213 N N . ILE B 1 19 ? -9.406 67.807 -44.355 1.00 14.16 45 ILE B N 1
ATOM 3214 C CA . ILE B 1 19 ? -9.758 66.658 -43.530 1.00 13.67 45 ILE B CA 1
ATOM 3215 C C . ILE B 1 19 ? -8.598 66.070 -42.681 1.00 13.98 45 ILE B C 1
ATOM 3216 O O . ILE B 1 19 ? -7.430 66.215 -43.040 1.00 14.77 45 ILE B O 1
ATOM 3221 N N . THR B 1 20 ? -8.932 65.425 -41.563 1.00 12.69 46 THR B N 1
ATOM 3222 C CA . THR B 1 20 ? -7.969 64.696 -40.779 1.00 15.20 46 THR B CA 1
ATOM 3223 C C . THR B 1 20 ? -8.481 63.289 -40.414 1.00 14.65 46 THR B C 1
ATOM 3224 O O . THR B 1 20 ? -9.643 63.101 -40.147 1.00 15.20 46 THR B O 1
ATOM 3236 N N . TRP B 1 22 ? -8.772 60.493 -37.722 1.00 13.44 48 TRP B N 1
ATOM 3237 C CA . TRP B 1 22 ? -8.734 60.262 -36.281 1.00 12.54 48 TRP B CA 1
ATOM 3238 C C . TRP B 1 22 ? -9.043 58.798 -36.041 1.00 12.69 48 TRP B C 1
ATOM 3239 O O . TRP B 1 22 ? -9.121 58.348 -34.903 1.00 11.52 48 TRP B O 1
ATOM 3250 N N . ASP B 1 23 ? -9.108 58.039 -37.147 1.00 11.54 49 ASP B N 1
ATOM 3251 C CA . ASP B 1 23 ? -9.128 56.585 -37.115 1.00 11.95 49 ASP B CA 1
ATOM 3252 C C . ASP B 1 23 ? -9.916 55.951 -35.967 1.00 11.27 49 ASP B C 1
ATOM 3253 O O . ASP B 1 23 ? -11.122 56.156 -35.872 1.00 11.96 49 ASP B O 1
ATOM 3258 N N . PHE B 1 24 ? -9.280 55.121 -35.159 1.00 13.09 50 PHE B N 1
ATOM 3259 C CA . PHE B 1 24 ? -9.900 54.491 -34.002 1.00 13.35 50 PHE B CA 1
ATOM 3260 C C . PHE B 1 24 ? -9.415 55.146 -32.693 1.00 14.93 50 PHE B C 1
ATOM 3261 O O . PHE B 1 24 ? -9.834 54.788 -31.592 1.00 15.86 50 PHE B O 1
ATOM 3269 N N . SER B 1 25 ? -8.561 56.159 -32.836 1.00 13.85 51 SER B N 1
ATOM 3270 C CA . SER B 1 25 ? -8.016 56.878 -31.686 1.00 13.49 51 SER B CA 1
ATOM 3271 C C . SER B 1 25 ? -9.048 57.791 -30.989 1.00 12.46 51 SER B C 1
ATOM 3272 O O . SER B 1 25 ? -8.898 58.049 -29.799 1.00 11.88 51 SER B O 1
ATOM 3275 N N . TRP B 1 26 ? -10.071 58.267 -31.721 1.00 11.49 52 TRP B N 1
ATOM 3276 C CA . TRP B 1 26 ? -11.061 59.188 -31.135 1.00 11.28 52 TRP B CA 1
ATOM 3277 C C . TRP B 1 26 ? -11.738 58.478 -29.980 1.00 9.71 52 TRP B C 1
ATOM 3278 O O . TRP B 1 26 ? -12.128 59.095 -29.011 1.00 10.08 52 TRP B O 1
ATOM 3289 N N . LEU B 1 27 ? -11.939 57.175 -30.124 1.00 9.54 53 LEU B N 1
ATOM 3290 C CA . LEU B 1 27 ? -12.605 56.365 -29.101 1.00 9.48 53 LEU B CA 1
ATOM 3291 C C . LEU B 1 27 ? -11.682 55.631 -28.141 1.00 10.29 53 LEU B C 1
ATOM 3292 O O . LEU B 1 27 ? -11.940 55.499 -26.950 1.00 9.47 53 LEU B O 1
ATOM 3297 N N . GLU B 1 28 ? -10.553 55.186 -28.638 1.00 11.35 54 GLU B N 1
ATOM 3298 C CA . GLU B 1 28 ? -9.640 54.413 -27.829 1.00 10.66 54 GLU B CA 1
ATOM 3299 C C . GLU B 1 28 ? -8.658 55.212 -26.991 1.00 9.96 54 GLU B C 1
ATOM 3300 O O . GLU B 1 28 ? -8.321 54.791 -25.900 1.00 9.96 54 GLU B O 1
ATOM 3306 N N . ARG B 1 29 ? -8.150 56.308 -27.523 1.00 9.74 55 ARG B N 1
ATOM 3307 C CA . ARG B 1 29 ? -7.097 57.039 -26.820 1.00 9.76 55 ARG B CA 1
ATOM 3308 C C . ARG B 1 29 ? -7.695 58.003 -25.801 1.00 9.59 55 ARG B C 1
ATOM 3309 O O . ARG B 1 29 ? -7.559 59.189 -25.927 1.00 9.10 55 ARG B O 1
ATOM 3317 N N . ARG B 1 30 ? -8.281 57.439 -24.750 1.00 10.45 56 ARG B N 1
ATOM 3318 C CA . ARG B 1 30 ? -8.954 58.236 -23.718 1.00 11.26 56 ARG B CA 1
ATOM 3319 C C . ARG B 1 30 ? -8.550 57.882 -22.307 1.00 10.11 56 ARG B C 1
ATOM 3320 O O . ARG B 1 30 ? -9.276 58.176 -21.360 1.00 8.80 56 ARG B O 1
ATOM 3328 N N . TRP B 1 31 ? -7.411 57.223 -22.164 1.00 8.63 57 TRP B N 1
ATOM 3329 C CA . TRP B 1 31 ? -6.744 57.052 -20.864 1.00 11.76 57 TRP B CA 1
ATOM 3330 C C . TRP B 1 31 ? -5.977 58.385 -20.587 1.00 11.31 57 TRP B C 1
ATOM 3331 O O . TRP B 1 31 ? -5.839 59.239 -21.488 1.00 9.36 57 TRP B O 1
ATOM 3342 N N . PRO B 1 32 ? -5.456 58.569 -19.359 1.00 11.95 58 PRO B N 1
ATOM 3343 C CA . PRO B 1 32 ? -4.835 59.838 -19.044 1.00 12.07 58 PRO B CA 1
ATOM 3344 C C . PRO B 1 32 ? -3.716 60.250 -19.983 1.00 13.19 58 PRO B C 1
ATOM 3345 O O . PRO B 1 32 ? -2.736 59.526 -20.151 1.00 12.50 58 PRO B O 1
ATOM 3349 N N . GLY B 1 33 ? -3.886 61.417 -20.589 1.00 13.07 59 GLY B N 1
ATOM 3350 C CA . GLY B 1 33 ? -2.918 61.969 -21.494 1.00 14.61 59 GLY B CA 1
ATOM 3351 C C . GLY B 1 33 ? -2.849 61.356 -22.884 1.00 13.12 59 GLY B C 1
ATOM 3352 O O . GLY B 1 33 ? -2.021 61.796 -23.676 1.00 11.99 59 GLY B O 1
ATOM 3353 N N . ALA B 1 34 ? -3.736 60.406 -23.214 1.00 12.12 60 ALA B N 1
ATOM 3354 C CA . ALA B 1 34 ? -3.716 59.733 -24.521 1.00 11.50 60 ALA B CA 1
ATOM 3355 C C . ALA B 1 34 ? -4.048 60.638 -25.711 1.00 11.01 60 ALA B C 1
ATOM 3356 O O . ALA B 1 34 ? -3.688 60.313 -26.817 1.00 13.00 60 ALA B O 1
ATOM 3358 N N . GLY B 1 35 ? -4.706 61.780 -25.467 1.00 10.26 61 GLY B N 1
ATOM 3359 C CA . GLY B 1 35 ? -4.973 62.784 -26.471 1.00 11.03 61 GLY B CA 1
ATOM 3360 C C . GLY B 1 35 ? -6.444 63.169 -26.747 1.00 11.04 61 GLY B C 1
ATOM 3361 O O . GLY B 1 35 ? -6.717 64.319 -27.117 1.00 13.11 61 GLY B O 1
ATOM 3362 N N . TYR B 1 36 ? -7.351 62.222 -26.549 1.00 8.48 62 TYR B N 1
ATOM 3363 C CA . TYR B 1 36 ? -8.754 62.365 -26.963 1.00 10.31 62 TYR B CA 1
ATOM 3364 C C . TYR B 1 36 ? -9.735 62.246 -25.808 1.00 10.58 62 TYR B C 1
ATOM 3365 O O . TYR B 1 36 ? -10.914 61.947 -26.029 1.00 9.98 62 TYR B O 1
ATOM 3374 N N . GLU B 1 37 ? -9.256 62.460 -24.588 1.00 9.33 63 GLU B N 1
ATOM 3375 C CA . GLU B 1 37 ? -10.133 62.406 -23.418 1.00 13.23 63 GLU B CA 1
ATOM 3376 C C . GLU B 1 37 ? -11.232 63.476 -23.492 1.00 12.14 63 GLU B C 1
ATOM 3377 O O . GLU B 1 37 ? -12.358 63.210 -23.152 1.00 13.98 63 GLU B O 1
ATOM 3383 N N . ASP B 1 38 ? -10.885 64.684 -23.919 1.00 12.67 64 ASP B N 1
ATOM 3384 C CA . ASP B 1 38 ? -11.832 65.796 -23.985 1.00 13.41 64 ASP B CA 1
ATOM 3385 C C . ASP B 1 38 ? -12.111 66.144 -25.447 1.00 13.06 64 ASP B C 1
ATOM 3386 O O . ASP B 1 38 ? -11.375 66.915 -26.081 1.00 12.30 64 ASP B O 1
ATOM 3391 N N . TRP B 1 39 ? -13.190 65.576 -25.982 1.00 11.97 65 TRP B N 1
ATOM 3392 C CA . TRP B 1 39 ? -13.563 65.840 -27.360 1.00 11.44 65 TRP B CA 1
ATOM 3393 C C . TRP B 1 39 ? -13.857 67.311 -27.636 1.00 10.25 65 TRP B C 1
ATOM 3394 O O . TRP B 1 39 ? -13.463 67.825 -28.677 1.00 10.35 65 TRP B O 1
ATOM 3405 N N . ASP B 1 40 ? -14.513 68.016 -26.737 1.00 11.25 66 ASP B N 1
ATOM 3406 C CA . ASP B 1 40 ? -14.753 69.435 -27.025 1.00 11.92 66 ASP B CA 1
ATOM 3407 C C . ASP B 1 40 ? -13.460 70.203 -27.244 1.00 11.45 66 ASP B C 1
ATOM 3408 O O . ASP B 1 40 ? -13.321 70.918 -28.247 1.00 12.10 66 ASP B O 1
ATOM 3413 N N . GLN B 1 41 ? -12.508 70.014 -26.330 1.00 11.90 67 GLN B N 1
ATOM 3414 C CA A GLN B 1 41 ? -11.204 70.674 -26.484 0.50 10.27 67 GLN B CA 1
ATOM 3415 C CA B GLN B 1 41 ? -11.236 70.729 -26.286 0.50 12.28 67 GLN B CA 1
ATOM 3416 C C A GLN B 1 41 ? -10.461 70.313 -27.795 1.00 9.42 67 GLN B C 1
ATOM 3417 O O A GLN B 1 41 ? -9.971 71.214 -28.474 1.00 10.83 67 GLN B O 1
ATOM 3428 N N . VAL B 1 42 ? -10.376 69.040 -28.158 1.00 10.24 68 VAL B N 1
ATOM 3429 C CA . VAL B 1 42 ? -9.595 68.690 -29.347 1.00 10.95 68 VAL B CA 1
ATOM 3430 C C . VAL B 1 42 ? -10.315 69.133 -30.628 1.00 11.79 68 VAL B C 1
ATOM 3431 O O . VAL B 1 42 ? -9.661 69.584 -31.565 1.00 11.53 68 VAL B O 1
ATOM 3435 N N . LEU B 1 43 ? -11.654 69.083 -30.642 1.00 12.51 69 LEU B N 1
ATOM 3436 C CA . LEU B 1 43 ? -12.404 69.585 -31.792 1.00 12.39 69 LEU B CA 1
ATOM 3437 C C . LEU B 1 43 ? -12.178 71.089 -31.927 1.00 13.58 69 LEU B C 1
ATOM 3438 O O . LEU B 1 43 ? -11.969 71.581 -33.052 1.00 14.92 69 LEU B O 1
ATOM 3443 N N . ASP B 1 44 ? -12.184 71.813 -30.801 1.00 14.03 70 ASP B N 1
ATOM 3444 C CA . ASP B 1 44 ? -11.880 73.242 -30.814 1.00 13.91 70 ASP B CA 1
ATOM 3445 C C . ASP B 1 44 ? -10.494 73.498 -31.404 1.00 14.00 70 ASP B C 1
ATOM 3446 O O . ASP B 1 44 ? -10.330 74.382 -32.262 1.00 12.98 70 ASP B O 1
ATOM 3451 N N . GLU B 1 45 ? -9.507 72.701 -30.974 1.00 13.30 71 GLU B N 1
ATOM 3452 C CA . GLU B 1 45 ? -8.145 72.810 -31.503 1.00 14.19 71 GLU B CA 1
ATOM 3453 C C . GLU B 1 45 ? -8.125 72.450 -32.997 1.00 13.80 71 GLU B C 1
ATOM 3454 O O . GLU B 1 45 ? -7.428 73.122 -33.785 1.00 12.38 71 GLU B O 1
ATOM 3460 N N . LEU B 1 46 ? -8.896 71.429 -33.383 1.00 12.92 72 LEU B N 1
ATOM 3461 C CA . LEU B 1 46 ? -9.014 71.044 -34.808 1.00 13.18 72 LEU B CA 1
ATOM 3462 C C . LEU B 1 46 ? -9.483 72.218 -35.685 1.00 13.11 72 LEU B C 1
ATOM 3463 O O . LEU B 1 46 ? -8.924 72.469 -36.743 1.00 14.09 72 LEU B O 1
ATOM 3468 N N . SER B 1 47 ? -10.482 72.947 -35.222 1.00 13.34 73 SER B N 1
ATOM 3469 C CA . SER B 1 47 ? -11.016 74.142 -35.919 1.00 14.37 73 SER B CA 1
ATOM 3470 C C . SER B 1 47 ? -10.056 75.337 -35.945 1.00 13.87 73 SER B C 1
ATOM 3471 O O . SER B 1 47 ? -9.904 76.005 -36.974 1.00 11.59 73 SER B O 1
ATOM 3474 N N . GLU B 1 48 ? -9.397 75.587 -34.823 1.00 13.78 74 GLU B N 1
ATOM 3475 C CA . GLU B 1 48 ? -8.384 76.624 -34.754 1.00 15.24 74 GLU B CA 1
ATOM 3476 C C . GLU B 1 48 ? -7.326 76.386 -35.855 1.00 14.56 74 GLU B C 1
ATOM 3477 O O . GLU B 1 48 ? -6.848 77.319 -36.486 1.00 14.50 74 GLU B O 1
ATOM 3483 N N . ARG B 1 49 ? -6.986 75.120 -36.101 1.00 13.48 75 ARG B N 1
ATOM 3484 C CA . ARG B 1 49 ? -6.028 74.766 -37.157 1.00 13.93 75 ARG B CA 1
ATOM 3485 C C . ARG B 1 49 ? -6.591 74.848 -38.583 1.00 14.31 75 ARG B C 1
ATOM 3486 O O . ARG B 1 49 ? -5.824 74.760 -39.558 1.00 15.71 75 ARG B O 1
ATOM 3494 N N . GLY B 1 50 ? -7.917 74.989 -38.700 1.00 13.50 76 GLY B N 1
ATOM 3495 C CA . GLY B 1 50 ? -8.584 75.149 -39.998 1.00 13.50 76 GLY B CA 1
ATOM 3496 C C . GLY B 1 50 ? -9.121 73.912 -40.675 1.00 12.94 76 GLY B C 1
ATOM 3497 O O . GLY B 1 50 ? -9.527 73.980 -41.834 1.00 13.22 76 GLY B O 1
ATOM 3498 N N . TYR B 1 51 ? -9.126 72.776 -39.977 1.00 13.63 77 TYR B N 1
ATOM 3499 C CA . TYR B 1 51 ? -9.683 71.537 -40.537 1.00 12.79 77 TYR B CA 1
ATOM 3500 C C . TYR B 1 51 ? -11.173 71.574 -40.331 1.00 14.59 77 TYR B C 1
ATOM 3501 O O . TYR B 1 51 ? -11.656 72.174 -39.341 1.00 14.36 77 TYR B O 1
ATOM 3510 N N . ASN B 1 52 ? -11.916 70.987 -41.274 1.00 14.03 78 ASN B N 1
ATOM 3511 C CA . ASN B 1 52 ? -13.384 70.956 -41.175 1.00 13.81 78 ASN B CA 1
ATOM 3512 C C . ASN B 1 52 ? -13.984 69.619 -41.595 1.00 13.79 78 ASN B C 1
ATOM 3513 O O . ASN B 1 52 ? -15.145 69.533 -41.917 1.00 12.26 78 ASN B O 1
ATOM 3518 N N . ALA B 1 53 ? -13.167 68.565 -41.615 1.00 12.63 79 ALA B N 1
ATOM 3519 C CA . ALA B 1 53 ? -13.677 67.252 -41.840 1.00 13.20 79 ALA B CA 1
ATOM 3520 C C . ALA B 1 53 ? -12.807 66.289 -41.059 1.00 12.42 79 ALA B C 1
ATOM 3521 O O . ALA B 1 53 ? -11.614 66.548 -40.857 1.00 13.68 79 ALA B O 1
ATOM 3523 N N . ILE B 1 54 ? -13.395 65.197 -40.602 1.00 12.65 80 ILE B N 1
ATOM 3524 C CA . ILE B 1 54 ? -12.617 64.133 -39.964 1.00 11.86 80 ILE B CA 1
ATOM 3525 C C . ILE B 1 54 ? -13.059 62.794 -40.501 1.00 11.87 80 ILE B C 1
ATOM 3526 O O . ILE B 1 54 ? -14.247 62.586 -40.739 1.00 9.21 80 ILE B O 1
ATOM 3531 N N . ARG B 1 55 ? -12.105 61.878 -40.660 1.00 10.28 81 ARG B N 1
ATOM 3532 C CA . ARG B 1 55 ? -12.389 60.512 -41.039 1.00 11.57 81 ARG B CA 1
ATOM 3533 C C . ARG B 1 55 ? -12.204 59.644 -39.798 1.00 10.95 81 ARG B C 1
ATOM 3534 O O . ARG B 1 55 ? -11.125 59.686 -39.156 1.00 9.86 81 ARG B O 1
ATOM 3542 N N . ILE B 1 56 ? -13.225 58.849 -39.455 1.00 10.21 82 ILE B N 1
ATOM 3543 C CA . ILE B 1 56 ? -13.139 57.985 -38.270 1.00 11.90 82 ILE B CA 1
ATOM 3544 C C . ILE B 1 56 ? -13.614 56.576 -38.491 1.00 11.78 82 ILE B C 1
ATOM 3545 O O . ILE B 1 56 ? -14.361 56.289 -39.436 1.00 11.69 82 ILE B O 1
ATOM 3550 N N . ASP B 1 57 ? -13.184 55.690 -37.601 1.00 12.24 83 ASP B N 1
ATOM 3551 C CA . ASP B 1 57 ? -13.649 54.304 -37.596 1.00 12.17 83 ASP B CA 1
ATOM 3552 C C . ASP B 1 57 ? -15.017 54.289 -36.858 1.00 11.45 83 ASP B C 1
ATOM 3553 O O . ASP B 1 57 ? -15.127 54.696 -35.706 1.00 10.00 83 ASP B O 1
ATOM 3558 N N . ALA B 1 58 ? -16.051 53.795 -37.519 1.00 12.69 84 ALA B N 1
ATOM 3559 C CA . ALA B 1 58 ? -17.368 53.707 -36.922 1.00 11.26 84 ALA B CA 1
ATOM 3560 C C . ALA B 1 58 ? -17.568 52.384 -36.179 1.00 11.27 84 ALA B C 1
ATOM 3561 O O . ALA B 1 58 ? -18.629 52.172 -35.652 1.00 10.08 84 ALA B O 1
ATOM 3563 N N . TYR B 1 59 ? -16.578 51.472 -36.182 1.00 10.10 85 TYR B N 1
ATOM 3564 C CA . TYR 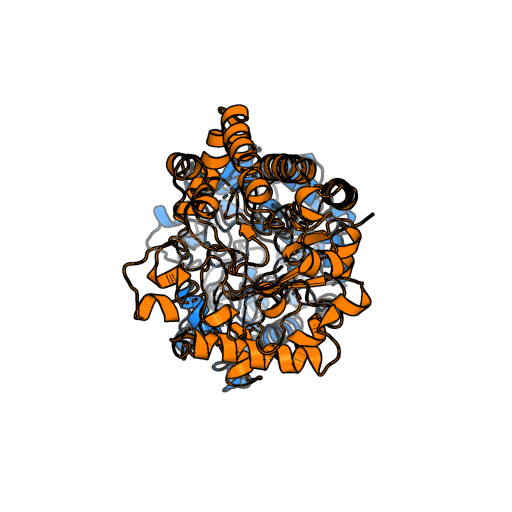B 1 59 ? -16.715 50.114 -35.563 1.00 9.87 85 TYR B CA 1
ATOM 3565 C C . TYR B 1 59 ? -18.066 49.434 -35.901 1.00 11.25 85 TYR B C 1
ATOM 3566 O O . TYR B 1 59 ? -18.746 48.908 -35.008 1.00 7.85 85 TYR B O 1
ATOM 3575 N N . PRO B 1 60 ? -18.444 49.407 -37.187 1.00 11.14 86 PRO B N 1
ATOM 3576 C CA . PRO B 1 60 ? -19.770 48.896 -37.563 1.00 11.78 86 PRO B CA 1
ATOM 3577 C C . PRO B 1 60 ? -20.079 47.470 -37.125 1.00 11.43 86 PRO B C 1
ATOM 3578 O O . PRO B 1 60 ? -21.229 47.149 -36.838 1.00 13.91 86 PRO B O 1
ATOM 3582 N N . HIS B 1 61 ? -19.062 46.625 -37.099 1.00 11.54 87 HIS B N 1
ATOM 3583 C CA . HIS B 1 61 ? -19.174 45.231 -36.670 1.00 10.17 87 HIS B CA 1
ATOM 3584 C C . HIS B 1 61 ? -19.548 45.097 -35.196 1.00 11.89 87 HIS B C 1
ATOM 3585 O O . HIS B 1 61 ? -20.330 44.195 -34.811 1.00 11.09 87 HIS B O 1
ATOM 3592 N N . LEU B 1 62 ? -19.038 46.004 -34.367 1.00 10.73 88 LEU B N 1
ATOM 3593 C CA . LEU B 1 62 ? -19.354 45.988 -32.943 1.00 11.30 88 LEU B CA 1
ATOM 3594 C C . LEU B 1 62 ? -20.766 46.544 -32.708 1.00 12.42 88 LEU B C 1
ATOM 3595 O O . LEU B 1 62 ? -21.532 45.952 -31.966 1.00 13.28 88 LEU B O 1
ATOM 3600 N N . ILE B 1 63 ? -21.105 47.656 -33.358 1.00 13.18 89 ILE B N 1
ATOM 3601 C CA . ILE B 1 63 ? -22.446 48.262 -33.213 1.00 12.99 89 ILE B CA 1
ATOM 3602 C C . ILE B 1 63 ? -23.538 47.322 -33.687 1.00 13.85 89 ILE B C 1
ATOM 3603 O O . ILE B 1 63 ? -24.569 47.231 -33.033 1.00 13.15 89 ILE B O 1
ATOM 3608 N N . ALA B 1 64 ? -23.306 46.633 -34.808 1.00 14.46 90 ALA B N 1
ATOM 3609 C CA . ALA B 1 64 ? -24.266 45.685 -35.356 1.00 15.55 90 ALA B CA 1
ATOM 3610 C C . ALA B 1 64 ? -24.468 44.475 -34.439 1.00 16.41 90 ALA B C 1
ATOM 3611 O O . ALA B 1 64 ? -25.579 43.977 -34.360 1.00 18.16 90 ALA B O 1
ATOM 3613 N N . GLU B 1 65 ? -23.440 44.037 -33.722 1.00 15.91 91 GLU B N 1
ATOM 3614 C CA . GLU B 1 65 ? -23.573 42.929 -32.768 1.00 17.10 91 GLU B CA 1
ATOM 3615 C C . GLU B 1 65 ? -24.242 43.334 -31.452 1.00 17.57 91 GLU B C 1
ATOM 3616 O O . GLU B 1 65 ? -25.162 42.656 -30.984 1.00 17.09 91 GLU B O 1
ATOM 3622 N N . ASN B 1 66 ? -23.738 44.394 -30.831 1.00 16.26 92 ASN B N 1
ATOM 3623 C CA . ASN B 1 66 ? -24.194 44.800 -29.498 1.00 17.90 92 ASN B CA 1
ATOM 3624 C C . ASN B 1 66 ? -23.743 46.250 -29.257 1.00 18.17 92 ASN B C 1
ATOM 3625 O O . ASN B 1 66 ? -22.628 46.497 -28.761 1.00 18.11 92 ASN B O 1
ATOM 3630 N N . PRO B 1 67 ? -24.596 47.208 -29.649 1.00 18.06 93 PRO B N 1
ATOM 3631 C CA . PRO B 1 67 ? -24.295 48.634 -29.621 1.00 18.44 93 PRO B CA 1
ATOM 3632 C C . PRO B 1 67 ? -23.720 49.161 -28.316 1.00 19.20 93 PRO B C 1
ATOM 3633 O O . PRO B 1 67 ? -22.836 50.040 -28.330 1.00 18.55 93 PRO B O 1
ATOM 3645 N N . LYS B 1 69 ? -22.328 47.201 -25.655 1.00 17.80 95 LYS B N 1
ATOM 3646 C CA . LYS B 1 69 ? -21.407 46.331 -24.960 1.00 17.77 95 LYS B CA 1
ATOM 3647 C C . LYS B 1 69 ? -20.052 46.992 -24.758 1.00 16.80 95 LYS B C 1
ATOM 3648 O O . LYS B 1 69 ? -19.611 47.811 -25.589 1.00 17.15 95 LYS B O 1
ATOM 3654 N N . LYS B 1 70 ? -19.395 46.609 -23.664 1.00 16.52 96 LYS B N 1
ATOM 3655 C CA . LYS B 1 70 ? -18.046 47.019 -23.359 1.00 17.22 96 LYS B CA 1
ATOM 3656 C C . LYS B 1 70 ? -17.131 45.943 -23.969 1.00 17.64 96 LYS B C 1
ATOM 3657 O O . LYS B 1 70 ? -16.944 44.846 -23.424 1.00 16.54 96 LYS B O 1
ATOM 3663 N N . TRP B 1 71 ? -16.624 46.274 -25.155 1.00 15.45 97 TRP B N 1
ATOM 3664 C CA . TRP B 1 71 ? -15.802 45.366 -25.945 1.00 13.94 97 TRP B CA 1
ATOM 3665 C C . TRP B 1 71 ? -14.345 45.411 -25.532 1.00 14.11 97 TRP B C 1
ATOM 3666 O O . TRP B 1 71 ? -13.776 46.498 -25.431 1.00 13.66 97 TRP B O 1
ATOM 3677 N N . LEU B 1 72 ? -13.747 44.234 -25.332 1.00 13.73 98 LEU B N 1
ATOM 3678 C CA . LEU B 1 72 ? -12.342 44.100 -24.989 1.00 15.14 98 LEU B CA 1
ATOM 3679 C C . LEU B 1 72 ? -11.597 43.894 -26.312 1.00 14.97 98 LEU B C 1
ATOM 3680 O O . LEU B 1 72 ? -11.854 42.908 -27.031 1.00 14.94 98 LEU B O 1
ATOM 3685 N N . LEU B 1 73 ? -10.756 44.859 -26.656 1.00 14.34 99 LEU B N 1
ATOM 3686 C CA . LEU B 1 73 ? -10.002 44.856 -27.941 1.00 14.42 99 LEU B CA 1
ATOM 3687 C C . LEU B 1 73 ? -8.543 44.489 -27.763 1.00 14.84 99 LEU B C 1
ATOM 3688 O O . LEU B 1 73 ? -7.891 44.931 -26.805 1.00 14.62 99 LEU B O 1
ATOM 3693 N N . LYS B 1 74 ? -8.027 43.687 -28.695 1.00 15.41 100 LYS B N 1
ATOM 3694 C CA . LYS B 1 74 ? -6.628 43.291 -28.714 1.00 16.34 100 LYS B CA 1
ATOM 3695 C C . LYS B 1 74 ? -5.872 44.331 -29.511 1.00 16.63 100 LYS B C 1
ATOM 3696 O O . LYS B 1 74 ? -6.373 44.804 -30.531 1.00 17.13 100 LYS B O 1
ATOM 3702 N N . GLU B 1 75 ? -4.641 44.661 -29.099 1.00 17.68 101 GLU B N 1
ATOM 3703 C CA . GLU B 1 75 ? -3.890 45.711 -29.773 1.00 16.33 101 GLU B CA 1
ATOM 3704 C C . GLU B 1 75 ? -3.408 45.300 -31.163 1.00 15.42 101 GLU B C 1
ATOM 3705 O O . GLU B 1 75 ? -3.125 44.166 -31.375 1.00 15.02 101 GLU B O 1
ATOM 3711 N N . VAL B 1 76 ? -3.372 46.255 -32.092 1.00 17.04 102 VAL B N 1
ATOM 3712 C CA . VAL B 1 76 ? -2.833 46.049 -33.449 1.00 17.34 102 VAL B CA 1
ATOM 3713 C C . VAL B 1 76 ? -1.303 46.108 -33.382 1.00 14.44 102 VAL B C 1
ATOM 3714 O O . VAL B 1 76 ? -0.590 45.395 -34.094 1.00 16.42 102 VAL B O 1
ATOM 3718 N N . TRP B 1 77 ? -0.799 46.972 -32.517 1.00 14.04 103 TRP B N 1
ATOM 3719 C CA . TRP B 1 77 ? 0.649 47.219 -32.371 1.00 12.74 103 TRP B CA 1
ATOM 3720 C C . TRP B 1 77 ? 0.954 47.848 -31.045 1.00 14.40 103 TRP B C 1
ATOM 3721 O O . TRP B 1 77 ? 0.055 48.328 -30.355 1.00 14.09 103 TRP B O 1
ATOM 3732 N N . ASN B 1 78 ? 2.225 47.829 -30.667 1.00 13.57 104 ASN B N 1
ATOM 3733 C CA . ASN B 1 78 ? 2.690 48.615 -29.540 1.00 14.51 104 ASN B CA 1
ATOM 3734 C C . ASN B 1 78 ? 3.787 49.634 -29.992 1.00 13.48 104 ASN B C 1
ATOM 3735 O O . ASN B 1 78 ? 4.310 50.382 -29.190 1.00 13.53 104 ASN B O 1
ATOM 3740 N N . GLN B 1 79 ? 4.039 49.725 -31.289 1.00 12.36 105 GLN B N 1
ATOM 3741 C CA . GLN B 1 79 ? 5.052 50.615 -31.839 1.00 13.62 105 GLN B CA 1
ATOM 3742 C C . GLN B 1 79 ? 4.514 51.940 -32.396 1.00 12.25 105 GLN B C 1
ATOM 3743 O O . GLN B 1 79 ? 5.296 52.859 -32.672 1.00 12.68 105 GLN B O 1
ATOM 3749 N N . GLN B 1 80 ? 3.194 52.038 -32.569 1.00 11.94 106 GLN B N 1
ATOM 3750 C CA . GLN B 1 80 ? 2.582 53.221 -33.152 1.00 12.89 106 GLN B CA 1
ATOM 3751 C C . GLN B 1 80 ? 1.674 53.907 -32.139 1.00 12.59 106 GLN B C 1
ATOM 3752 O O . GLN B 1 80 ? 1.271 53.299 -31.187 1.00 12.83 106 GLN B O 1
ATOM 3758 N N . ASP B 1 81 ? 1.396 55.185 -32.357 1.00 12.07 107 ASP B N 1
ATOM 3759 C CA . ASP B 1 81 ? 0.559 55.969 -31.441 1.00 12.88 107 ASP B CA 1
ATOM 3760 C C . ASP B 1 81 ? -0.870 56.185 -31.967 1.00 12.73 107 ASP B C 1
ATOM 3761 O O . ASP B 1 81 ? -1.590 57.042 -31.449 1.00 12.93 107 ASP B O 1
ATOM 3766 N N . TRP B 1 82 ? -1.304 55.386 -32.947 1.00 13.01 108 TRP B N 1
ATOM 3767 C CA . TRP B 1 82 ? -2.751 55.344 -33.291 1.00 13.79 108 TRP B CA 1
ATOM 3768 C C . TRP B 1 82 ? -3.364 54.256 -32.404 1.00 14.10 108 TRP B C 1
ATOM 3769 O O . TRP B 1 82 ? -2.810 53.146 -32.280 1.00 14.00 108 TRP B O 1
ATOM 3780 N N . GLY B 1 83 ? -4.512 54.568 -31.806 1.00 13.48 109 GLY B N 1
ATOM 3781 C CA . GLY B 1 83 ? -5.205 53.561 -31.016 1.00 13.99 109 GLY B CA 1
ATOM 3782 C C . GLY B 1 83 ? -4.469 53.159 -29.752 1.00 12.58 109 GLY B C 1
ATOM 3783 O O . GLY B 1 83 ? -3.728 53.933 -29.155 1.00 12.75 109 GLY B O 1
ATOM 3784 N N . SER B 1 84 ? -4.666 51.912 -29.383 1.00 12.87 110 SER B N 1
ATOM 3785 C CA . SER B 1 84 ? -4.171 51.359 -28.134 1.00 12.86 110 SER B CA 1
ATOM 3786 C C . SER B 1 84 ? -2.915 50.503 -28.285 1.00 13.22 110 SER B C 1
ATOM 3787 O O . SER B 1 84 ? -2.846 49.646 -29.150 1.00 14.38 110 SER B O 1
ATOM 3790 N N . PRO B 1 85 ? -1.914 50.710 -27.416 1.00 11.82 111 PRO B N 1
ATOM 3791 C CA . PRO B 1 85 ? -0.671 49.910 -27.471 1.00 11.62 111 PRO B CA 1
ATOM 3792 C C . PRO B 1 85 ? -0.770 48.596 -26.686 1.00 13.01 111 PRO B C 1
ATOM 3793 O O . PRO B 1 85 ? 0.205 47.825 -26.566 1.00 12.85 111 PRO B O 1
ATOM 3797 N N . ASP B 1 86 ? -1.965 48.299 -26.204 1.00 11.72 112 ASP B N 1
ATOM 3798 C CA . ASP B 1 86 ? -2.198 47.124 -25.403 1.00 12.39 112 ASP B CA 1
ATOM 3799 C C . ASP B 1 86 ? -3.742 46.925 -25.320 1.00 12.05 112 ASP B C 1
ATOM 3800 O O . ASP B 1 86 ? -4.525 47.673 -25.974 1.00 13.07 112 ASP B O 1
ATOM 3818 N N . ASN B 1 88 ? -7.533 47.064 -24.526 1.00 13.10 114 ASN B N 1
ATOM 3819 C CA . ASN B 1 88 ? -8.331 48.220 -24.161 1.00 11.77 114 ASN B CA 1
ATOM 3820 C C . ASN B 1 88 ? -9.816 47.889 -24.263 1.00 13.98 114 ASN B C 1
ATOM 3821 O O . ASN B 1 88 ? -10.199 46.963 -24.962 1.00 11.98 114 ASN B O 1
ATOM 3826 N N . GLU B 1 89 ? -10.649 48.667 -23.576 1.00 15.31 115 GLU B N 1
ATOM 3827 C CA . GLU B 1 89 ? -12.104 48.465 -23.626 1.00 16.87 115 GLU B CA 1
ATOM 3828 C C . GLU B 1 89 ? -12.776 49.678 -24.200 1.00 16.25 115 GLU B C 1
ATOM 3829 O O . GLU B 1 89 ? -12.479 50.778 -23.780 1.00 14.33 115 GLU B O 1
ATOM 3835 N N . VAL B 1 90 ? -13.721 49.477 -25.111 1.00 14.07 116 VAL B N 1
ATOM 3836 C CA . VAL B 1 90 ? -14.503 50.583 -25.656 1.00 14.65 116 VAL B CA 1
ATOM 3837 C C . VAL B 1 90 ? -16.007 50.272 -25.668 1.00 13.60 116 VAL B C 1
ATOM 3838 O O . VAL B 1 90 ? -16.389 49.099 -25.743 1.00 12.85 116 VAL B O 1
ATOM 3842 N N . GLN B 1 91 ? -16.827 51.324 -25.535 1.00 13.16 117 GLN B N 1
ATOM 3843 C CA . GLN B 1 91 ? -18.273 51.240 -25.722 1.00 11.95 117 GLN B CA 1
ATOM 3844 C C . GLN B 1 91 ? -18.532 52.154 -26.908 1.00 12.22 117 GLN B C 1
ATOM 3845 O O . GLN B 1 91 ? -18.345 53.374 -26.810 1.00 13.43 117 GLN B O 1
ATOM 3851 N N . VAL B 1 92 ? -18.953 51.572 -28.028 1.00 10.26 118 VAL B N 1
ATOM 3852 C CA . VAL B 1 92 ? -19.112 52.340 -29.264 1.00 11.19 118 VAL B CA 1
ATOM 3853 C C . VAL B 1 92 ? -20.310 53.307 -29.262 1.00 11.68 118 VAL B C 1
ATOM 3854 O O . VAL B 1 92 ? -20.180 54.471 -29.673 1.00 13.02 118 VAL B O 1
ATOM 3858 N N . GLN B 1 93 ? -21.475 52.827 -28.845 1.00 12.41 119 GLN B N 1
ATOM 3859 C CA . GLN B 1 93 ? -22.660 53.717 -28.686 1.00 11.57 119 GLN B CA 1
ATOM 3860 C C . GLN B 1 93 ? -23.006 53.856 -27.207 1.00 11.52 119 GLN B C 1
ATOM 3861 O O . GLN B 1 93 ? -22.949 52.880 -26.455 1.00 11.61 119 GLN B O 1
ATOM 3867 N N . PRO B 1 94 ? -23.416 55.061 -26.791 1.00 10.82 120 PRO B N 1
ATOM 3868 C CA . PRO B 1 94 ? -23.669 56.272 -27.589 1.00 10.94 120 PRO B CA 1
ATOM 3869 C C . PRO B 1 94 ? -22.481 57.193 -27.934 1.00 11.28 120 PRO B C 1
ATOM 3870 O O . PRO B 1 94 ? -22.697 58.302 -28.437 1.00 10.87 120 PRO B O 1
ATOM 3874 N N . ASN B 1 95 ? -21.251 56.748 -27.710 1.00 11.41 121 ASN B N 1
ATOM 3875 C CA . ASN B 1 95 ? -20.100 57.587 -28.001 1.00 10.53 121 ASN B CA 1
ATOM 3876 C C . ASN B 1 95 ? -20.044 58.075 -29.436 1.00 10.83 121 ASN B C 1
ATOM 3877 O O . ASN B 1 95 ? -19.787 59.255 -29.677 1.00 12.61 121 ASN B O 1
ATOM 3882 N N . LEU B 1 96 ? -20.363 57.208 -30.389 1.00 10.93 122 LEU B N 1
ATOM 3883 C CA . LEU B 1 96 ? -20.286 57.598 -31.801 1.00 12.01 122 LEU B CA 1
ATOM 3884 C C . LEU B 1 96 ? -21.244 58.749 -32.113 1.00 10.97 122 LEU B C 1
ATOM 3885 O O . LEU B 1 96 ? -20.828 59.741 -32.671 1.00 10.55 122 LEU B O 1
ATOM 3890 N N . ASN B 1 97 ? -22.519 58.613 -31.783 1.00 12.47 123 ASN B N 1
ATOM 3891 C CA . ASN B 1 97 ? -23.445 59.713 -32.030 1.00 12.45 123 ASN B CA 1
ATOM 3892 C C . ASN B 1 97 ? -23.067 60.988 -31.269 1.00 10.77 123 ASN B C 1
ATOM 3893 O O . ASN B 1 97 ? -23.233 62.117 -31.776 1.00 9.62 123 ASN B O 1
ATOM 3898 N N . LEU B 1 98 ? -22.550 60.812 -30.063 1.00 9.67 124 LEU B N 1
ATOM 3899 C CA . LEU B 1 98 ? -22.131 61.952 -29.254 1.00 8.88 124 LEU B CA 1
ATOM 3900 C C . LEU B 1 98 ? -21.029 62.701 -30.004 1.00 10.23 124 LEU B C 1
ATOM 3901 O O . LEU B 1 98 ? -21.107 63.930 -30.197 1.00 10.62 124 LEU B O 1
ATOM 3906 N N . PHE B 1 99 ? -20.028 61.953 -30.468 1.00 10.21 125 PHE B N 1
ATOM 3907 C CA . PHE B 1 99 ? -18.955 62.541 -31.226 1.00 10.63 125 PHE B CA 1
ATOM 3908 C C . PHE B 1 99 ? -19.465 63.204 -32.497 1.00 10.90 125 PHE B C 1
ATOM 3909 O O . PHE B 1 99 ? -19.134 64.351 -32.779 1.00 11.49 125 PHE B O 1
ATOM 3917 N N . LEU B 1 100 ? -20.342 62.515 -33.230 1.00 12.24 126 LEU B N 1
ATOM 3918 C CA . LEU B 1 100 ? -20.921 63.060 -34.460 1.00 11.57 126 LEU B CA 1
ATOM 3919 C C . LEU B 1 100 ? -21.673 64.342 -34.152 1.00 12.55 126 LEU B C 1
ATOM 3920 O O . LEU B 1 100 ? -21.677 65.272 -34.962 1.00 14.70 126 LEU B O 1
ATOM 3925 N N . SER B 1 101 ? -22.315 64.395 -32.995 1.00 12.61 127 SER B N 1
ATOM 3926 C CA A SER B 1 101 ? -23.060 65.591 -32.577 0.50 12.78 127 SER B CA 1
ATOM 3927 C CA B SER B 1 101 ? -23.069 65.600 -32.615 0.50 12.26 127 SER B CA 1
ATOM 3928 C C . SER B 1 101 ? -22.140 66.789 -32.363 1.00 12.72 127 SER B C 1
ATOM 3929 O O . SER B 1 101 ? -22.467 67.934 -32.743 1.00 13.90 127 SER B O 1
ATOM 3934 N N . LYS B 1 102 ? -21.006 66.543 -31.714 1.00 12.36 128 LYS B N 1
ATOM 3935 C CA . LYS B 1 102 ? -20.041 67.597 -31.472 1.00 12.80 128 LYS B CA 1
ATOM 3936 C C . LYS B 1 102 ? -19.513 68.129 -32.807 1.00 14.16 128 LYS B C 1
ATOM 3937 O O . LYS B 1 102 ? -19.244 69.342 -32.946 1.00 13.75 128 LYS B O 1
ATOM 3943 N N . CYS B 1 103 ? -19.399 67.234 -33.794 1.00 14.27 129 CYS B N 1
ATOM 3944 C CA . CYS B 1 103 ? -18.973 67.628 -35.137 1.00 14.93 129 CYS B CA 1
ATOM 3945 C C . CYS B 1 103 ? -20.037 68.476 -35.790 1.00 14.93 129 CYS B C 1
ATOM 3946 O O . CYS B 1 103 ? -19.728 69.524 -36.366 1.00 15.42 129 CYS B O 1
ATOM 3949 N N . LYS B 1 104 ? -21.284 68.018 -35.693 1.00 15.62 130 LYS B N 1
ATOM 3950 C CA . LYS B 1 104 ? -22.430 68.744 -36.242 1.00 17.06 130 LYS B CA 1
ATOM 3951 C C . LYS B 1 104 ? -22.563 70.162 -35.681 1.00 17.59 130 LYS B C 1
ATOM 3952 O O . LYS B 1 104 ? -22.893 71.075 -36.420 1.00 17.70 130 LYS B O 1
ATOM 3958 N N . GLU B 1 105 ? -22.315 70.355 -34.392 1.00 18.11 131 GLU B N 1
ATOM 3959 C CA . GLU B 1 105 ? -22.358 71.709 -33.803 1.00 19.27 131 GLU B CA 1
ATOM 3960 C C . GLU B 1 105 ? -21.315 72.628 -34.451 1.00 19.11 131 GLU B C 1
ATOM 3961 O O . GLU B 1 105 ? -21.513 73.837 -34.523 1.00 18.55 131 GLU B O 1
ATOM 3965 N N . ARG B 1 106 ? -20.201 72.055 -34.914 1.00 17.90 132 ARG B N 1
ATOM 3966 C CA . ARG B 1 106 ? -19.107 72.857 -35.464 1.00 17.72 132 ARG B CA 1
ATOM 3967 C C . ARG B 1 106 ? -19.002 72.861 -36.996 1.00 17.13 132 ARG B C 1
ATOM 3968 O O . ARG B 1 106 ? -17.999 73.321 -37.546 1.00 16.44 132 ARG B O 1
ATOM 3976 N N . ASP B 1 107 ? -20.061 72.428 -37.673 1.00 18.10 133 ASP B N 1
ATOM 3977 C CA . ASP B 1 107 ? -20.069 72.207 -39.140 1.00 19.41 133 ASP B CA 1
ATOM 3978 C C . ASP B 1 107 ? -18.879 71.369 -39.598 1.00 18.70 133 ASP B C 1
ATOM 3979 O O . ASP B 1 107 ? -18.261 71.661 -40.616 1.00 19.58 133 ASP B O 1
ATOM 3984 N N . ILE B 1 108 ? -18.554 70.338 -38.842 1.00 18.44 134 ILE B N 1
ATOM 3985 C CA . ILE B 1 108 ? -17.475 69.448 -39.225 1.00 16.54 134 ILE B CA 1
ATOM 3986 C C . ILE B 1 108 ? -18.122 68.220 -39.866 1.00 18.20 134 ILE B C 1
ATOM 3987 O O . ILE B 1 108 ? -19.002 67.585 -39.276 1.00 20.39 134 ILE B O 1
ATOM 3992 N N . LYS B 1 109 ? -17.706 67.897 -41.079 1.00 16.89 135 LYS B N 1
ATOM 3993 C CA . LYS B 1 109 ? -18.237 66.732 -41.778 1.00 17.20 135 LYS B CA 1
ATOM 3994 C C . LYS B 1 109 ? -17.390 65.521 -41.430 1.00 15.73 135 LYS B C 1
ATOM 3995 O O . LYS B 1 109 ? -16.198 65.654 -41.119 1.00 16.65 135 LYS B O 1
ATOM 4001 N N . VAL B 1 110 ? -18.006 64.339 -41.486 1.00 14.93 136 VAL B N 1
ATOM 4002 C CA . VAL B 1 110 ? -17.371 63.105 -41.053 1.00 13.98 136 VAL B CA 1
ATOM 4003 C C . VAL B 1 110 ? -17.411 61.963 -42.063 1.00 13.56 136 VAL B C 1
ATOM 4004 O O . VAL B 1 110 ? -18.476 61.506 -42.515 1.00 14.65 136 VAL B O 1
ATOM 4008 N N . GLY B 1 111 ? -16.233 61.52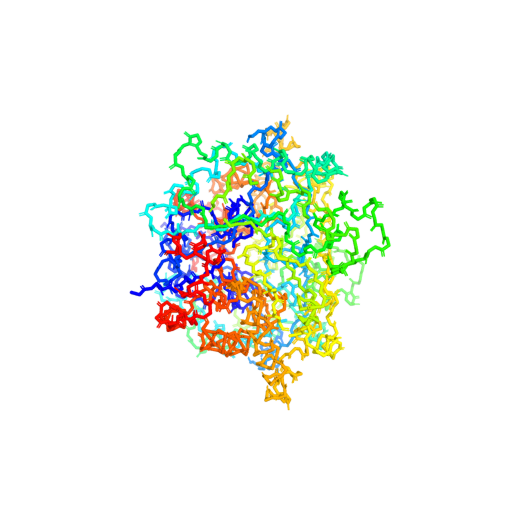1 -42.441 1.00 13.07 137 GLY B N 1
ATOM 4009 C CA . GLY B 1 111 ? -16.085 60.370 -43.326 1.00 12.88 137 GLY B CA 1
ATOM 4010 C C . GLY B 1 111 ? -16.000 59.140 -42.458 1.00 12.53 137 GLY B C 1
ATOM 4011 O O . GLY B 1 111 ? -15.179 59.067 -41.540 1.00 13.24 137 GLY B O 1
ATOM 4012 N N . LEU B 1 112 ? -16.886 58.182 -42.691 1.00 11.22 138 LEU B N 1
ATOM 4013 C CA . LEU B 1 112 ? -16.839 56.949 -41.913 1.00 11.02 138 LEU B CA 1
ATOM 4014 C C . LEU B 1 112 ? -16.050 55.886 -42.658 1.00 11.10 138 LEU B C 1
ATOM 4015 O O . LEU B 1 112 ? -16.191 55.739 -43.878 1.00 12.85 138 LEU B O 1
ATOM 4020 N N . SER B 1 113 ? -15.251 55.147 -41.906 1.00 11.96 139 SER B N 1
ATOM 4021 C CA . SER B 1 113 ? -14.478 54.013 -42.428 1.00 11.71 139 SER B CA 1
ATOM 4022 C C . SER B 1 113 ? -14.445 52.953 -41.330 1.00 11.30 139 SER B C 1
ATOM 4023 O O . SER B 1 113 ? -15.151 53.067 -40.315 1.00 11.37 139 SER B O 1
ATOM 4026 N N . SER B 1 114 ? -13.673 51.893 -41.542 1.00 11.37 140 SER B N 1
ATOM 4027 C CA . SER B 1 114 ? -13.382 50.950 -40.471 1.00 10.62 140 SER B CA 1
ATOM 4028 C C . SER B 1 114 ? -12.077 50.163 -40.702 1.00 12.63 140 SER B C 1
ATOM 4029 O O . SER B 1 114 ? -11.715 49.871 -41.847 1.00 13.07 140 SER B O 1
ATOM 4032 N N . TRP B 1 115 ? -11.424 49.826 -39.588 1.00 11.94 141 TRP B N 1
ATOM 4033 C CA . TRP B 1 115 ? -10.219 48.985 -39.539 1.00 11.44 141 TRP B CA 1
ATOM 4034 C C . TRP B 1 115 ? -10.605 47.607 -38.941 1.00 12.40 141 TRP B C 1
ATOM 4035 O O . TRP B 1 115 ? -9.762 46.727 -38.749 1.00 12.75 141 TRP B O 1
ATOM 4046 N N . TYR B 1 116 ? -11.902 47.425 -38.641 1.00 11.66 142 TYR B N 1
ATOM 4047 C CA . TYR B 1 116 ? -12.451 46.140 -38.111 1.00 12.53 142 TYR B CA 1
ATOM 4048 C C . TYR B 1 116 ? -11.627 45.618 -36.942 1.00 11.84 142 TYR B C 1
ATOM 4049 O O . TYR B 1 116 ? -11.079 44.544 -36.973 1.00 12.35 142 TYR B O 1
ATOM 4058 N N . ARG B 1 117 ? -11.519 46.464 -35.921 1.00 12.67 143 ARG B N 1
ATOM 4059 C CA . ARG B 1 117 ? -10.779 46.160 -34.716 1.00 12.82 143 ARG B CA 1
ATOM 4060 C C . ARG B 1 117 ? -11.187 44.820 -34.116 1.00 13.39 143 ARG B C 1
ATOM 4061 O O . ARG B 1 117 ? -12.394 44.468 -34.074 1.00 15.34 143 ARG B O 1
ATOM 4069 N N . LEU B 1 118 ? -10.190 44.047 -33.717 1.00 12.15 144 LEU B N 1
ATOM 4070 C CA . LEU B 1 118 ? -10.409 42.738 -33.176 1.00 12.76 144 LEU B CA 1
ATOM 4071 C C . LEU B 1 118 ? -10.681 42.709 -31.682 1.00 13.19 144 LEU B C 1
ATOM 4072 O O . LEU B 1 118 ? -9.777 42.901 -30.838 1.00 11.89 144 LEU B O 1
ATOM 4077 N N . ASP B 1 119 ? -11.933 42.424 -31.367 1.00 12.55 145 ASP B N 1
ATOM 4078 C CA . ASP B 1 119 ? -12.311 42.137 -30.008 1.00 13.94 145 ASP B CA 1
ATOM 4079 C C . ASP B 1 119 ? -11.814 40.701 -29.714 1.00 14.70 145 ASP B C 1
ATOM 4080 O O . ASP B 1 119 ? -11.413 39.966 -30.609 1.00 14.09 145 ASP B O 1
ATOM 4085 N N . VAL B 1 120 ? -11.889 40.283 -28.465 1.00 16.12 146 VAL B N 1
ATOM 4086 C CA . VAL B 1 120 ? -11.419 38.966 -28.078 1.00 16.10 146 VAL B CA 1
ATOM 4087 C C . VAL B 1 120 ? -12.174 37.826 -28.769 1.00 18.08 146 VAL B C 1
ATOM 4088 O O . VAL B 1 120 ? -11.599 36.757 -28.961 1.00 18.89 146 VAL B O 1
ATOM 4092 N N . ASP B 1 121 ? -13.427 38.050 -29.177 1.00 19.63 147 ASP B N 1
ATOM 4093 C CA . ASP B 1 121 ? -14.189 37.041 -29.929 1.00 20.03 147 ASP B CA 1
ATOM 4094 C C . ASP B 1 121 ? -14.140 37.228 -31.449 1.00 20.39 147 ASP B C 1
ATOM 4095 O O . ASP B 1 121 ? -14.787 36.487 -32.189 1.00 21.31 147 ASP B O 1
ATOM 4100 N N . GLU B 1 122 ? -13.386 38.202 -31.923 1.00 19.08 148 GLU B N 1
ATOM 4101 C CA . GLU B 1 122 ? -13.221 38.439 -33.357 1.00 19.93 148 GLU B CA 1
ATOM 4102 C C . GLU B 1 122 ? -14.549 38.385 -34.154 1.00 17.29 148 GLU B C 1
ATOM 4103 O O . GLU B 1 122 ? -14.665 37.672 -35.166 1.00 14.84 148 GLU B O 1
ATOM 4109 N N . VAL B 1 123 ? -15.518 39.200 -33.741 1.00 14.96 149 VAL B N 1
ATOM 4110 C CA . VAL B 1 123 ? -16.839 39.158 -34.379 1.00 13.55 149 VAL B CA 1
ATOM 4111 C C . VAL B 1 123 ? -16.852 39.648 -35.820 1.00 13.76 149 VAL B C 1
ATOM 4112 O O . VAL B 1 123 ? -17.771 39.331 -36.553 1.00 13.89 149 VAL B O 1
ATOM 4116 N N . CYS B 1 124 ? -15.837 40.400 -36.247 1.00 13.46 150 CYS B N 1
ATOM 4117 C CA . CYS B 1 124 ? -15.807 40.843 -37.648 1.00 15.07 150 CYS B CA 1
ATOM 4118 C C . CYS B 1 124 ? -15.612 39.672 -38.614 1.00 15.26 150 CYS B C 1
ATOM 4119 O O . CYS B 1 124 ? -15.911 39.812 -39.785 1.00 15.72 150 CYS B O 1
ATOM 4122 N N . LEU B 1 125 ? -15.178 38.514 -38.128 1.00 15.78 151 LEU B N 1
ATOM 4123 C CA . LEU B 1 125 ? -15.007 37.344 -38.999 1.00 16.08 151 LEU B CA 1
ATOM 4124 C C . LEU B 1 125 ? -16.336 36.835 -39.523 1.00 17.62 151 LEU B C 1
ATOM 4125 O O . LEU B 1 125 ? -16.367 36.134 -40.542 1.00 18.22 151 LEU B O 1
ATOM 4130 N N . LYS B 1 126 ? -17.438 37.213 -38.865 1.00 17.37 152 LYS B N 1
ATOM 4131 C CA . LYS B 1 126 ? -18.763 36.768 -39.287 1.00 17.66 152 LYS B CA 1
ATOM 4132 C C . LYS B 1 126 ? -19.254 37.454 -40.571 1.00 17.39 152 LYS B C 1
ATOM 4133 O O . LYS B 1 126 ? -20.196 36.978 -41.201 1.00 15.66 152 LYS B O 1
ATOM 4139 N N . LEU B 1 127 ? -18.600 38.548 -40.975 1.00 15.35 153 LEU B N 1
ATOM 4140 C CA . LEU B 1 127 ? -19.011 39.345 -42.123 1.00 15.33 153 LEU B CA 1
ATOM 4141 C C . LEU B 1 127 ? -18.387 38.741 -43.366 1.00 16.26 153 LEU B C 1
ATOM 4142 O O . LEU B 1 127 ? -17.691 39.418 -44.134 1.00 14.28 153 LEU B O 1
ATOM 4147 N N . ASP B 1 128 ? -18.644 37.460 -43.575 1.00 17.19 154 ASP B N 1
ATOM 4148 C CA . ASP B 1 128 ? -17.951 36.750 -44.639 1.00 17.40 154 ASP B CA 1
ATOM 4149 C C . ASP B 1 128 ? -18.612 36.750 -46.027 1.00 16.99 154 ASP B C 1
ATOM 4150 O O . ASP B 1 128 ? -18.212 35.956 -46.879 1.00 15.52 154 ASP B O 1
ATOM 4155 N N . THR B 1 129 ? -19.587 37.631 -46.258 1.00 14.86 155 THR B N 1
ATOM 4156 C CA . THR B 1 129 ? -20.188 37.811 -47.585 1.00 14.81 155 THR B CA 1
ATOM 4157 C C . THR B 1 129 ? -20.384 39.312 -47.773 1.00 14.40 155 THR B C 1
ATOM 4158 O O . THR B 1 129 ? -20.545 40.049 -46.786 1.00 13.67 155 THR B O 1
ATOM 4162 N N . PRO B 1 130 ? -20.312 39.792 -49.023 1.00 13.05 156 PRO B N 1
ATOM 4163 C CA . PRO B 1 130 ? -20.550 41.214 -49.234 1.00 13.53 156 PRO B CA 1
ATOM 4164 C C . PRO B 1 130 ? -21.964 41.645 -48.766 1.00 14.01 156 PRO B C 1
ATOM 4165 O O . PRO B 1 130 ? -22.154 42.817 -48.401 1.00 12.62 156 PRO B O 1
ATOM 4169 N N . GLU B 1 131 ? -22.923 40.708 -48.785 1.00 14.58 157 GLU B N 1
ATOM 4170 C CA . GLU B 1 131 ? -24.307 40.982 -48.320 1.00 16.29 157 GLU B CA 1
ATOM 4171 C C . GLU B 1 131 ? -24.322 41.237 -46.806 1.00 16.12 157 GLU B C 1
ATOM 4172 O O . GLU B 1 131 ? -24.949 42.195 -46.338 1.00 15.54 157 GLU B O 1
ATOM 4178 N N . LYS B 1 132 ? -23.613 40.390 -46.054 1.00 16.48 158 LYS B N 1
ATOM 4179 C CA . LYS B 1 132 ? -23.520 40.533 -44.590 1.00 16.03 158 LYS B CA 1
ATOM 4180 C C . LYS B 1 132 ? -22.844 41.829 -44.194 1.00 14.93 158 LYS B C 1
ATOM 4181 O O . LYS B 1 132 ? -23.269 42.481 -43.241 1.00 14.99 158 LYS B O 1
ATOM 4187 N N . LEU B 1 133 ? -21.809 42.205 -44.945 1.00 13.40 159 LEU B N 1
ATOM 4188 C CA . LEU B 1 133 ? -21.054 43.444 -44.674 1.00 13.23 159 LEU B CA 1
ATOM 4189 C C . LEU B 1 133 ? -21.904 44.683 -44.943 1.00 12.82 159 LEU B C 1
ATOM 4190 O O . LEU B 1 133 ? -21.911 45.597 -44.152 1.00 13.05 159 LEU B O 1
ATOM 4195 N N . ALA B 1 134 ? -22.622 44.695 -46.065 1.00 13.87 160 ALA B N 1
ATOM 4196 C CA . ALA B 1 134 ? -23.468 45.827 -46.436 1.00 13.72 160 ALA B CA 1
ATOM 4197 C C . ALA B 1 134 ? -24.564 46.011 -45.401 1.00 15.71 160 ALA B C 1
ATOM 4198 O O . ALA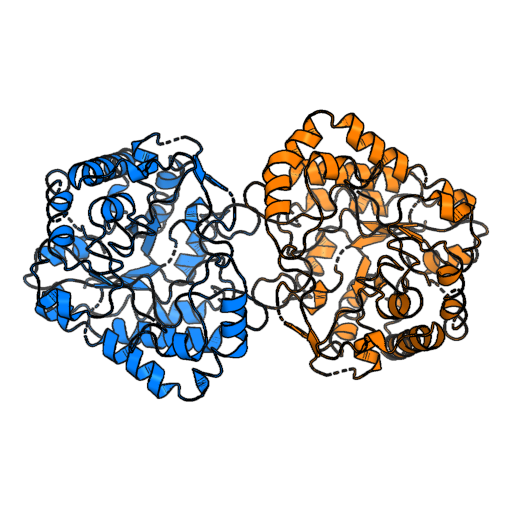 B 1 134 ? -24.886 47.153 -45.043 1.00 14.02 160 ALA B O 1
ATOM 4200 N N . ASP B 1 135 ? -25.131 44.884 -44.952 1.00 17.51 161 ASP B N 1
ATOM 4201 C CA . ASP B 1 135 ? -26.170 44.856 -43.907 1.00 18.41 161 ASP B CA 1
ATOM 4202 C C . ASP B 1 135 ? -25.681 45.434 -42.584 1.00 18.34 161 ASP B C 1
ATOM 4203 O O . ASP B 1 135 ? -26.409 46.152 -41.872 1.00 17.09 161 ASP B O 1
ATOM 4208 N N . CYS B 1 136 ? -24.439 45.104 -42.251 1.00 18.71 162 CYS B N 1
ATOM 4209 C CA . CYS B 1 136 ? -23.815 45.591 -41.048 1.00 19.28 162 CYS B CA 1
ATOM 4210 C C . CYS B 1 136 ? -23.760 47.120 -41.090 1.00 17.57 162 CYS B C 1
ATOM 4211 O O . CYS B 1 136 ? -24.160 47.789 -40.139 1.00 17.43 162 CYS B O 1
ATOM 4214 N N . TRP B 1 137 ? -23.289 47.662 -42.210 1.00 15.85 163 TRP B N 1
ATOM 4215 C CA . TRP B 1 137 ? -23.232 49.106 -42.413 1.00 14.97 163 TRP B CA 1
ATOM 4216 C C . TRP B 1 137 ? -24.635 49.747 -42.493 1.00 16.11 163 TRP B C 1
ATOM 4217 O O . TRP B 1 137 ? -24.858 50.847 -41.949 1.00 16.17 163 TRP B O 1
ATOM 4228 N N . LEU B 1 138 ? -25.562 49.087 -43.181 1.00 15.69 164 LEU B N 1
ATOM 4229 C CA . LEU B 1 138 ? -26.934 49.590 -43.232 1.00 16.40 164 LEU B CA 1
ATOM 4230 C C . LEU B 1 138 ? -27.512 49.797 -41.818 1.00 17.69 164 LEU B C 1
ATOM 4231 O O . LEU B 1 138 ? -28.108 50.853 -41.539 1.00 16.88 164 LEU B O 1
ATOM 4236 N N . THR B 1 139 ? -27.313 48.818 -40.927 1.00 17.77 165 THR B N 1
ATOM 4237 C CA . THR B 1 139 ? -27.756 48.933 -39.530 1.00 17.49 165 THR B CA 1
ATOM 4238 C C . THR B 1 139 ? -27.231 50.228 -38.905 1.00 19.11 165 THR B C 1
ATOM 4239 O O . THR B 1 139 ? -27.987 51.043 -38.404 1.00 20.31 165 THR B O 1
ATOM 4243 N N . ILE B 1 140 ? -25.930 50.419 -38.996 1.00 19.01 166 ILE B N 1
ATOM 4244 C CA . ILE B 1 140 ? -25.254 51.591 -38.441 1.00 20.39 166 ILE B CA 1
ATOM 4245 C C . ILE B 1 140 ? -25.815 52.908 -38.941 1.00 20.44 166 ILE B C 1
ATOM 4246 O O . ILE B 1 140 ? -26.065 53.824 -38.165 1.00 19.80 166 ILE B O 1
ATOM 4251 N N . LEU B 1 141 ? -25.992 53.003 -40.247 1.00 21.25 167 LEU B N 1
ATOM 4252 C CA . LEU B 1 141 ? -26.468 54.228 -40.848 1.00 21.21 167 LEU B CA 1
ATOM 4253 C C . LEU B 1 141 ? -27.918 54.503 -40.454 1.00 22.60 167 LEU B C 1
ATOM 4254 O O . LEU B 1 141 ? -28.274 55.663 -40.281 1.00 21.12 167 LEU B O 1
ATOM 4259 N N . ARG B 1 142 ? -28.731 53.453 -40.301 1.00 23.37 168 ARG B N 1
ATOM 4260 C CA . ARG B 1 142 ? -30.133 53.633 -39.880 1.00 24.52 168 ARG B CA 1
ATOM 4261 C C . ARG B 1 142 ? -30.123 54.491 -38.621 1.00 25.27 168 ARG B C 1
ATOM 4262 O O . ARG B 1 142 ? -30.795 55.518 -38.563 1.00 26.26 168 ARG B O 1
ATOM 4265 N N . SER B 1 143 ? -29.296 54.109 -37.649 1.00 25.35 169 SER B N 1
ATOM 4266 C CA . SER B 1 143 ? -29.158 54.875 -36.412 1.00 24.90 169 SER B CA 1
ATOM 4267 C C . SER B 1 143 ? -28.761 56.344 -36.575 1.00 24.76 169 SER B C 1
ATOM 4268 O O . SER B 1 143 ? -29.325 57.226 -35.925 1.00 25.73 169 SER B O 1
ATOM 4271 N N . ILE B 1 144 ? -27.721 56.591 -37.367 1.00 24.13 170 ILE B N 1
ATOM 4272 C CA . ILE B 1 144 ? -27.239 57.955 -37.598 1.00 23.10 170 ILE B CA 1
ATOM 4273 C C . ILE B 1 144 ? -28.319 58.839 -38.272 1.00 22.63 170 ILE B C 1
ATOM 4274 O O . ILE B 1 144 ? -28.452 60.025 -37.951 1.00 20.62 170 ILE B O 1
ATOM 4279 N N . GLU B 1 145 ? -29.062 58.259 -39.214 1.00 22.24 171 GLU B N 1
ATOM 4280 C CA . GLU B 1 145 ? -30.163 58.975 -39.863 1.00 22.79 171 GLU B CA 1
ATOM 4281 C C . GLU B 1 145 ? -31.206 59.258 -38.784 1.00 23.33 171 GLU B C 1
ATOM 4282 O O . GLU B 1 145 ? -31.610 60.394 -38.611 1.00 21.54 171 GLU B O 1
ATOM 4285 N N . GLU B 1 146 ? -31.543 58.229 -38.007 1.00 24.65 172 GLU B N 1
ATOM 4286 C CA . GLU B 1 146 ? -32.570 58.310 -36.965 1.00 25.34 172 GLU B CA 1
ATOM 4287 C C . GLU B 1 146 ? -32.290 59.221 -35.770 1.00 24.86 172 GLU B C 1
ATOM 4288 O O . GLU B 1 146 ? -33.228 59.553 -35.030 1.00 24.24 172 GLU B O 1
ATOM 4294 N N . ASP B 1 147 ? -31.036 59.646 -35.583 1.00 23.14 173 ASP B N 1
ATOM 4295 C CA A ASP B 1 147 ? -30.706 60.600 -34.523 0.50 23.12 173 ASP B CA 1
ATOM 4296 C CA B ASP B 1 147 ? -30.687 60.591 -34.516 0.50 22.28 173 ASP B CA 1
ATOM 4297 C C . ASP B 1 147 ? -30.374 61.956 -35.157 1.00 21.83 173 ASP B C 1
ATOM 4298 O O . ASP B 1 147 ? -29.816 62.847 -34.517 1.00 22.72 173 ASP B O 1
ATOM 4307 N N . GLY B 1 148 ? -30.718 62.102 -36.434 1.00 20.75 174 GLY B N 1
ATOM 4308 C CA . GLY B 1 148 ? -30.544 63.349 -37.190 1.00 19.92 174 GLY B CA 1
ATOM 4309 C C . GLY B 1 148 ? -29.145 63.733 -37.619 1.00 18.68 174 GLY B C 1
ATOM 4310 O O . GLY B 1 148 ? -28.882 64.899 -37.920 1.00 17.06 174 GLY B O 1
ATOM 4311 N N . LEU B 1 149 ? -28.271 62.745 -37.734 1.00 17.89 175 LEU B N 1
ATOM 4312 C CA . LEU B 1 149 ? -26.865 63.015 -37.990 1.00 17.55 175 LEU B CA 1
ATOM 4313 C C . LEU B 1 149 ? -26.347 62.650 -39.386 1.00 16.97 175 LEU B C 1
ATOM 4314 O O . LEU B 1 149 ? -25.186 62.892 -39.701 1.00 16.38 175 LEU B O 1
ATOM 4319 N N . LEU B 1 150 ? -27.219 62.141 -40.242 1.00 16.18 176 LEU B N 1
ATOM 4320 C CA . LEU B 1 150 ? -26.777 61.622 -41.532 1.00 15.61 176 LEU B CA 1
ATOM 4321 C C . LEU B 1 150 ? -26.188 62.685 -42.437 1.00 15.23 176 LEU B C 1
ATOM 4322 O O . LEU B 1 150 ? -25.309 62.398 -43.247 1.00 13.05 176 LEU B O 1
ATOM 4327 N N . ASP B 1 151 ? -26.689 63.909 -42.330 1.00 13.84 177 ASP B N 1
ATOM 4328 C CA . ASP B 1 151 ? -26.133 64.997 -43.121 1.00 15.15 177 ASP B CA 1
ATOM 4329 C C . ASP B 1 151 ? -24.724 65.367 -42.657 1.00 14.86 177 ASP B C 1
ATOM 4330 O O . ASP B 1 151 ? -24.024 66.043 -43.395 1.00 15.34 177 ASP B O 1
ATOM 4335 N N . THR B 1 152 ? -24.329 64.976 -41.443 1.00 14.50 178 THR B N 1
ATOM 4336 C CA . THR B 1 152 ? -22.941 65.197 -40.968 1.00 13.56 178 THR B CA 1
ATOM 4337 C C . THR B 1 152 ? -21.945 64.182 -41.623 1.00 14.30 178 THR B C 1
ATOM 4338 O O . THR B 1 152 ? -20.728 64.419 -41.640 1.00 14.06 178 THR B O 1
ATOM 4342 N N . ILE B 1 153 ? -22.464 63.076 -42.186 1.00 13.56 179 ILE B N 1
ATOM 4343 C CA . ILE B 1 153 ? -21.638 62.033 -42.809 1.00 12.53 179 ILE B CA 1
ATOM 4344 C C . ILE B 1 153 ? -21.302 62.453 -44.233 1.00 13.01 179 ILE B C 1
ATOM 4345 O O . ILE B 1 153 ? -22.183 62.736 -45.046 1.00 12.87 179 ILE B O 1
ATOM 4350 N N . LEU B 1 154 ? -20.016 62.549 -44.517 1.00 11.75 180 LEU B N 1
ATOM 4351 C CA . LEU B 1 154 ? -19.536 63.031 -45.807 1.00 13.40 180 LEU B CA 1
ATOM 4352 C C . LEU B 1 154 ? -19.512 61.899 -46.849 1.00 14.60 180 LEU B C 1
ATOM 4353 O O . LEU B 1 154 ? -19.910 62.071 -48.014 1.00 15.46 180 LEU B O 1
ATOM 4358 N N . TYR B 1 155 ? -19.040 60.744 -46.412 1.00 14.04 181 TYR B N 1
ATOM 4359 C CA . TYR B 1 155 ? -18.958 59.582 -47.262 1.00 13.18 181 TYR B CA 1
ATOM 4360 C C . TYR B 1 155 ? -18.872 58.355 -46.395 1.00 12.19 181 TYR B C 1
ATOM 4361 O O . TYR B 1 155 ? -18.605 58.461 -45.176 1.00 11.04 181 TYR B O 1
ATOM 4370 N N . VAL B 1 156 ? -19.076 57.184 -47.001 1.00 11.61 182 VAL B N 1
ATOM 4371 C CA . VAL B 1 156 ? -18.977 55.917 -46.259 1.00 12.29 182 VAL B CA 1
ATOM 4372 C C . VAL B 1 156 ? -18.067 54.938 -47.018 1.00 13.81 182 VAL B C 1
ATOM 4373 O O . VAL B 1 156 ? -18.386 54.525 -48.140 1.00 12.63 182 VAL B O 1
ATOM 4377 N N . ASP B 1 157 ? -16.943 54.591 -46.366 1.00 14.57 183 ASP B N 1
ATOM 4378 C CA . ASP B 1 157 ? -15.879 53.704 -46.875 1.00 15.47 183 ASP B CA 1
ATOM 4379 C C . ASP B 1 157 ? -16.054 52.386 -46.140 1.00 16.10 183 ASP B C 1
ATOM 4380 O O . ASP B 1 157 ? -15.890 52.332 -44.911 1.00 17.09 183 ASP B O 1
ATOM 4385 N N . LEU B 1 158 ? -16.332 51.304 -46.870 1.00 14.48 184 LEU B N 1
ATOM 4386 C CA A LEU B 1 158 ? -16.619 50.035 -46.222 0.50 13.30 184 LEU B CA 1
ATOM 4387 C CA B LEU B 1 158 ? -16.611 50.027 -46.216 0.50 13.76 184 LEU B CA 1
ATOM 4388 C C . LEU B 1 158 ? -15.394 49.321 -45.623 1.00 13.02 184 LEU B C 1
ATOM 4389 O O . LEU B 1 158 ? -15.549 48.416 -44.811 1.00 13.41 184 LEU B O 1
ATOM 4398 N N . CYS B 1 159 ? -14.186 49.727 -45.992 1.00 13.27 185 CYS B N 1
ATOM 4399 C CA . CYS B 1 159 ? -12.985 49.144 -45.382 1.00 13.14 185 CYS B CA 1
ATOM 4400 C C . CYS B 1 159 ? -11.719 49.900 -45.696 1.00 11.45 185 CYS B C 1
ATOM 4401 O O . CYS B 1 159 ? -11.399 50.091 -46.860 1.00 13.18 185 CYS B O 1
ATOM 4404 N N . ASN B 1 160 ? -11.000 50.297 -44.655 1.00 10.24 186 ASN B N 1
ATOM 4405 C CA . ASN B 1 160 ? -9.707 50.912 -44.782 1.00 11.11 186 ASN B CA 1
ATOM 4406 C C . ASN B 1 160 ? -8.757 50.002 -45.551 1.00 11.80 186 ASN B C 1
ATOM 4407 O O . ASN B 1 160 ? -8.599 48.855 -45.191 1.00 11.82 186 ASN B O 1
ATOM 4412 N N . GLU B 1 161 ? -8.065 50.545 -46.541 1.00 12.71 187 GLU B N 1
ATOM 4413 C CA . GLU B 1 161 ? -7.015 49.815 -47.283 1.00 11.96 187 GLU B CA 1
ATOM 4414 C C . GLU B 1 161 ? -7.392 48.399 -47.700 1.00 11.26 187 GLU B C 1
ATOM 4415 O O . GLU B 1 161 ? -6.613 47.445 -47.518 1.00 11.74 187 GLU B O 1
ATOM 4421 N N . TRP B 1 162 ? -8.569 48.303 -48.305 1.00 11.06 188 TRP B N 1
ATOM 4422 C CA . TRP B 1 162 ? -9.092 47.068 -48.865 1.00 11.74 188 TRP B CA 1
ATOM 4423 C C . TRP B 1 162 ? -8.144 46.559 -49.958 1.00 12.23 188 TRP B C 1
ATOM 4424 O O . TRP B 1 162 ? -7.632 47.351 -50.762 1.00 12.59 188 TRP B O 1
ATOM 4435 N N . PRO B 1 163 ? -7.944 45.245 -50.037 1.00 13.12 189 PRO B N 1
ATOM 4436 C CA . PRO B 1 163 ? -8.435 44.150 -49.265 1.00 13.55 189 PRO B CA 1
ATOM 4437 C C . PRO B 1 163 ? -7.388 43.629 -48.284 1.00 13.63 189 PRO B C 1
ATOM 4438 O O . PRO B 1 163 ? -7.368 42.447 -48.026 1.00 14.86 189 PRO B O 1
ATOM 4442 N N . GLY B 1 164 ? -6.591 44.522 -47.694 1.00 15.31 190 GLY B N 1
ATOM 4443 C CA . GLY B 1 164 ? -5.541 44.157 -46.744 1.00 16.70 190 GLY B CA 1
ATOM 4444 C C . GLY B 1 164 ? -6.061 43.261 -45.645 1.00 18.32 190 GLY B C 1
ATOM 4445 O O . GLY B 1 164 ? -7.061 43.591 -44.975 1.00 14.65 190 GLY B O 1
ATOM 4446 N N . ASP B 1 165 ? -5.389 42.132 -45.442 1.00 17.62 191 ASP B N 1
ATOM 4447 C CA . ASP B 1 165 ? -5.870 41.181 -44.449 1.00 20.25 191 ASP B CA 1
ATOM 4448 C C . ASP B 1 165 ? -5.875 41.631 -43.006 1.00 18.59 191 ASP B C 1
ATOM 4449 O O . ASP B 1 165 ? -6.586 41.055 -42.225 1.00 19.54 191 ASP B O 1
ATOM 4454 N N . SER B 1 166 ? -5.089 42.642 -42.659 1.00 18.25 192 SER B N 1
ATOM 4455 C CA . SER B 1 166 ? -5.101 43.176 -41.309 1.00 19.60 192 SER B CA 1
ATOM 4456 C C . SER B 1 166 ? -6.416 43.823 -41.041 1.00 18.01 192 SER B C 1
ATOM 4457 O O . SER B 1 166 ? -6.805 43.907 -39.910 1.00 21.59 192 SER B O 1
ATOM 4460 N N . TRP B 1 167 ? -7.059 44.349 -42.075 1.00 16.10 193 TRP B N 1
ATOM 4461 C CA . TRP B 1 167 ? -8.301 45.088 -41.916 1.00 15.11 193 TRP B CA 1
ATOM 4462 C C . TRP B 1 167 ? -9.503 44.285 -42.390 1.00 15.25 193 TRP B C 1
ATOM 4463 O O . TRP B 1 167 ? -10.615 44.488 -41.901 1.00 15.20 193 TRP B O 1
ATOM 4474 N N . ALA B 1 168 ? -9.282 43.352 -43.321 1.00 12.10 194 ALA B N 1
ATOM 4475 C CA . ALA B 1 168 ? -10.354 42.535 -43.893 1.00 11.72 194 ALA B CA 1
ATOM 4476 C C . ALA B 1 168 ? -10.118 41.036 -43.754 1.00 13.41 194 ALA B C 1
ATOM 4477 O O . ALA B 1 168 ? -10.196 40.294 -44.733 1.00 13.40 194 ALA B O 1
ATOM 4479 N N . PRO B 1 169 ? -9.899 40.563 -42.519 1.00 13.84 195 PRO B N 1
ATOM 4480 C CA . PRO B 1 169 ? -9.747 39.126 -42.342 1.00 14.17 195 PRO B CA 1
ATOM 4481 C C . PRO B 1 169 ? -10.959 38.325 -42.809 1.00 12.88 195 PRO B C 1
ATOM 4482 O O . PRO B 1 169 ? -10.801 37.169 -43.233 1.00 12.04 195 PRO B O 1
ATOM 4486 N N . PHE B 1 170 ? -12.151 38.904 -42.748 1.00 11.66 196 PHE B N 1
ATOM 4487 C CA . PHE B 1 170 ? -13.364 38.241 -43.206 1.00 12.70 196 PHE B CA 1
ATOM 4488 C C . PHE B 1 170 ? -13.358 37.955 -44.716 1.00 13.20 196 PHE B C 1
ATOM 4489 O O . PHE B 1 170 ? -14.048 37.049 -45.165 1.00 14.37 196 PHE B O 1
ATOM 4497 N N . PHE B 1 171 ? -12.675 38.794 -45.484 1.00 12.23 197 PHE B N 1
ATOM 4498 C CA . PHE B 1 171 ? -12.491 38.580 -46.933 1.00 13.08 197 PHE B CA 1
ATOM 4499 C C . PHE B 1 171 ? -11.380 37.575 -47.156 1.00 14.30 197 PHE B C 1
ATOM 4500 O O . PHE B 1 171 ? -11.502 36.654 -47.973 1.00 14.45 197 PHE B O 1
ATOM 4508 N N . ALA B 1 172 ? -10.273 37.800 -46.456 1.00 16.42 198 ALA B N 1
ATOM 4509 C CA . ALA B 1 172 ? -9.076 36.958 -46.553 1.00 18.81 198 ALA B CA 1
ATOM 4510 C C . ALA B 1 172 ? -9.375 35.512 -46.302 1.00 20.97 198 ALA B C 1
ATOM 4511 O O . ALA B 1 172 ? -8.817 34.662 -46.968 1.00 23.53 198 ALA B O 1
ATOM 4513 N N . LYS B 1 173 ? -10.275 35.217 -45.366 1.00 21.46 199 LYS B N 1
ATOM 4514 C CA . LYS B 1 173 ? -10.668 33.845 -45.097 1.00 21.18 199 LYS B CA 1
ATOM 4515 C C . LYS B 1 173 ? -11.080 33.126 -46.359 1.00 20.95 199 LYS B C 1
ATOM 4516 O O . LYS B 1 173 ? -10.646 31.989 -46.585 1.00 21.51 199 LYS B O 1
ATOM 4518 N N . THR B 1 174 ? -11.932 33.752 -47.177 1.00 19.84 200 THR B N 1
ATOM 4519 C CA . THR B 1 174 ? -12.438 33.115 -48.395 1.00 18.67 200 THR B CA 1
ATOM 4520 C C . THR B 1 174 ? -11.483 33.202 -49.570 1.00 15.48 200 THR B C 1
ATOM 4521 O O . THR B 1 174 ? -11.386 32.252 -50.359 1.00 16.22 200 THR B O 1
ATOM 4525 N N . TYR B 1 175 ? -10.754 34.311 -49.642 1.00 12.75 201 TYR B N 1
ATOM 4526 C CA . TYR B 1 175 ? -9.835 34.591 -50.724 1.00 11.46 201 TYR B CA 1
ATOM 4527 C C . TYR B 1 175 ? -8.444 34.866 -50.209 1.00 12.33 201 TYR B C 1
ATOM 4528 O O . TYR B 1 175 ? -7.967 36.007 -50.266 1.00 12.05 201 TYR B O 1
ATOM 4537 N N . PRO B 1 176 ? -7.754 33.801 -49.751 1.00 13.27 202 PRO B N 1
ATOM 4538 C CA . PRO B 1 176 ? -6.456 34.037 -49.140 1.00 15.18 202 PRO B CA 1
ATOM 4539 C C . PRO B 1 176 ? -5.318 34.410 -50.063 1.00 16.92 202 PRO B C 1
ATOM 4540 O O . PRO B 1 176 ? -4.283 34.793 -49.559 1.00 16.86 202 PRO B O 1
ATOM 4544 N N . ASN B 1 177 ? -5.485 34.298 -51.380 1.00 16.37 203 ASN B N 1
ATOM 4545 C CA . ASN B 1 177 ? -4.390 34.599 -52.303 1.00 16.89 203 ASN B CA 1
ATOM 4546 C C . ASN B 1 177 ? -4.576 35.878 -53.117 1.00 16.98 203 ASN B C 1
ATOM 4547 O O . ASN B 1 177 ? -3.873 36.115 -54.081 1.00 15.60 203 ASN B O 1
ATOM 4552 N N . VAL B 1 178 ? -5.512 36.723 -52.699 1.00 17.36 204 VAL B N 1
ATOM 4553 C CA . VAL B 1 178 ? -5.746 37.984 -53.367 1.00 16.86 204 VAL B CA 1
ATOM 4554 C C . VAL B 1 178 ? -4.544 38.865 -53.096 1.00 18.30 204 VAL B C 1
ATOM 4555 O O . VAL B 1 178 ? -4.034 39.484 -54.008 1.00 18.12 204 VAL B O 1
ATOM 4559 N N . GLY B 1 179 ? -4.084 38.905 -51.838 1.00 18.90 205 GLY B N 1
ATOM 4560 C CA . GLY B 1 179 ? -2.880 39.638 -51.491 1.00 19.05 205 GLY B CA 1
ATOM 4561 C C . GLY B 1 179 ? -3.108 41.077 -51.087 1.00 19.52 205 GLY B C 1
ATOM 4562 O O . GLY B 1 179 ? -4.140 41.717 -51.460 1.00 17.26 205 GLY B O 1
ATOM 4563 N N . TRP B 1 180 ? -2.143 41.610 -50.332 1.00 19.23 206 TRP B N 1
ATOM 4564 C CA . TRP B 1 180 ? -2.271 42.970 -49.828 1.00 19.54 206 TRP B CA 1
ATOM 4565 C C . TRP B 1 180 ? -2.415 43.957 -50.958 1.00 18.04 206 TRP B C 1
ATOM 4566 O O . TRP B 1 180 ? -1.713 43.879 -51.930 1.00 18.68 206 TRP B O 1
ATOM 4577 N N . GLY B 1 181 ? -3.335 44.906 -50.825 1.00 18.05 207 GLY B N 1
ATOM 4578 C CA . GLY B 1 181 ? -3.547 45.941 -51.824 1.00 17.77 207 GLY B CA 1
ATOM 4579 C C . GLY B 1 181 ? -4.172 45.574 -53.166 1.00 16.85 207 GLY B C 1
ATOM 4580 O O . GLY B 1 181 ? -4.488 46.473 -53.939 1.00 16.67 207 GLY B O 1
ATOM 4581 N N . ASN B 1 182 ? -4.406 44.287 -53.449 1.00 14.84 208 ASN B N 1
ATOM 4582 C CA . ASN B 1 182 ? -4.901 43.890 -54.767 1.00 12.78 208 ASN B CA 1
ATOM 4583 C C . ASN B 1 182 ? -6.393 43.989 -54.966 1.00 12.69 208 ASN B C 1
ATOM 4584 O O . ASN B 1 182 ? -7.079 43.016 -55.319 1.00 11.20 208 ASN B O 1
ATOM 4589 N N . TRP B 1 183 ? -6.880 45.212 -54.751 1.00 12.19 209 TRP B N 1
ATOM 4590 C CA . TRP B 1 183 ? -8.292 45.525 -54.828 1.00 13.19 209 TRP B CA 1
ATOM 4591 C C . TRP B 1 183 ? -8.897 45.293 -56.181 1.00 13.13 209 TRP B C 1
ATOM 4592 O O . TRP B 1 183 ? -10.105 45.094 -56.287 1.00 13.96 209 TRP B O 1
ATOM 4603 N N . TYR B 1 184 ? -8.055 45.364 -57.204 1.00 11.95 210 TYR B N 1
ATOM 4604 C CA . TYR B 1 184 ? -8.474 45.284 -58.618 1.00 14.63 210 TYR B CA 1
ATOM 4605 C C . TYR B 1 184 ? -8.723 43.890 -59.123 1.00 13.72 210 TYR B C 1
ATOM 4606 O O . TYR B 1 184 ? -9.282 43.739 -60.222 1.00 12.73 210 TYR B O 1
ATOM 4615 N N . LYS B 1 185 ? -8.330 42.883 -58.344 1.00 12.77 211 LYS B N 1
ATOM 4616 C CA . LYS B 1 185 ? -8.585 41.496 -58.713 1.00 13.32 211 LYS B CA 1
ATOM 4617 C C . LYS B 1 185 ? -10.077 41.210 -58.749 1.00 12.32 211 LYS B C 1
ATOM 4618 O O . LYS B 1 185 ? -10.851 41.784 -58.008 1.00 11.22 211 LYS B O 1
ATOM 4624 N N . GLU B 1 186 ? -10.478 40.300 -59.614 1.00 12.89 212 GLU B N 1
ATOM 4625 C CA . GLU B 1 186 ? -11.918 40.018 -59.822 1.00 13.76 212 GLU B CA 1
ATOM 4626 C C . GLU B 1 186 ? -12.684 39.636 -58.549 1.00 12.89 212 GLU B C 1
ATOM 4627 O O . GLU B 1 186 ? -13.809 40.083 -58.367 1.00 10.80 212 GLU B O 1
ATOM 4633 N N . GLU B 1 187 ? -12.054 38.856 -57.663 1.00 11.71 213 GLU B N 1
ATOM 4634 C CA . GLU B 1 187 ? -12.669 38.420 -56.414 1.00 11.09 213 GLU B CA 1
ATOM 4635 C C . GLU B 1 187 ? -13.094 39.659 -55.590 1.00 11.71 213 GLU B C 1
ATOM 4636 O O . GLU B 1 187 ? -14.132 39.664 -54.954 1.00 10.81 213 GLU B O 1
ATOM 4642 N N . SER B 1 188 ? -12.206 40.645 -55.556 1.00 10.71 214 SER B N 1
ATOM 4643 C CA . SER B 1 188 ? -12.429 41.916 -54.860 1.00 11.95 214 SER B CA 1
ATOM 4644 C C . SER B 1 188 ? -13.456 42.799 -55.544 1.00 11.60 214 SER B C 1
ATOM 4645 O O . SER B 1 188 ? -14.401 43.326 -54.882 1.00 13.61 214 SER B O 1
ATOM 4648 N N . LEU B 1 189 ? -13.303 43.004 -56.841 1.00 11.29 215 LEU B N 1
ATOM 4649 C CA . LEU B 1 189 ? -14.262 43.830 -57.568 1.00 11.10 215 LEU B CA 1
ATOM 4650 C C . LEU B 1 189 ? -15.678 43.281 -57.402 1.00 12.18 215 LEU B C 1
ATOM 4651 O O . LEU B 1 189 ? -16.607 44.036 -57.160 1.00 11.30 215 LEU B O 1
ATOM 4656 N N . ARG B 1 190 ? -15.846 41.972 -57.516 1.00 12.09 216 ARG B N 1
ATOM 4657 C CA . ARG B 1 190 ? -17.177 41.347 -57.361 1.00 13.09 216 ARG B CA 1
ATOM 4658 C C . ARG B 1 190 ? -17.798 41.600 -55.978 1.00 12.42 216 ARG B C 1
ATOM 4659 O O . ARG B 1 190 ? -18.974 42.009 -55.863 1.00 10.87 216 ARG B O 1
ATOM 4667 N N . TRP B 1 191 ? -17.006 41.350 -54.942 1.00 11.82 217 TRP B N 1
ATOM 4668 C CA . TRP B 1 191 ? -17.413 41.630 -53.570 1.00 12.33 217 TRP B CA 1
ATOM 4669 C C . TRP B 1 191 ? -17.822 43.107 -53.382 1.00 11.53 217 TRP B C 1
ATOM 4670 O O . TRP B 1 191 ? -18.905 43.373 -52.900 1.00 11.56 217 TRP B O 1
ATOM 4689 N N . LYS B 1 193 ? -18.659 45.449 -55.583 1.00 10.73 219 LYS B N 1
ATOM 4690 C CA . LYS B 1 193 ? -19.840 45.776 -56.373 1.00 12.40 219 LYS B CA 1
ATOM 4691 C C . LYS B 1 193 ? -21.123 45.267 -55.720 1.00 12.95 219 LYS B C 1
ATOM 4692 O O . LYS B 1 193 ? -22.104 46.013 -55.604 1.00 13.43 219 LYS B O 1
ATOM 4698 N N . THR B 1 194 ? -21.128 44.013 -55.277 1.00 13.65 220 THR B N 1
ATOM 4699 C CA . THR B 1 194 ? -22.314 43.457 -54.658 1.00 12.84 220 THR B CA 1
ATOM 4700 C C . THR B 1 194 ? -22.671 44.266 -53.424 1.00 13.10 220 THR B C 1
ATOM 4701 O O . THR B 1 194 ? -23.834 44.587 -53.225 1.00 12.10 220 THR B O 1
ATOM 4705 N N . SER B 1 195 ? -21.686 44.582 -52.596 1.00 12.87 221 SER B N 1
ATOM 4706 C CA . SER B 1 195 ? -21.955 45.324 -51.353 1.00 13.58 221 SER B CA 1
ATOM 4707 C C . SER B 1 195 ? -22.490 46.737 -51.602 1.00 13.93 221 SER B C 1
ATOM 4708 O O . SER B 1 195 ? -23.383 47.206 -50.910 1.00 13.83 221 SER B O 1
ATOM 4711 N N . LEU B 1 196 ? -21.943 47.422 -52.594 1.00 15.52 222 LEU B N 1
ATOM 4712 C CA . LEU B 1 196 ? -22.339 48.791 -52.834 1.00 17.18 222 LEU B CA 1
ATOM 4713 C C . LEU B 1 196 ? -23.711 48.840 -53.485 1.00 19.22 222 LEU B C 1
ATOM 4714 O O . LEU B 1 196 ? -24.481 49.777 -53.244 1.00 18.40 222 LEU B O 1
ATOM 4719 N N . GLU B 1 197 ? -24.031 47.820 -54.288 1.00 20.07 223 GLU B N 1
ATOM 4720 C CA . GLU B 1 197 ? -25.378 47.718 -54.873 1.00 20.46 223 GLU B CA 1
ATOM 4721 C C . GLU B 1 197 ? -26.382 47.588 -53.755 1.00 19.44 223 GLU B C 1
ATOM 4722 O O . GLU B 1 197 ? -27.416 48.235 -53.790 1.00 19.57 223 GLU B O 1
ATOM 4728 N N . LYS B 1 198 ? -26.060 46.770 -52.758 1.00 18.73 224 LYS B N 1
ATOM 4729 C CA . LYS B 1 198 ? -26.936 46.557 -51.616 1.00 18.74 224 LYS B CA 1
ATOM 4730 C C . LYS B 1 198 ? -27.131 47.848 -50.769 1.00 18.56 224 LYS B C 1
ATOM 4731 O O . LYS B 1 198 ? -28.239 48.125 -50.291 1.00 20.27 224 LYS B O 1
ATOM 4743 N N . ARG B 1 200 ? -26.874 50.988 -51.923 1.00 18.28 226 ARG B N 1
ATOM 4744 C CA . ARG B 1 200 ? -27.553 51.990 -52.708 1.00 18.56 226 ARG B CA 1
ATOM 4745 C C . ARG B 1 200 ? -29.033 51.711 -52.856 1.00 19.09 226 ARG B C 1
ATOM 4746 O O . ARG B 1 200 ? -29.785 52.593 -53.234 1.00 18.23 226 ARG B O 1
ATOM 4754 N N . GLN B 1 201 ? -29.446 50.487 -52.549 1.00 19.86 227 GLN B N 1
ATOM 4755 C CA . GLN B 1 201 ? -30.854 50.174 -52.484 1.00 20.62 227 GLN B CA 1
ATOM 4756 C C . GLN B 1 201 ? -31.487 50.987 -51.383 1.00 19.30 227 GLN B C 1
ATOM 4757 O O . GLN B 1 201 ? -32.661 51.319 -51.499 1.00 19.62 227 GLN B O 1
ATOM 4763 N N . VAL B 1 202 ? -30.748 51.283 -50.311 1.00 16.65 228 VAL B N 1
ATOM 4764 C CA . VAL B 1 202 ? -31.310 52.094 -49.219 1.00 15.94 228 VAL B CA 1
ATOM 4765 C C . VAL B 1 202 ? -30.871 53.582 -49.287 1.00 15.86 228 VAL B C 1
ATOM 4766 O O . VAL B 1 202 ? -31.678 54.483 -49.084 1.00 14.13 228 VAL B O 1
ATOM 4770 N N . TYR B 1 203 ? -29.596 53.841 -49.571 1.00 15.73 229 TYR B N 1
ATOM 4771 C CA . TYR B 1 203 ? -29.075 55.213 -49.622 1.00 15.75 229 TYR B CA 1
ATOM 4772 C C . TYR B 1 203 ? -28.452 55.504 -50.989 1.00 16.73 229 TYR B C 1
ATOM 4773 O O . TYR B 1 203 ? -27.214 55.576 -51.120 1.00 17.17 229 TYR B O 1
ATOM 4782 N N . PRO B 1 204 ? -29.286 55.653 -52.026 1.00 16.92 230 PRO B N 1
ATOM 4783 C CA . PRO B 1 204 ? -28.696 55.878 -53.355 1.00 17.50 230 PRO B CA 1
ATOM 4784 C C . PRO B 1 204 ? -27.893 57.184 -53.510 1.00 18.11 230 PRO B C 1
ATOM 4785 O O . PRO B 1 204 ? -26.999 57.225 -54.370 1.00 16.46 230 PRO B O 1
ATOM 4789 N N . ASP B 1 205 ? -28.215 58.225 -52.721 1.00 17.68 231 ASP B N 1
ATOM 4790 C CA . ASP B 1 205 ? -27.470 59.503 -52.756 1.00 18.13 231 ASP B CA 1
ATOM 4791 C C . ASP B 1 205 ? -26.188 59.575 -51.892 1.00 17.98 231 ASP B C 1
ATOM 4792 O O . ASP B 1 205 ? -25.449 60.551 -51.994 1.00 17.34 231 ASP B O 1
ATOM 4805 N N . PRO B 1 207 ? -22.382 59.033 -50.902 1.00 15.42 233 PRO B N 1
ATOM 4806 C CA . PRO B 1 207 ? -21.132 58.562 -51.542 1.00 14.98 233 PRO B CA 1
ATOM 4807 C C . PRO B 1 207 ? -20.563 57.318 -50.837 1.00 14.76 233 PRO B C 1
ATOM 4808 O O . PRO B 1 207 ? -20.310 57.357 -49.628 1.00 14.46 233 PRO B O 1
ATOM 4812 N N . PHE B 1 208 ? -20.371 56.232 -51.585 1.00 14.73 234 PHE B N 1
ATOM 4813 C CA . PHE B 1 208 ? -19.828 54.990 -51.045 1.00 13.73 234 PHE B CA 1
ATOM 4814 C C . PHE B 1 208 ? -18.566 54.584 -51.761 1.00 13.10 234 PHE B C 1
ATOM 4815 O O . PHE B 1 208 ? -18.433 54.816 -52.951 1.00 12.81 234 PHE B O 1
ATOM 4823 N N . LEU B 1 209 ? -17.654 53.936 -51.042 1.00 12.83 235 LEU B N 1
ATOM 4824 C CA . LEU B 1 209 ? -16.403 53.507 -51.624 1.00 12.59 235 LEU B CA 1
ATOM 4825 C C . LEU B 1 209 ? -15.718 52.452 -50.752 1.00 12.57 235 LEU B C 1
ATOM 4826 O O . LEU B 1 209 ? -16.276 51.953 -49.771 1.00 10.91 235 LEU B O 1
ATOM 4831 N N . TYR B 1 210 ? -14.523 52.063 -51.195 1.00 13.16 236 TYR B N 1
ATOM 4832 C CA . TYR B 1 210 ? -13.577 51.304 -50.404 1.00 12.06 236 TYR B CA 1
ATOM 4833 C C . TYR B 1 210 ? -12.279 52.127 -50.626 1.00 13.21 236 TYR B C 1
ATOM 4834 O O . TYR B 1 210 ? -12.019 52.629 -51.764 1.00 12.24 236 TYR B O 1
ATOM 4843 N N . SER B 1 211 ? -11.457 52.262 -49.575 1.00 11.97 237 SER B N 1
ATOM 4844 C CA . SER B 1 211 ? -10.203 53.022 -49.672 1.00 11.73 237 SER B CA 1
ATOM 4845 C C . SER B 1 211 ? -9.064 52.094 -49.992 1.00 11.83 237 SER B C 1
ATOM 4846 O O . SER B 1 211 ? -9.044 50.953 -49.529 1.00 9.98 237 SER B O 1
ATOM 4849 N N . PHE B 1 212 ? -8.116 52.589 -50.786 1.00 11.80 238 PHE B N 1
ATOM 4850 C CA . PHE B 1 212 ? -6.981 51.769 -51.249 1.00 13.19 238 PHE B CA 1
ATOM 4851 C C . PHE B 1 212 ? -5.642 52.456 -50.961 1.00 14.22 238 PHE B C 1
ATOM 4852 O O . PHE B 1 212 ? -5.595 53.683 -50.846 1.00 14.73 238 PHE B O 1
ATOM 4860 N N . ASP B 1 213 ? -4.597 51.651 -50.813 1.00 16.05 239 ASP B N 1
ATOM 4861 C CA . ASP B 1 213 ? -3.224 52.121 -50.675 1.00 18.47 239 ASP B CA 1
ATOM 4862 C C . ASP B 1 213 ? -2.329 51.553 -51.770 1.00 17.24 239 ASP B C 1
ATOM 4863 O O . ASP B 1 213 ? -1.122 51.829 -51.807 1.00 18.56 239 ASP B O 1
ATOM 4868 N N . HIS B 1 214 ? -2.886 50.808 -52.703 1.00 18.19 240 HIS B N 1
ATOM 4869 C CA . HIS B 1 214 ? -2.034 50.186 -53.744 1.00 17.52 240 HIS B CA 1
ATOM 4870 C C . HIS B 1 214 ? -1.410 51.245 -54.685 1.00 15.86 240 HIS B C 1
ATOM 4871 O O . HIS B 1 214 ? -2.081 52.127 -55.203 1.00 14.25 240 HIS B O 1
ATOM 4878 N N . GLY B 1 215 ? -0.108 51.121 -54.892 1.00 17.82 241 GLY B N 1
ATOM 4879 C CA . GLY B 1 215 ? 0.673 52.076 -55.677 1.00 17.69 241 GLY B CA 1
ATOM 4880 C C . GLY B 1 215 ? 0.339 52.214 -57.135 1.00 18.46 241 GLY B C 1
ATOM 4881 O O . GLY B 1 215 ? 0.537 53.285 -57.719 1.00 18.41 241 GLY B O 1
ATOM 4882 N N . ASP B 1 216 ? -0.184 51.144 -57.741 1.00 19.69 242 ASP B N 1
ATOM 4883 C CA . ASP B 1 216 ? -0.515 51.134 -59.181 1.00 18.86 242 ASP B CA 1
ATOM 4884 C C . ASP B 1 216 ? -1.864 51.838 -59.418 1.00 18.26 242 ASP B C 1
ATOM 4885 O O . ASP B 1 216 ? -2.881 51.183 -59.653 1.00 16.57 242 ASP B O 1
ATOM 4890 N N . VAL B 1 217 ? -1.848 53.174 -59.389 1.00 16.74 243 VAL B N 1
ATOM 4891 C CA . VAL B 1 217 ? -3.058 53.979 -59.563 1.00 16.20 243 VAL B CA 1
ATOM 4892 C C . VAL B 1 217 ? -3.673 53.865 -60.972 1.00 16.16 243 VAL B C 1
ATOM 4893 O O . VAL B 1 217 ? -4.838 54.199 -61.135 1.00 17.21 243 VAL B O 1
ATOM 4897 N N . LYS B 1 218 ? -2.911 53.408 -61.970 1.00 15.25 244 LYS B N 1
ATOM 4898 C CA . LYS B 1 218 ? -3.471 53.167 -63.317 1.00 16.01 244 LYS B CA 1
ATOM 4899 C C . LYS B 1 218 ? -4.498 52.018 -63.337 1.00 15.55 244 LYS B C 1
ATOM 4900 O O . LYS B 1 218 ? -5.295 51.908 -64.269 1.00 16.52 244 LYS B O 1
ATOM 4903 N N . LYS B 1 219 ? -4.490 51.167 -62.319 1.00 15.66 245 LYS B N 1
ATOM 4904 C CA . LYS B 1 219 ? -5.489 50.112 -62.186 1.00 16.43 245 LYS B CA 1
ATOM 4905 C C . LYS B 1 219 ? -6.902 50.685 -62.171 1.00 15.39 245 LYS B C 1
ATOM 4906 O O . LYS B 1 219 ? -7.810 50.054 -62.688 1.00 16.49 245 LYS B O 1
ATOM 4912 N N . TYR B 1 220 ? -7.099 51.894 -61.648 1.00 16.09 246 TYR B N 1
ATOM 4913 C CA . TYR B 1 220 ? -8.426 52.497 -61.707 1.00 16.12 246 TYR B CA 1
ATOM 4914 C C . TYR B 1 220 ? -8.895 52.672 -63.166 1.00 17.78 246 TYR B C 1
ATOM 4915 O O . TYR B 1 220 ? -10.078 52.661 -63.429 1.00 16.66 246 TYR B O 1
ATOM 4924 N N . GLU B 1 221 ? -7.976 52.901 -64.095 1.00 20.20 247 GLU B N 1
ATOM 4925 C CA . GLU B 1 221 ? -8.358 53.038 -65.514 1.00 22.66 247 GLU B CA 1
ATOM 4926 C C . GLU B 1 221 ? -8.462 51.676 -66.190 1.00 22.24 247 GLU B C 1
ATOM 4927 O O . GLU B 1 221 ? -9.095 51.560 -67.209 1.00 22.52 247 GLU B O 1
ATOM 4933 N N . GLU B 1 222 ? -7.821 50.654 -65.640 1.00 22.16 248 GLU B N 1
ATOM 4934 C CA . GLU B 1 222 ? -7.748 49.314 -66.284 1.00 22.54 248 GLU B CA 1
ATOM 4935 C C . GLU B 1 222 ? -8.814 48.272 -65.928 1.00 21.71 248 GLU B C 1
ATOM 4936 O O . GLU B 1 222 ? -8.937 47.227 -66.601 1.00 21.06 248 GLU B O 1
ATOM 4942 N N . VAL B 1 223 ? -9.555 48.546 -64.866 1.00 19.27 249 VAL B N 1
ATOM 4943 C CA A VAL B 1 223 ? -10.574 47.675 -64.325 0.50 19.36 249 VAL B CA 1
ATOM 4944 C CA B VAL B 1 223 ? -10.602 47.647 -64.410 0.50 18.46 249 VAL B CA 1
ATOM 4945 C C . VAL B 1 223 ? -11.883 48.451 -64.240 1.00 19.56 249 VAL B C 1
ATOM 4946 O O . VAL B 1 223 ? -11.848 49.675 -64.080 1.00 19.66 249 VAL B O 1
ATOM 4953 N N . ASP B 1 224 ? -13.028 47.769 -64.307 1.00 19.50 250 ASP B N 1
ATOM 4954 C CA . ASP B 1 224 ? -14.320 48.480 -64.128 1.00 20.97 250 ASP B CA 1
ATOM 4955 C C . ASP B 1 224 ? -14.621 48.670 -62.633 1.00 20.47 250 ASP B C 1
ATOM 4956 O O . ASP B 1 224 ? -14.987 47.717 -61.928 1.00 18.63 250 ASP B O 1
ATOM 4961 N N . CYS B 1 225 ? -14.448 49.901 -62.161 1.00 20.73 251 CYS B N 1
ATOM 4962 C CA . CYS B 1 225 ? -14.736 50.250 -60.770 1.00 21.05 251 CYS B CA 1
ATOM 4963 C C . CYS B 1 225 ? -15.559 51.529 -60.744 1.00 20.71 251 CYS B C 1
ATOM 4964 O O . CYS B 1 225 ? -15.399 52.343 -59.864 1.00 18.71 251 CYS B O 1
ATOM 4967 N N . SER B 1 226 ? -16.451 51.672 -61.727 1.00 19.87 252 SER B N 1
ATOM 4968 C CA . SER B 1 226 ? -17.358 52.816 -61.821 1.00 19.25 252 SER B CA 1
ATOM 4969 C C . SER B 1 226 ? -18.324 52.853 -60.650 1.00 17.71 252 SER B C 1
ATOM 4970 O O . SER B 1 226 ? -18.915 53.892 -60.368 1.00 17.16 252 SER B O 1
ATOM 4973 N N . PHE B 1 227 ? -18.500 51.711 -59.991 1.00 17.32 253 PHE B N 1
ATOM 4974 C CA . PHE B 1 227 ? -19.351 51.616 -58.792 1.00 17.76 253 PHE B CA 1
ATOM 4975 C C . PHE B 1 227 ? -18.783 52.321 -57.546 1.00 16.81 253 PHE B C 1
ATOM 4976 O O . PHE B 1 227 ? -19.405 52.283 -56.506 1.00 15.92 253 PHE B O 1
ATOM 4984 N N . LEU B 1 228 ? -17.589 52.907 -57.645 1.00 16.72 254 LEU B N 1
ATOM 4985 C CA . LEU B 1 228 ? -17.014 53.721 -56.560 1.00 16.55 254 LEU B CA 1
ATOM 4986 C C . LEU B 1 228 ? -17.479 55.161 -56.809 1.00 16.26 254 LEU B C 1
ATOM 4987 O O . LEU B 1 228 ? -17.342 55.664 -57.918 1.00 16.67 254 LEU B O 1
ATOM 4992 N N . ASP B 1 229 ? -18.048 55.803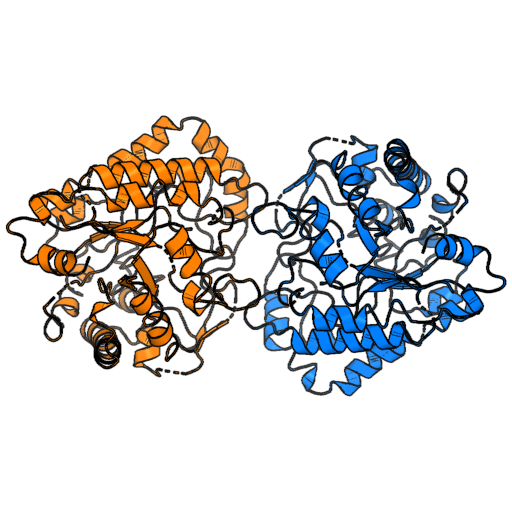 -55.794 1.00 16.12 255 ASP B N 1
ATOM 4993 C CA . ASP B 1 229 ? -18.487 57.202 -55.893 1.00 17.03 255 ASP B CA 1
ATOM 4994 C C . ASP B 1 229 ? -17.345 58.214 -55.783 1.00 16.97 255 ASP B C 1
ATOM 4995 O O . ASP B 1 229 ? -17.480 59.377 -56.195 1.00 15.50 255 ASP B O 1
ATOM 5000 N N . LEU B 1 230 ? -16.245 57.788 -55.161 1.00 17.76 256 LEU B N 1
ATOM 5001 C CA . LEU B 1 230 ? -15.045 58.606 -54.994 1.00 15.99 256 LEU B CA 1
ATOM 5002 C C . LEU B 1 230 ? -13.866 57.686 -54.720 1.00 15.80 256 LEU B C 1
ATOM 5003 O O . LEU B 1 230 ? -14.050 56.512 -54.414 1.00 16.54 256 LEU B O 1
ATOM 5008 N N . TYR B 1 231 ? -12.654 58.189 -54.884 1.00 15.12 257 TYR B N 1
ATOM 5009 C CA . TYR B 1 231 ? -11.498 57.407 -54.517 1.00 15.38 257 TYR B CA 1
ATOM 5010 C C . TYR B 1 231 ? -10.843 58.027 -53.268 1.00 15.91 257 TYR B C 1
ATOM 5011 O O . TYR B 1 231 ? -10.616 59.242 -53.233 1.00 14.93 257 TYR B O 1
ATOM 5020 N N . GLU B 1 232 ? -10.558 57.210 -52.245 1.00 17.06 258 GLU B N 1
ATOM 5021 C CA . GLU B 1 232 ? -9.833 57.684 -51.057 1.00 17.93 258 GLU B CA 1
ATOM 5022 C C . GLU B 1 232 ? -8.503 56.928 -51.173 1.00 16.30 258 GLU B C 1
ATOM 5023 O O . GLU B 1 232 ? -8.431 55.722 -50.878 1.00 15.20 258 GLU B O 1
ATOM 5029 N N . HIS B 1 233 ? -7.468 57.609 -51.664 1.00 15.07 259 HIS B N 1
ATOM 5030 C CA . HIS B 1 233 ? -6.233 56.923 -51.909 1.00 14.78 259 HIS B CA 1
ATOM 5031 C C . HIS B 1 233 ? -5.118 57.388 -50.976 1.00 16.38 259 HIS B C 1
ATOM 5032 O O . HIS B 1 233 ? -4.897 58.594 -50.812 1.00 17.36 259 HIS B O 1
ATOM 5039 N N . HIS B 1 234 ? -4.425 56.422 -50.377 1.00 14.80 260 HIS B N 1
ATOM 5040 C CA . HIS B 1 234 ? -3.320 56.699 -49.422 1.00 15.81 260 HIS B CA 1
ATOM 5041 C C . HIS B 1 234 ? -1.987 56.798 -50.172 1.00 15.55 260 HIS B C 1
ATOM 5042 O O . HIS B 1 234 ? -1.576 55.861 -50.905 1.00 14.88 260 HIS B O 1
ATOM 5049 N N . ILE B 1 235 ? -1.356 57.964 -50.039 1.00 13.44 261 ILE B N 1
ATOM 5050 C CA . ILE B 1 235 ? -0.151 58.277 -50.779 1.00 13.95 261 ILE B CA 1
ATOM 5051 C C . ILE B 1 235 ? 1.000 58.806 -49.911 1.00 12.74 261 ILE B C 1
ATOM 5052 O O . ILE B 1 235 ? 0.886 59.885 -49.277 1.00 12.55 261 ILE B O 1
ATOM 5057 N N . TRP B 1 236 ? 2.117 58.084 -49.919 1.00 11.05 262 TRP B N 1
ATOM 5058 C CA . TRP B 1 236 ? 3.294 58.507 -49.186 1.00 13.07 262 TRP B CA 1
ATOM 5059 C C . TRP B 1 236 ? 4.576 58.400 -49.984 1.00 12.77 262 TRP B C 1
ATOM 5060 O O . TRP B 1 236 ? 4.803 57.434 -50.684 1.00 13.75 262 TRP B O 1
ATOM 5079 N N . ALA B 1 238 ? 7.421 57.657 -48.806 1.00 12.29 264 ALA B N 1
ATOM 5080 C CA . ALA B 1 238 ? 8.154 56.485 -48.332 1.00 12.41 264 ALA B CA 1
ATOM 5081 C C . ALA B 1 238 ? 7.860 55.172 -49.071 1.00 11.95 264 ALA B C 1
ATOM 5082 O O . ALA B 1 238 ? 8.702 54.255 -49.097 1.00 13.72 264 ALA B O 1
ATOM 5084 N N . GLN B 1 239 ? 6.694 55.097 -49.685 1.00 11.62 265 GLN B N 1
ATOM 5085 C CA . GLN B 1 239 ? 6.266 53.913 -50.382 1.00 12.43 265 GLN B CA 1
ATOM 5086 C C . GLN B 1 239 ? 6.498 53.963 -51.898 1.00 12.38 265 GLN B C 1
ATOM 5087 O O . GLN B 1 239 ? 6.314 52.962 -52.601 1.00 13.84 265 GLN B O 1
ATOM 5093 N N . GLN B 1 240 ? 6.858 55.134 -52.413 1.00 12.08 266 GLN B N 1
ATOM 5094 C CA . GLN B 1 240 ? 7.035 55.279 -53.866 1.00 12.12 266 GLN B CA 1
ATOM 5095 C C . GLN B 1 240 ? 8.155 54.396 -54.397 1.00 11.94 266 GLN B C 1
ATOM 5096 O O . GLN B 1 240 ? 9.065 54.003 -53.681 1.00 10.78 266 GLN B O 1
ATOM 5102 N N . ASN B 1 241 ? 8.087 54.111 -55.683 1.00 14.01 267 ASN B N 1
ATOM 5103 C CA . ASN B 1 241 ? 9.077 53.248 -56.351 1.00 13.19 267 ASN B CA 1
ATOM 5104 C C . ASN B 1 241 ? 9.357 51.934 -55.613 1.00 14.36 267 ASN B C 1
ATOM 5105 O O . ASN B 1 241 ? 10.515 51.570 -55.327 1.00 14.34 267 ASN B O 1
ATOM 5110 N N . GLY B 1 242 ? 8.288 51.213 -55.315 1.00 13.17 268 GLY B N 1
ATOM 5111 C CA . GLY B 1 242 ? 8.387 49.936 -54.634 1.00 14.00 268 GLY B CA 1
ATOM 5112 C C . GLY B 1 242 ? 8.882 50.047 -53.206 1.00 14.58 268 GLY B C 1
ATOM 5113 O O . GLY B 1 242 ? 9.547 49.154 -52.726 1.00 16.62 268 GLY B O 1
ATOM 5114 N N . GLY B 1 243 ? 8.588 51.156 -52.529 1.00 13.65 269 GLY B N 1
ATOM 5115 C CA . GLY B 1 243 ? 9.071 51.339 -51.168 1.00 13.71 269 GLY B CA 1
ATOM 5116 C C . GLY B 1 243 ? 10.571 51.572 -51.044 1.00 11.36 269 GLY B C 1
ATOM 5117 O O . GLY B 1 243 ? 11.154 51.237 -50.024 1.00 11.36 269 GLY B O 1
ATOM 5118 N N . GLU B 1 244 ? 11.157 52.200 -52.057 1.00 11.47 270 GLU B N 1
ATOM 5119 C CA . GLU B 1 244 ? 12.574 52.464 -52.112 1.00 10.19 270 GLU B CA 1
ATOM 5120 C C . GLU B 1 244 ? 13.124 53.122 -50.846 1.00 10.61 270 GLU B C 1
ATOM 5121 O O . GLU B 1 244 ? 14.166 52.702 -50.319 1.00 8.81 270 GLU B O 1
ATOM 5127 N N . PHE B 1 245 ? 12.436 54.165 -50.382 1.00 10.49 271 PHE B N 1
ATOM 5128 C CA . PHE B 1 245 ? 12.893 54.915 -49.226 1.00 10.91 271 PHE B CA 1
ATOM 5129 C C . PHE B 1 245 ? 13.031 54.003 -48.025 1.00 10.59 271 PHE B C 1
ATOM 5130 O O . PHE B 1 245 ? 14.049 54.020 -47.332 1.00 8.79 271 PHE B O 1
ATOM 5138 N N . TYR B 1 246 ? 11.965 53.265 -47.731 1.00 10.14 272 TYR B N 1
ATOM 5139 C CA . TYR B 1 246 ? 12.002 52.374 -46.603 1.00 10.22 272 TYR B CA 1
ATOM 5140 C C . TYR B 1 246 ? 13.002 51.221 -46.756 1.00 12.41 272 TYR B C 1
ATOM 5141 O O . TYR B 1 246 ? 13.546 50.728 -45.755 1.00 11.62 272 TYR B O 1
ATOM 5150 N N . LYS B 1 247 ? 13.251 50.765 -47.973 1.00 13.01 273 LYS B N 1
ATOM 5151 C CA . LYS B 1 247 ? 14.262 49.732 -48.137 1.00 14.65 273 LYS B CA 1
ATOM 5152 C C . LYS B 1 247 ? 15.645 50.285 -47.794 1.00 13.56 273 LYS B C 1
ATOM 5153 O O . LYS B 1 247 ? 16.447 49.588 -47.215 1.00 14.41 273 LYS B O 1
ATOM 5159 N N . LEU B 1 248 ? 15.936 51.526 -48.156 1.00 12.33 274 LEU B N 1
ATOM 5160 C CA . LEU B 1 248 ? 17.207 52.107 -47.831 1.00 12.09 274 LEU B CA 1
ATOM 5161 C C . LEU B 1 248 ? 17.282 52.384 -46.323 1.00 13.13 274 LEU B C 1
ATOM 5162 O O . LEU B 1 248 ? 18.323 52.229 -45.724 1.00 14.50 274 LEU B O 1
ATOM 5167 N N . VAL B 1 249 ? 16.171 52.780 -45.724 1.00 12.52 275 VAL B N 1
ATOM 5168 C CA . VAL B 1 249 ? 16.154 53.132 -44.300 1.00 11.78 275 VAL B CA 1
ATOM 5169 C C . VAL B 1 249 ? 16.219 51.897 -43.420 1.00 11.55 275 VAL B C 1
ATOM 5170 O O . VAL B 1 249 ? 16.867 51.922 -42.371 1.00 12.39 275 VAL B O 1
ATOM 5174 N N . GLY B 1 250 ? 15.615 50.812 -43.877 1.00 10.54 276 GLY B N 1
ATOM 5175 C CA . GLY B 1 250 ? 15.514 49.588 -43.095 1.00 11.50 276 GLY B CA 1
ATOM 5176 C C . GLY B 1 250 ? 14.239 49.581 -42.260 1.00 13.44 276 GLY B C 1
ATOM 5177 O O . GLY B 1 250 ? 14.243 49.131 -41.119 1.00 12.99 276 GLY B O 1
ATOM 5178 N N . TYR B 1 251 ? 13.156 50.099 -42.814 1.00 14.25 277 TYR B N 1
ATOM 5179 C CA . TYR B 1 251 ? 11.884 50.147 -42.101 1.00 14.75 277 TYR B CA 1
ATOM 5180 C C . TYR B 1 251 ? 10.911 49.146 -42.698 1.00 15.50 277 TYR B C 1
ATOM 5181 O O . TYR B 1 251 ? 10.613 49.171 -43.898 1.00 16.42 277 TYR B O 1
ATOM 5190 N N . GLY B 1 252 ? 10.441 48.235 -41.862 1.00 14.57 278 GLY B N 1
ATOM 5191 C CA . GLY B 1 252 ? 9.544 47.185 -42.305 1.00 14.42 278 GLY B CA 1
ATOM 5192 C C . GLY B 1 252 ? 8.205 47.087 -41.611 1.00 14.28 278 GLY B C 1
ATOM 5193 O O . GLY B 1 252 ? 7.596 46.032 -41.615 1.00 15.02 278 GLY B O 1
ATOM 5194 N N . TYR B 1 253 ? 7.757 48.172 -41.000 1.00 13.53 279 TYR B N 1
ATOM 5195 C CA . TYR B 1 253 ? 6.443 48.252 -40.412 1.00 12.16 279 TYR B CA 1
ATOM 5196 C C . TYR B 1 253 ? 6.193 47.275 -39.251 1.00 13.40 279 TYR B C 1
ATOM 5197 O O . TYR B 1 253 ? 5.027 46.970 -38.954 1.00 10.49 279 TYR B O 1
ATOM 5206 N N . ASN B 1 254 ? 7.232 46.877 -38.531 1.00 11.84 280 ASN B N 1
ATOM 5207 C CA . ASN B 1 254 ? 7.059 45.945 -37.408 1.00 14.71 280 ASN B CA 1
ATOM 5208 C C . ASN B 1 254 ? 6.083 46.521 -36.376 1.00 12.92 280 ASN B C 1
ATOM 5209 O O . ASN B 1 254 ? 6.242 47.642 -35.944 1.00 12.02 280 ASN B O 1
ATOM 5214 N N . ARG B 1 255 ? 5.125 45.724 -35.961 1.00 11.39 281 ARG B N 1
ATOM 5215 C CA . ARG B 1 255 ? 4.120 46.190 -35.027 1.00 13.91 281 ARG B CA 1
ATOM 5216 C C . ARG B 1 255 ? 4.501 46.028 -33.573 1.00 13.32 281 ARG B C 1
ATOM 5217 O O . ARG B 1 255 ? 3.957 46.760 -32.733 1.00 13.57 281 ARG B O 1
ATOM 5225 N N . PHE B 1 256 ? 5.448 45.121 -33.279 1.00 13.42 282 PHE B N 1
ATOM 5226 C CA . PHE B 1 256 ? 5.769 44.790 -31.887 1.00 14.44 282 PHE B CA 1
ATOM 5227 C C . PHE B 1 256 ? 7.226 44.887 -31.493 1.00 16.05 282 PHE B C 1
ATOM 5228 O O . PHE B 1 256 ? 7.546 44.750 -30.303 1.00 17.03 282 PHE B O 1
ATOM 5236 N N . LEU B 1 257 ? 8.109 45.158 -32.442 1.00 15.23 283 LEU B N 1
ATOM 5237 C CA . LEU B 1 257 ? 9.522 45.233 -32.114 1.00 17.16 283 LEU B CA 1
ATOM 5238 C C . LEU B 1 257 ? 10.091 46.623 -32.416 1.00 15.97 283 LEU B C 1
ATOM 5239 O O . LEU B 1 257 ? 9.677 47.279 -33.389 1.00 16.36 283 LEU B O 1
ATOM 5244 N N . PRO B 1 258 ? 11.045 47.085 -31.585 1.00 14.69 284 PRO B N 1
ATOM 5245 C CA . PRO B 1 258 ? 11.518 48.444 -31.749 1.00 13.93 284 PRO B CA 1
ATOM 5246 C C . PRO B 1 258 ? 12.623 48.705 -32.764 1.00 14.24 284 PRO B C 1
ATOM 5247 O O . PRO B 1 258 ? 12.932 49.853 -33.069 1.00 12.66 284 PRO B O 1
ATOM 5251 N N . ASP B 1 259 ? 13.152 47.655 -33.349 1.00 15.64 285 ASP B N 1
ATOM 5252 C CA . ASP B 1 259 ? 14.308 47.749 -34.235 1.00 17.49 285 ASP B CA 1
ATOM 5253 C C . ASP B 1 259 ? 14.077 48.590 -35.485 1.00 15.07 285 ASP B C 1
ATOM 5254 O O . ASP B 1 259 ? 14.962 49.361 -35.909 1.00 12.91 285 ASP B O 1
ATOM 5259 N N . ASP B 1 260 ? 12.861 48.507 -36.022 1.00 15.20 286 ASP B N 1
ATOM 5260 C CA . ASP B 1 260 ? 12.480 49.230 -37.229 1.00 13.93 286 ASP B CA 1
ATOM 5261 C C . ASP B 1 260 ? 12.571 50.724 -36.950 1.00 12.16 286 ASP B C 1
ATOM 5262 O O . ASP B 1 260 ? 13.213 51.490 -37.706 1.00 10.28 286 ASP B O 1
ATOM 5267 N N . TYR B 1 261 ? 11.982 51.163 -35.831 1.00 12.29 287 TYR B N 1
ATOM 5268 C CA . TYR B 1 261 ? 12.125 52.569 -35.477 1.00 10.54 287 TYR B CA 1
ATOM 5269 C C . TYR B 1 261 ? 13.560 53.008 -35.196 1.00 10.33 287 TYR B C 1
ATOM 5270 O O . TYR B 1 261 ? 13.916 54.155 -35.511 1.00 10.65 287 TYR B O 1
ATOM 5279 N N . LYS B 1 262 ? 14.389 52.129 -34.622 1.00 9.02 288 LYS B N 1
ATOM 5280 C CA . LYS B 1 262 ? 15.804 52.453 -34.444 1.00 10.59 288 LYS B CA 1
ATOM 5281 C C . LYS B 1 262 ? 16.441 52.759 -35.806 1.00 11.35 288 LYS B C 1
ATOM 5282 O O . LYS B 1 262 ? 17.293 53.655 -35.922 1.00 11.97 288 LYS B O 1
ATOM 5288 N N . ASN B 1 263 ? 16.003 52.049 -36.843 1.00 10.95 289 ASN B N 1
ATOM 5289 C CA . ASN B 1 263 ? 16.496 52.328 -38.206 1.00 10.08 289 ASN B CA 1
ATOM 5290 C C . ASN B 1 263 ? 16.018 53.669 -38.761 1.00 10.59 289 ASN B C 1
ATOM 5291 O O . ASN B 1 263 ? 16.755 54.393 -39.410 1.00 8.18 289 ASN B O 1
ATOM 5296 N N . VAL B 1 264 ? 14.779 54.034 -38.462 1.00 9.60 290 VAL B N 1
ATOM 5297 C CA . VAL B 1 264 ? 14.277 55.322 -38.863 1.00 10.36 290 VAL B CA 1
ATOM 5298 C C . VAL B 1 264 ? 15.098 56.417 -38.194 1.00 10.80 290 VAL B C 1
ATOM 5299 O O . VAL B 1 264 ? 15.579 57.364 -38.847 1.00 11.02 290 VAL B O 1
ATOM 5303 N N . VAL B 1 265 ? 15.311 56.279 -36.893 1.00 11.56 291 VAL B N 1
ATOM 5304 C CA . VAL B 1 265 ? 16.097 57.285 -36.172 1.00 10.45 291 VAL B CA 1
ATOM 5305 C C . VAL B 1 265 ? 17.467 57.409 -36.806 1.00 11.29 291 VAL B C 1
ATOM 5306 O O . VAL B 1 265 ? 17.937 58.500 -37.047 1.00 11.86 291 VAL B O 1
ATOM 5310 N N . LYS B 1 266 ? 18.094 56.285 -37.063 1.00 12.27 292 LYS B N 1
ATOM 5311 C CA . LYS B 1 266 ? 19.435 56.270 -37.576 1.00 14.40 292 LYS B CA 1
ATOM 5312 C C . LYS B 1 266 ? 19.559 56.734 -39.001 1.00 12.75 292 LYS B C 1
ATOM 5313 O O . LYS B 1 266 ? 20.474 57.469 -39.293 1.00 14.78 292 LYS B O 1
ATOM 5319 N N . ASN B 1 267 ? 18.641 56.330 -39.874 1.00 11.59 293 ASN B N 1
ATOM 5320 C CA . ASN B 1 267 ? 18.805 56.532 -41.312 1.00 12.50 293 ASN B CA 1
ATOM 5321 C C . ASN B 1 267 ? 17.838 57.385 -42.071 1.00 11.22 293 ASN B C 1
ATOM 5322 O O . ASN B 1 267 ? 18.199 57.890 -43.127 1.00 13.75 293 ASN B O 1
ATOM 5327 N N . ALA B 1 268 ? 16.660 57.637 -41.539 1.00 10.47 294 ALA B N 1
ATOM 5328 C CA . ALA B 1 268 ? 15.633 58.252 -42.352 1.00 10.60 294 ALA B CA 1
ATOM 5329 C C . ALA B 1 268 ? 15.950 59.643 -42.818 1.00 12.94 294 ALA B C 1
ATOM 5330 O O . ALA B 1 268 ? 15.803 59.945 -44.020 1.00 9.13 294 ALA B O 1
ATOM 5332 N N . GLU B 1 269 ? 16.373 60.496 -41.894 1.00 13.92 295 GLU B N 1
ATOM 5333 C CA . GLU B 1 269 ? 16.648 61.869 -42.261 1.00 15.84 295 GLU B CA 1
ATOM 5334 C C . GLU B 1 269 ? 17.858 61.973 -43.191 1.00 15.10 295 GLU B C 1
ATOM 5335 O O . GLU B 1 269 ? 17.866 62.785 -44.107 1.00 14.29 295 GLU B O 1
ATOM 5341 N N . ARG B 1 270 ? 18.876 61.152 -42.938 1.00 15.72 296 ARG B N 1
ATOM 5342 C CA . ARG B 1 270 ? 20.066 61.108 -43.763 1.00 15.53 296 ARG B CA 1
ATOM 5343 C C . ARG B 1 270 ? 19.703 60.632 -45.183 1.00 14.88 296 ARG B C 1
ATOM 5344 O O . ARG B 1 270 ? 20.122 61.253 -46.150 1.00 14.65 296 ARG B O 1
ATOM 5352 N N . VAL B 1 271 ? 18.970 59.523 -45.295 1.00 12.48 297 VAL B N 1
ATOM 5353 C CA . VAL B 1 271 ? 18.543 59.004 -46.605 1.00 11.36 297 VAL B CA 1
ATOM 5354 C C . VAL B 1 271 ? 17.747 60.095 -47.371 1.00 11.76 297 VAL B C 1
ATOM 5355 O O . VAL B 1 271 ? 17.928 60.259 -48.580 1.00 11.02 297 VAL B O 1
ATOM 5359 N N . TYR B 1 272 ? 16.877 60.833 -46.664 1.00 11.09 298 TYR B N 1
ATOM 5360 C CA . TYR B 1 272 ? 16.119 61.911 -47.287 1.00 11.43 298 TYR B CA 1
ATOM 5361 C C . TYR B 1 272 ? 17.023 63.070 -47.723 1.00 13.48 298 TYR B C 1
ATOM 5362 O O . TYR B 1 272 ? 17.014 63.502 -48.895 1.00 12.56 298 TYR B O 1
ATOM 5371 N N . ARG B 1 273 ? 17.833 63.574 -46.799 1.00 14.48 299 ARG B N 1
ATOM 5372 C CA . ARG B 1 273 ? 18.650 64.752 -47.140 1.00 16.08 299 ARG B CA 1
ATOM 5373 C C . ARG B 1 273 ? 19.748 64.506 -48.166 1.00 16.85 299 ARG B C 1
ATOM 5374 O O . ARG B 1 273 ? 20.260 65.460 -48.725 1.00 14.39 299 ARG B O 1
ATOM 5382 N N . GLU B 1 274 ? 20.117 63.251 -48.406 1.00 18.07 300 GLU B N 1
ATOM 5383 C CA . GLU B 1 274 ? 21.092 62.963 -49.457 1.00 20.46 300 GLU B CA 1
ATOM 5384 C C . GLU B 1 274 ? 20.607 63.429 -50.794 1.00 18.96 300 GLU B C 1
ATOM 5385 O O . GLU B 1 274 ? 21.406 63.800 -51.636 1.00 18.53 300 GLU B O 1
ATOM 5391 N N . ARG B 1 275 ? 19.301 63.398 -51.012 1.00 17.68 301 ARG B N 1
ATOM 5392 C CA . ARG B 1 275 ? 18.751 63.818 -52.295 1.00 16.91 301 ARG B CA 1
ATOM 5393 C C . ARG B 1 275 ? 17.284 64.158 -52.211 1.00 15.99 301 ARG B C 1
ATOM 5394 O O . ARG B 1 275 ? 16.449 63.436 -52.751 1.00 16.27 301 ARG B O 1
ATOM 5402 N N . PRO B 1 276 ? 16.967 65.258 -51.522 1.00 15.50 302 PRO B N 1
ATOM 5403 C CA . PRO B 1 276 ? 15.602 65.682 -51.307 1.00 14.66 302 PRO B CA 1
ATOM 5404 C C . PRO B 1 276 ? 14.804 65.803 -52.558 1.00 13.58 302 PRO B C 1
ATOM 5405 O O . PRO B 1 276 ? 13.657 65.371 -52.577 1.00 13.18 302 PRO B O 1
ATOM 5409 N N . GLY B 1 277 ? 15.402 66.364 -53.603 1.00 13.07 303 GLY B N 1
ATOM 5410 C CA . GLY B 1 277 ? 14.696 66.530 -54.878 1.00 13.60 303 GLY B CA 1
ATOM 5411 C C . GLY B 1 277 ? 14.173 65.219 -55.448 1.00 13.28 303 GLY B C 1
ATOM 5412 O O . GLY B 1 277 ? 13.069 65.179 -55.989 1.00 12.78 303 GLY B O 1
ATOM 5413 N N . TYR B 1 278 ? 14.973 64.153 -55.317 1.00 12.68 304 TYR B N 1
ATOM 5414 C CA . TYR B 1 278 ? 14.598 62.846 -55.818 1.00 12.07 304 TYR B CA 1
ATOM 5415 C C . TYR B 1 278 ? 13.369 62.314 -55.104 1.00 11.94 304 TYR B C 1
ATOM 5416 O O . TYR B 1 278 ? 12.473 61.822 -55.746 1.00 11.52 304 TYR B O 1
ATOM 5425 N N . TRP B 1 279 ? 13.344 62.436 -53.783 1.00 11.37 305 TRP B N 1
ATOM 5426 C CA . TRP B 1 279 ? 12.210 61.951 -52.977 1.00 12.64 305 TRP B CA 1
ATOM 5427 C C . TRP B 1 279 ? 10.972 62.801 -53.223 1.00 11.37 305 TRP B C 1
ATOM 5428 O O . TRP B 1 279 ? 9.883 62.290 -53.428 1.00 12.02 305 TRP B O 1
ATOM 5439 N N . GLN B 1 280 ? 11.158 64.107 -53.282 1.00 11.08 306 GLN B N 1
ATOM 5440 C CA . GLN B 1 280 ? 10.049 65.004 -53.542 1.00 11.21 306 GLN B CA 1
ATOM 5441 C C . GLN B 1 280 ? 9.434 64.714 -54.924 1.00 12.68 306 GLN B C 1
ATOM 5442 O O . GLN B 1 280 ? 8.205 64.712 -55.084 1.00 12.72 306 GLN B O 1
ATOM 5448 N N . LYS B 1 281 ? 10.286 64.463 -55.921 1.00 12.44 307 LYS B N 1
ATOM 5449 C CA . LYS B 1 281 ? 9.794 64.194 -57.287 1.00 14.03 307 LYS B CA 1
ATOM 5450 C C . LYS B 1 281 ? 8.974 62.888 -57.335 1.00 13.48 307 LYS B C 1
ATOM 5451 O O . LYS B 1 281 ? 7.959 62.807 -58.044 1.00 13.83 307 LYS B O 1
ATOM 5457 N N . LEU B 1 282 ? 9.411 61.871 -56.596 1.00 13.06 308 LEU B N 1
ATOM 5458 C CA . LEU B 1 282 ? 8.655 60.606 -56.534 1.00 13.59 308 LEU B CA 1
ATOM 5459 C C . LEU B 1 282 ? 7.256 60.857 -56.022 1.00 13.55 308 LEU B C 1
ATOM 5460 O O . LEU B 1 282 ? 6.289 60.294 -56.531 1.00 14.48 308 LEU B O 1
ATOM 5465 N N . LEU B 1 283 ? 7.147 61.716 -55.016 1.00 13.06 309 LEU B N 1
ATOM 5466 C CA . LEU B 1 283 ? 5.851 62.065 -54.428 1.00 12.60 309 LEU B CA 1
ATOM 5467 C C . LEU B 1 283 ? 4.976 62.851 -55.368 1.00 12.96 309 LEU B C 1
ATOM 5468 O O . LEU B 1 283 ? 3.855 62.447 -55.640 1.00 13.83 309 LEU B O 1
ATOM 5473 N N . THR B 1 284 ? 5.491 63.955 -55.904 1.00 13.80 310 THR B N 1
ATOM 5474 C CA . THR B 1 284 ? 4.693 64.819 -56.755 1.00 14.13 310 THR B CA 1
ATOM 5475 C C . THR B 1 284 ? 4.310 64.127 -58.068 1.00 14.61 310 THR B C 1
ATOM 5476 O O . THR B 1 284 ? 3.214 64.355 -58.566 1.00 13.20 310 THR B O 1
ATOM 5480 N N . ASP B 1 285 ? 5.180 63.262 -58.591 1.00 13.93 311 ASP B N 1
ATOM 5481 C CA . ASP B 1 285 ? 4.827 62.489 -59.786 1.00 14.51 311 ASP B CA 1
ATOM 5482 C C . ASP B 1 285 ? 3.615 61.592 -59.532 1.00 14.05 311 ASP B C 1
ATOM 5483 O O . ASP B 1 285 ? 2.759 61.451 -60.399 1.00 13.17 311 ASP B O 1
ATOM 5488 N N . LYS B 1 286 ? 3.536 60.986 -58.342 1.00 13.05 312 LYS B N 1
ATOM 5489 C CA . LYS B 1 286 ? 2.416 60.108 -58.016 1.00 13.07 312 LYS B CA 1
ATOM 5490 C C . LYS B 1 286 ? 1.136 60.916 -57.831 1.00 12.78 312 LYS B C 1
ATOM 5491 O O . LYS B 1 286 ? 0.051 60.466 -58.229 1.00 11.68 312 LYS B O 1
ATOM 5497 N N . ILE B 1 287 ? 1.258 62.081 -57.184 1.00 12.76 313 ILE B N 1
ATOM 5498 C CA . ILE B 1 287 ? 0.109 62.956 -56.970 1.00 12.34 313 ILE B CA 1
ATOM 5499 C C . ILE B 1 287 ? -0.430 63.372 -58.350 1.00 14.26 313 ILE B C 1
ATOM 5500 O O . ILE B 1 287 ? -1.631 63.336 -58.591 1.00 14.62 313 ILE B O 1
ATOM 5505 N N . GLU B 1 288 ? 0.465 63.750 -59.256 1.00 15.59 314 GLU B N 1
ATOM 5506 C CA . GLU B 1 288 ? 0.028 64.188 -60.588 1.00 17.61 314 GLU B CA 1
ATOM 5507 C C . GLU B 1 288 ? -0.600 63.030 -61.370 1.00 16.38 314 GLU B C 1
ATOM 5508 O O . GLU B 1 288 ? -1.604 63.227 -62.043 1.00 15.86 314 GLU B O 1
ATOM 5514 N N . LEU B 1 289 ? -0.026 61.830 -61.270 1.00 15.88 315 LEU B N 1
ATOM 5515 C CA . LEU B 1 289 ? -0.585 60.648 -61.971 1.00 15.58 315 LEU B CA 1
ATOM 5516 C C . LEU B 1 289 ? -1.963 60.264 -61.419 1.00 15.22 315 LEU B C 1
ATOM 5517 O O . LEU B 1 289 ? -2.895 60.008 -62.177 1.00 12.87 315 LEU B O 1
ATOM 5530 N N . ALA B 1 291 ? -4.057 62.246 -60.007 1.00 15.17 317 ALA B N 1
ATOM 5531 C CA . ALA B 1 291 ? -4.979 63.292 -60.517 1.00 16.15 317 ALA B CA 1
ATOM 5532 C C . ALA B 1 291 ? -5.434 63.016 -61.969 1.00 17.48 317 ALA B C 1
ATOM 5533 O O . ALA B 1 291 ? -6.609 63.143 -62.300 1.00 16.99 317 ALA B O 1
ATOM 5535 N N . SER B 1 292 ? -4.496 62.617 -62.821 1.00 19.51 318 SER B N 1
ATOM 5536 C CA . SER B 1 292 ? -4.801 62.256 -64.223 1.00 20.08 318 SER B CA 1
ATOM 5537 C C . SER B 1 292 ? -5.806 61.152 -64.316 1.00 19.17 318 SER B C 1
ATOM 5538 O O . SER B 1 292 ? -6.714 61.197 -65.138 1.00 19.21 318 SER B O 1
ATOM 5541 N N . VAL B 1 293 ? -5.603 60.123 -63.507 1.00 17.09 319 VAL B N 1
ATOM 5542 C CA . VAL B 1 293 ? -6.516 58.994 -63.488 1.00 17.02 319 VAL B CA 1
ATOM 5543 C C . VAL B 1 293 ? -7.926 59.408 -63.054 1.00 15.66 319 VAL B C 1
ATOM 5544 O O . VAL B 1 293 ? -8.910 59.021 -63.680 1.00 14.31 319 VAL B O 1
ATOM 5548 N N . ALA B 1 294 ? -8.010 60.184 -61.979 1.00 15.44 320 ALA B N 1
ATOM 5549 C CA . ALA B 1 294 ? -9.287 60.654 -61.453 1.00 15.10 320 ALA B CA 1
ATOM 5550 C C . ALA B 1 294 ? -10.013 61.501 -62.476 1.00 16.06 320 ALA B C 1
ATOM 5551 O O . ALA B 1 294 ? -11.215 61.390 -62.616 1.00 15.43 320 ALA B O 1
ATOM 5553 N N . ARG B 1 295 ? -9.275 62.389 -63.137 1.00 17.22 321 ARG B N 1
ATOM 5554 C CA . ARG B 1 295 ? -9.845 63.255 -64.153 1.00 18.27 321 ARG B CA 1
ATOM 5555 C C . ARG B 1 295 ? -10.408 62.422 -65.308 1.00 18.79 321 ARG B C 1
ATOM 5556 O O . ARG B 1 295 ? -11.554 62.622 -65.695 1.00 18.28 321 ARG B O 1
ATOM 5564 N N . LYS B 1 296 ? -9.623 61.472 -65.824 1.00 19.33 322 LYS B N 1
ATOM 5565 C CA . LYS B 1 296 ? -10.058 60.608 -66.940 1.00 18.96 322 LYS B CA 1
ATOM 5566 C C . LYS B 1 296 ? -11.306 59.821 -66.523 1.00 18.73 322 LYS B C 1
ATOM 5567 O O . LYS B 1 296 ? -12.258 59.767 -67.276 1.00 18.57 322 LYS B O 1
ATOM 5571 N N . ASN B 1 297 ? -11.312 59.243 -65.319 1.00 17.52 323 ASN B N 1
ATOM 5572 C CA A ASN B 1 297 ? -12.487 58.503 -64.786 1.00 17.82 323 ASN B CA 1
ATOM 5573 C C . ASN B 1 297 ? -13.589 59.397 -64.210 1.00 16.86 323 ASN B C 1
ATOM 5574 O O . ASN B 1 297 ? -14.625 58.901 -63.779 1.00 16.63 323 ASN B O 1
ATOM 5579 N N . ARG B 1 298 ? -13.344 60.699 -64.177 1.00 16.65 324 ARG B N 1
ATOM 5580 C CA A ARG B 1 298 ? -14.303 61.675 -63.672 0.50 17.05 324 ARG B CA 1
ATOM 5581 C CA B ARG B 1 298 ? -14.319 61.668 -63.689 0.50 17.06 324 ARG B CA 1
ATOM 5582 C C . ARG B 1 298 ? -14.793 61.299 -62.267 1.00 17.06 324 ARG B C 1
ATOM 5583 O O . ARG B 1 298 ? -15.976 61.155 -62.013 1.00 16.62 324 ARG B O 1
ATOM 5598 N N . ARG B 1 299 ? -13.850 61.139 -61.338 1.00 16.81 325 ARG B N 1
ATOM 5599 C CA . ARG B 1 299 ? -14.180 60.819 -59.940 1.00 16.72 325 ARG B CA 1
ATOM 5600 C C . ARG B 1 299 ? -13.415 61.738 -58.998 1.00 16.85 325 ARG B C 1
ATOM 5601 O O . ARG B 1 299 ? -12.231 62.026 -59.242 1.00 17.86 325 ARG B O 1
ATOM 5609 N N . PRO B 1 300 ? -14.081 62.214 -57.927 1.00 15.66 326 PRO B N 1
ATOM 5610 C CA . PRO B 1 300 ? -13.377 63.073 -56.964 1.00 16.41 326 PRO B CA 1
ATOM 5611 C C . PRO B 1 300 ? -12.399 62.276 -56.065 1.00 16.55 326 PRO B C 1
ATOM 5612 O O . PRO B 1 300 ? -12.654 61.096 -55.774 1.00 17.87 326 PRO B O 1
ATOM 5616 N N . LEU B 1 301 ? -11.302 62.920 -55.650 1.00 15.55 327 LEU B N 1
ATOM 5617 C CA . LEU B 1 301 ? -10.295 62.296 -54.789 1.00 15.35 327 LEU B CA 1
ATOM 5618 C C . LEU B 1 301 ? -10.357 62.830 -53.355 1.00 13.96 327 LEU B C 1
ATOM 5619 O O . LEU B 1 301 ? -10.691 63.993 -53.104 1.00 14.33 327 LEU B O 1
ATOM 5624 N N . VAL B 1 302 ? -10.051 61.936 -52.427 1.00 13.74 328 VAL B N 1
ATOM 5625 C CA . VAL B 1 302 ? -9.848 62.264 -51.026 1.00 13.83 328 VAL B CA 1
ATOM 5626 C C . VAL B 1 302 ? -8.589 61.514 -50.611 1.00 14.21 328 VAL B C 1
ATOM 5627 O O . VAL B 1 302 ? -8.408 60.351 -51.008 1.00 16.48 328 VAL B O 1
ATOM 5631 N N . THR B 1 303 ? -7.686 62.188 -49.895 1.00 14.27 329 THR B N 1
ATOM 5632 C CA . THR B 1 303 ? -6.538 61.512 -49.283 1.00 12.79 329 THR B CA 1
ATOM 5633 C C . THR B 1 303 ? -6.502 61.907 -47.802 1.00 12.79 329 THR B C 1
ATOM 5634 O O . THR B 1 303 ? -6.436 63.087 -47.475 1.00 12.60 329 THR B O 1
ATOM 5638 N N . THR B 1 304 ? -6.573 60.907 -46.914 1.00 13.98 330 THR B N 1
ATOM 5639 C CA . THR B 1 304 ? -6.476 61.135 -45.463 1.00 14.12 330 THR B CA 1
ATOM 5640 C C . THR B 1 304 ? -5.206 60.539 -44.862 1.00 13.35 330 THR B C 1
ATOM 5641 O O . THR B 1 304 ? -4.918 60.765 -43.684 1.00 14.50 330 THR B O 1
ATOM 5645 N N . GLU B 1 305 ? -4.454 59.758 -45.645 1.00 12.36 331 GLU B N 1
ATOM 5646 C CA . GLU B 1 305 ? -3.241 59.177 -45.137 1.00 14.06 331 GLU B CA 1
ATOM 5647 C C . GLU B 1 305 ? -2.189 59.509 -46.153 1.00 14.78 331 GLU B C 1
ATOM 5648 O O . GLU B 1 305 ? -2.290 59.090 -47.319 1.00 13.92 331 GLU B O 1
ATOM 5654 N N . CYS B 1 306 ? -1.200 60.277 -45.699 1.00 14.80 332 CYS B N 1
ATOM 5655 C CA . CYS B 1 306 ? -0.187 60.914 -46.550 1.00 14.85 332 CYS B CA 1
ATOM 5656 C C . CYS B 1 306 ? 0.738 61.816 -45.711 1.00 15.03 332 CYS B C 1
ATOM 5657 O O . CYS B 1 306 ? 0.593 61.818 -44.474 1.00 14.42 332 CYS B O 1
ATOM 5660 N N . TRP B 1 307 ? 1.754 62.501 -46.274 1.00 14.36 333 TRP B N 1
ATOM 5661 C CA . TRP B 1 307 ? 2.284 62.398 -47.626 1.00 14.11 333 TRP B CA 1
ATOM 5662 C C . TRP B 1 307 ? 3.777 61.971 -47.566 1.00 15.21 333 TRP B C 1
ATOM 5663 O O . TRP B 1 307 ? 4.359 61.714 -48.588 1.00 14.99 333 TRP B O 1
ATOM 5674 N N . GLY B 1 308 ? 4.409 61.984 -46.386 1.00 16.76 334 GLY B N 1
ATOM 5675 C CA . GLY B 1 308 ? 5.867 61.722 -46.277 1.00 17.64 334 GLY B CA 1
ATOM 5676 C C . GLY B 1 308 ? 6.202 60.318 -45.845 1.00 18.00 334 GLY B C 1
ATOM 5677 O O . GLY B 1 308 ? 6.541 59.462 -46.672 1.00 16.92 334 GLY B O 1
ATOM 5678 N N . LEU B 1 309 ? 6.118 60.101 -44.533 1.00 17.86 335 LEU B N 1
ATOM 5679 C CA . LEU B 1 309 ? 6.359 58.799 -43.938 1.00 17.93 335 LEU B CA 1
ATOM 5680 C C . LEU B 1 309 ? 5.030 58.189 -43.551 1.00 16.17 335 LEU B C 1
ATOM 5681 O O . LEU B 1 309 ? 4.090 58.888 -43.167 1.00 15.17 335 LEU B O 1
ATOM 5686 N N . VAL B 1 310 ? 4.942 56.867 -43.633 1.00 14.97 336 VAL B N 1
ATOM 5687 C CA . VAL B 1 310 ? 3.729 56.165 -43.265 1.00 14.17 336 VAL B CA 1
ATOM 5688 C C . VAL B 1 310 ? 3.578 56.173 -41.730 1.00 13.73 336 VAL B C 1
ATOM 5689 O O . VAL B 1 310 ? 2.547 56.530 -41.220 1.00 15.75 336 VAL B O 1
ATOM 5693 N N . ASP B 1 311 ? 4.648 55.813 -41.038 1.00 13.56 337 ASP B N 1
ATOM 5694 C CA . ASP B 1 311 ? 4.700 55.701 -39.585 1.00 13.18 337 ASP B CA 1
ATOM 5695 C C . ASP B 1 311 ? 5.701 56.683 -38.993 1.00 12.81 337 ASP B C 1
ATOM 5696 O O . ASP B 1 311 ? 6.875 56.744 -39.396 1.00 13.10 337 ASP B O 1
ATOM 5701 N N . TYR B 1 312 ? 5.229 57.443 -38.019 1.00 10.78 338 TYR B N 1
ATOM 5702 C CA . TYR B 1 312 ? 6.048 58.380 -37.283 1.00 9.43 338 TYR B CA 1
ATOM 5703 C C . TYR B 1 312 ? 5.359 58.614 -35.934 1.00 10.93 338 TYR B C 1
ATOM 5704 O O . TYR B 1 312 ? 4.186 58.224 -35.727 1.00 10.78 338 TYR B O 1
ATOM 5713 N N . LYS B 1 313 ? 6.105 59.246 -35.025 1.00 10.25 339 LYS B N 1
ATOM 5714 C CA . LYS B 1 313 ? 5.611 59.494 -33.698 1.00 10.62 339 LYS B CA 1
ATOM 5715 C C . LYS B 1 313 ? 6.537 60.437 -32.979 1.00 12.46 339 LYS B C 1
ATOM 5716 O O . LYS B 1 313 ? 7.673 60.674 -33.420 1.00 13.09 339 LYS B O 1
ATOM 5722 N N . ASP B 1 314 ? 6.033 60.983 -31.885 1.00 11.42 340 ASP B N 1
ATOM 5723 C CA . ASP B 1 314 ? 6.837 61.764 -30.959 1.00 12.92 340 ASP B CA 1
ATOM 5724 C C . ASP B 1 314 ? 7.853 60.805 -30.312 1.00 11.58 340 ASP B C 1
ATOM 5725 O O . ASP B 1 314 ? 7.480 59.780 -29.724 1.00 12.86 340 ASP B O 1
ATOM 5730 N N . TRP B 1 315 ? 9.131 61.153 -30.378 1.00 10.00 341 TRP B N 1
ATOM 5731 C CA . TRP B 1 315 ? 10.154 60.219 -29.925 1.00 9.52 341 TRP B CA 1
ATOM 5732 C C . TRP B 1 315 ? 11.497 60.912 -29.851 1.00 7.77 341 TRP B C 1
ATOM 5733 O O . TRP B 1 315 ? 11.741 61.834 -30.631 1.00 8.88 341 TRP B O 1
ATOM 5744 N N . PRO B 1 316 ? 12.371 60.473 -28.935 1.00 7.69 342 PRO B N 1
ATOM 5745 C CA . PRO B 1 316 ? 13.729 61.008 -28.978 1.00 8.32 342 PRO B CA 1
ATOM 5746 C C . PRO B 1 316 ? 14.407 60.853 -30.359 1.00 9.00 342 PRO B C 1
ATOM 5747 O O . PRO B 1 316 ? 14.313 59.807 -30.976 1.00 9.11 342 PRO B O 1
ATOM 5751 N N . LEU B 1 317 ? 15.008 61.935 -30.834 1.00 10.38 343 LEU B N 1
ATOM 5752 C CA . LEU B 1 317 ? 15.779 61.963 -32.103 1.00 11.16 343 LEU B CA 1
ATOM 5753 C C . LEU B 1 317 ? 14.963 61.871 -33.416 1.00 13.16 343 LEU B C 1
ATOM 5754 O O . LEU B 1 317 ? 15.544 61.734 -34.505 1.00 14.07 343 LEU B O 1
ATOM 5759 N N . LEU B 1 318 ? 13.626 61.881 -33.332 1.00 12.28 344 LEU B N 1
ATOM 5760 C CA . LEU B 1 318 ? 12.809 61.983 -34.544 1.00 12.73 344 LEU B CA 1
ATOM 5761 C C . LEU B 1 318 ? 12.392 63.449 -34.715 1.00 13.20 344 LEU B C 1
ATOM 5762 O O . LEU B 1 318 ? 11.667 64.011 -33.894 1.00 13.18 344 LEU B O 1
ATOM 5767 N N . LYS B 1 319 ? 12.925 64.103 -35.737 1.00 12.26 345 LYS B N 1
ATOM 5768 C CA . LYS B 1 319 ? 12.575 65.474 -36.001 1.00 12.89 345 LYS B CA 1
ATOM 5769 C C . LYS B 1 319 ? 11.381 65.474 -36.941 1.00 11.64 345 LYS B C 1
ATOM 5770 O O . LYS B 1 319 ? 11.261 64.639 -37.855 1.00 10.55 345 LYS B O 1
ATOM 5775 N N . TRP B 1 320 ? 10.510 66.445 -36.739 1.00 10.87 346 TRP B N 1
ATOM 5776 C CA . TRP B 1 320 ? 9.333 66.562 -37.571 1.00 11.99 346 TRP B CA 1
ATOM 5777 C C . TRP B 1 320 ? 9.539 67.561 -38.716 1.00 11.93 346 TRP B C 1
ATOM 5778 O O . TRP B 1 320 ? 8.757 67.551 -39.644 1.00 12.04 346 TRP B O 1
ATOM 5789 N N . ASP B 1 321 ? 10.568 68.400 -38.665 1.00 12.38 347 ASP B N 1
ATOM 5790 C CA . ASP B 1 321 ? 10.724 69.397 -39.719 1.00 13.29 347 ASP B CA 1
ATOM 5791 C C . ASP B 1 321 ? 10.746 68.862 -41.154 1.00 13.94 347 ASP B C 1
ATOM 5792 O O . ASP B 1 321 ? 10.029 69.361 -41.999 1.00 13.82 347 ASP B O 1
ATOM 5797 N N . TRP B 1 322 ? 11.577 67.870 -41.447 1.00 15.52 348 TRP B N 1
ATOM 5798 C CA . TRP B 1 322 ? 11.666 67.378 -42.826 1.00 14.25 348 TRP B CA 1
ATOM 5799 C C . TRP B 1 322 ? 10.383 66.632 -43.213 1.00 15.91 348 TRP B C 1
ATOM 5800 O O . TRP B 1 322 ? 9.977 66.641 -44.382 1.00 16.71 348 TRP B O 1
ATOM 5811 N N . VAL B 1 323 ? 9.718 66.020 -42.240 1.00 14.31 349 VAL B N 1
ATOM 5812 C CA . VAL B 1 323 ? 8.481 65.309 -42.506 1.00 14.09 349 VAL B CA 1
ATOM 5813 C C . VAL B 1 323 ? 7.409 66.321 -42.881 1.00 13.79 349 VAL B C 1
ATOM 5814 O O . VAL B 1 323 ? 6.689 66.130 -43.875 1.00 13.58 349 VAL B O 1
ATOM 5818 N N . LYS B 1 324 ? 7.318 67.418 -42.124 1.00 14.59 350 LYS B N 1
ATOM 5819 C CA . LYS B 1 324 ? 6.323 68.472 -42.399 1.00 14.51 350 LYS B CA 1
ATOM 5820 C C . LYS B 1 324 ? 6.575 69.089 -43.769 1.00 13.56 350 LYS B C 1
ATOM 5821 O O . LYS B 1 324 ? 5.622 69.416 -44.458 1.00 13.11 350 LYS B O 1
ATOM 5827 N N . ASP B 1 325 ? 7.838 69.229 -44.160 1.00 13.33 351 ASP B N 1
ATOM 5828 C CA . ASP B 1 325 ? 8.189 69.760 -45.497 1.00 14.10 351 ASP B CA 1
ATOM 5829 C C . ASP B 1 325 ? 7.575 68.917 -46.617 1.00 14.04 351 ASP B C 1
ATOM 5830 O O . ASP B 1 325 ? 7.068 69.469 -47.576 1.00 12.47 351 ASP B O 1
ATOM 5835 N N . LEU B 1 326 ? 7.646 67.582 -46.491 1.00 12.82 352 LEU B N 1
ATOM 5836 C CA . LEU B 1 326 ? 7.062 66.678 -47.477 1.00 13.03 352 LEU B CA 1
ATOM 5837 C C . LEU B 1 326 ? 5.550 66.769 -47.442 1.00 14.09 352 LEU B C 1
ATOM 5838 O O . LEU B 1 326 ? 4.883 66.745 -48.488 1.00 14.08 352 LEU B O 1
ATOM 5843 N N . CYS B 1 327 ? 4.997 66.871 -46.234 1.00 14.78 353 CYS B N 1
ATOM 5844 C CA . CYS B 1 327 ? 3.559 66.995 -46.074 1.00 15.45 353 CYS B CA 1
ATOM 5845 C C . CYS B 1 327 ? 3.036 68.272 -46.686 1.00 15.02 353 CYS B C 1
ATOM 5846 O O . CYS B 1 327 ? 1.965 68.285 -47.299 1.00 14.09 353 CYS B O 1
ATOM 5849 N N . GLU B 1 328 ? 3.809 69.333 -46.534 1.00 15.23 354 GLU B N 1
ATOM 5850 C CA . GLU B 1 328 ? 3.463 70.594 -47.098 1.00 17.31 354 GLU B CA 1
ATOM 5851 C C . GLU B 1 328 ? 3.497 70.516 -48.633 1.00 16.73 354 GLU B C 1
ATOM 5852 O O . GLU B 1 328 ? 2.573 70.988 -49.299 1.00 17.61 354 GLU B O 1
ATOM 5858 N N . LEU B 1 329 ? 4.555 69.937 -49.200 1.00 15.76 355 LEU B N 1
ATOM 5859 C CA . LEU B 1 329 ? 4.636 69.828 -50.672 1.00 14.45 355 LEU B CA 1
ATOM 5860 C C . LEU B 1 329 ? 3.496 68.981 -51.213 1.00 14.69 355 LEU B C 1
ATOM 5861 O O . LEU B 1 329 ? 2.822 69.365 -52.174 1.00 14.78 355 LEU B O 1
ATOM 5866 N N . GLY B 1 330 ? 3.267 67.825 -50.585 1.00 14.13 356 GLY B N 1
ATOM 5867 C CA . GLY B 1 330 ? 2.171 66.947 -50.971 1.00 13.43 356 GLY B CA 1
ATOM 5868 C C . GLY B 1 330 ? 0.800 67.621 -50.994 1.00 12.90 356 GLY B C 1
ATOM 5869 O O . GLY B 1 330 ? 0.060 67.510 -51.974 1.00 12.00 356 GLY B O 1
ATOM 5870 N N . THR B 1 331 ? 0.459 68.293 -49.902 1.00 12.96 357 THR B N 1
ATOM 5871 C CA . THR B 1 331 ? -0.811 69.016 -49.753 1.00 12.82 357 THR B CA 1
ATOM 5872 C C . THR B 1 331 ? -0.972 70.054 -50.867 1.00 12.78 357 THR B C 1
ATOM 5873 O O . THR B 1 331 ? -1.980 70.077 -51.570 1.00 10.48 357 THR B O 1
ATOM 5877 N N . ILE B 1 332 ? 0.032 70.902 -51.014 1.00 13.01 358 ILE B N 1
ATOM 5878 C CA . ILE B 1 332 ? -0.002 71.951 -52.023 1.00 13.45 358 ILE B CA 1
ATOM 5879 C C . ILE B 1 332 ? -0.063 71.361 -53.447 1.00 13.36 358 ILE B C 1
ATOM 5880 O O . ILE B 1 332 ? -0.859 71.806 -54.255 1.00 13.26 358 ILE B O 1
ATOM 5885 N N . THR B 1 333 ? 0.739 70.331 -53.735 1.00 12.82 359 THR B N 1
ATOM 5886 C CA . THR B 1 333 ? 0.764 69.743 -55.053 1.00 11.97 359 THR B CA 1
ATOM 5887 C C . THR B 1 333 ? -0.600 69.164 -55.399 1.00 12.41 359 THR B C 1
ATOM 5888 O O . THR B 1 333 ? -1.084 69.387 -56.504 1.00 12.56 359 THR B O 1
ATOM 5892 N N . ALA B 1 334 ? -1.225 68.472 -54.440 1.00 12.49 360 ALA B N 1
ATOM 5893 C CA . ALA B 1 334 ? -2.544 67.853 -54.657 1.00 12.26 360 ALA B CA 1
ATOM 5894 C C . ALA B 1 334 ? -3.625 68.910 -54.777 1.00 12.58 360 ALA B C 1
ATOM 5895 O O . ALA B 1 334 ? -4.493 68.835 -55.642 1.00 11.65 360 ALA B O 1
ATOM 5897 N N . ALA B 1 335 ? -3.568 69.887 -53.888 1.00 14.86 361 ALA B N 1
ATOM 5898 C CA . ALA B 1 335 ? -4.519 71.008 -53.873 1.00 15.11 361 ALA B CA 1
ATOM 5899 C C . ALA B 1 335 ? -4.604 71.730 -55.226 1.00 15.33 361 ALA B C 1
ATOM 5900 O O . ALA B 1 335 ? -5.674 72.127 -55.660 1.00 13.32 361 ALA B O 1
ATOM 5902 N N . ARG B 1 336 ? -3.459 71.890 -55.879 1.00 17.66 362 ARG B N 1
ATOM 5903 C CA . ARG B 1 336 ? -3.373 72.567 -57.180 1.00 19.82 362 ARG B CA 1
ATOM 5904 C C . ARG B 1 336 ? -3.966 71.816 -58.352 1.00 18.68 362 ARG B C 1
ATOM 5905 O O . ARG B 1 336 ? -4.211 72.439 -59.395 1.00 17.58 362 ARG B O 1
ATOM 5913 N N . THR B 1 337 ? -4.172 70.507 -58.215 1.00 16.43 363 THR B N 1
ATOM 5914 C CA . THR B 1 337 ? -4.708 69.724 -59.333 1.00 17.28 363 THR B CA 1
ATOM 5915 C C . THR B 1 337 ? -6.211 69.966 -59.585 1.00 17.31 363 THR B C 1
ATOM 5916 O O . THR B 1 337 ? -6.686 69.829 -60.715 1.00 18.15 363 THR B O 1
ATOM 5920 N N . GLY B 1 338 ? -6.950 70.330 -58.536 1.00 18.49 364 GLY B N 1
ATOM 5921 C CA . GLY B 1 338 ? -8.399 70.546 -58.646 1.00 17.67 364 GLY B CA 1
ATOM 5922 C C . GLY B 1 338 ? -9.215 69.262 -58.623 1.00 17.90 364 GLY B C 1
ATOM 5923 O O . GLY B 1 338 ? -10.432 69.313 -58.702 1.00 18.36 364 GLY B O 1
ATOM 5932 N N . TRP B 1 340 ? -8.987 66.863 -56.010 1.00 16.36 366 TRP B N 1
ATOM 5933 C CA . TRP B 1 340 ? -9.305 66.507 -54.627 1.00 15.75 366 TRP B CA 1
ATOM 5934 C C . TRP B 1 340 ? -10.385 67.373 -53.999 1.00 16.03 366 TRP B C 1
ATOM 5935 O O . TRP B 1 340 ? -10.318 68.602 -54.093 1.00 17.72 366 TRP B O 1
ATOM 5946 N N . VAL B 1 341 ? -11.363 66.736 -53.354 1.00 15.33 367 VAL B N 1
ATOM 5947 C CA . VAL B 1 341 ? -12.431 67.452 -52.609 1.00 15.13 367 VAL B CA 1
ATOM 5948 C C . VAL B 1 341 ? -12.208 67.367 -51.091 1.00 15.76 367 VAL B C 1
ATOM 5949 O O . VAL B 1 341 ? -12.875 68.058 -50.298 1.00 16.65 367 VAL B O 1
ATOM 5953 N N . GLY B 1 342 ? -11.241 66.540 -50.693 1.00 15.94 368 GLY B N 1
ATOM 5954 C CA . GLY B 1 342 ? -10.882 66.330 -49.283 1.00 15.32 368 GLY B CA 1
ATOM 5955 C C . GLY B 1 342 ? -9.402 66.082 -49.195 1.00 15.45 368 GLY B C 1
ATOM 5956 O O . GLY B 1 342 ? -8.928 65.025 -49.638 1.00 15.19 368 GLY B O 1
ATOM 5957 N N . VAL B 1 343 ? -8.677 67.056 -48.644 1.00 15.13 369 VAL B N 1
ATOM 5958 C CA . VAL B 1 343 ? -7.237 66.957 -48.515 1.00 15.43 369 VAL B CA 1
ATOM 5959 C C . VAL B 1 343 ? -6.783 67.014 -47.054 1.00 15.23 369 VAL B C 1
ATOM 5960 O O . VAL B 1 343 ? -7.192 67.920 -46.325 1.00 15.26 369 VAL B O 1
ATOM 5964 N N . ALA B 1 344 ? -5.939 66.056 -46.663 1.00 14.63 370 ALA B N 1
ATOM 5965 C CA . ALA B 1 344 ? -5.316 65.986 -45.341 1.00 14.24 370 ALA B CA 1
ATOM 5966 C C . ALA B 1 344 ? -3.909 66.465 -45.493 1.00 15.09 370 ALA B C 1
ATOM 5967 O O . ALA B 1 344 ? -3.345 66.393 -46.586 1.00 15.70 370 ALA B O 1
ATOM 5969 N N . THR B 1 345 ? -3.350 67.002 -44.408 1.00 15.73 371 THR B N 1
ATOM 5970 C CA . THR B 1 345 ? -1.958 67.441 -44.373 1.00 13.53 371 THR B CA 1
ATOM 5971 C C . THR B 1 345 ? -1.034 66.281 -44.045 1.00 14.56 371 THR B C 1
ATOM 5972 O O . THR B 1 345 ? 0.058 66.228 -44.562 1.00 15.47 371 THR B O 1
ATOM 5976 N N . SER B 1 346 ? -1.489 65.350 -43.209 1.00 14.16 372 SER B N 1
ATOM 5977 C CA . SER B 1 346 ? -0.740 64.146 -42.865 1.00 14.12 372 SER B CA 1
ATOM 5978 C C . SER B 1 346 ? -1.645 63.188 -42.096 1.00 14.41 372 SER B C 1
ATOM 5979 O O . SER B 1 346 ? -2.732 63.599 -41.640 1.00 14.49 372 SER B O 1
ATOM 5982 N N . ASN B 1 347 ? -1.191 61.938 -41.919 1.00 13.73 373 ASN B N 1
ATOM 5983 C CA . ASN B 1 347 ? -1.872 60.983 -41.018 1.00 13.84 373 ASN B CA 1
ATOM 5984 C C . ASN B 1 347 ? -1.375 61.113 -39.533 1.00 13.48 373 ASN B C 1
ATOM 5985 O O . ASN B 1 347 ? -1.568 60.203 -38.735 1.00 13.57 373 ASN B O 1
ATOM 5990 N N . PHE B 1 348 ? -0.768 62.250 -39.192 1.00 12.41 374 PHE B N 1
ATOM 5991 C CA . PHE B 1 348 ? -0.345 62.540 -37.814 1.00 13.09 374 PHE B CA 1
ATOM 5992 C C . PHE B 1 348 ? -1.021 63.822 -37.354 1.00 13.07 374 PHE B C 1
ATOM 5993 O O . PHE B 1 348 ? -0.549 64.465 -36.452 1.00 12.71 374 PHE B O 1
ATOM 6001 N N . CYS B 1 349 ? -2.170 64.122 -37.941 1.00 12.71 375 CYS B N 1
ATOM 6002 C CA . CYS B 1 349 ? -2.854 65.385 -37.698 1.00 12.90 375 CYS B CA 1
ATOM 6003 C C . CYS B 1 349 ? -3.828 65.155 -36.540 1.00 11.20 375 CYS B C 1
ATOM 6004 O O . CYS B 1 349 ? -5.036 65.140 -36.690 1.00 11.58 375 CYS B O 1
ATOM 6007 N N . GLY B 1 350 ? -3.257 64.955 -35.374 1.00 11.50 376 GLY B N 1
ATOM 6008 C CA . GLY B 1 350 ? -4.009 64.669 -34.201 1.00 11.83 376 GLY B CA 1
ATOM 6009 C C . GLY B 1 350 ? -3.211 64.985 -32.953 1.00 13.13 376 GLY B C 1
ATOM 6010 O O . GLY B 1 350 ? -1.982 65.001 -32.970 1.00 12.19 376 GLY B O 1
ATOM 6011 N N . PRO B 1 351 ? -3.922 65.236 -31.848 1.00 12.71 377 PRO B N 1
ATOM 6012 C CA . PRO B 1 351 ? -3.324 65.646 -30.571 1.00 13.38 377 PRO B CA 1
ATOM 6013 C C . PRO B 1 351 ? -2.273 64.740 -29.936 1.00 14.00 377 PRO B C 1
ATOM 6014 O O . PRO B 1 351 ? -1.479 65.240 -29.156 1.00 14.01 377 PRO B O 1
ATOM 6018 N N . GLN B 1 352 ? -2.225 63.445 -30.275 1.00 12.83 378 GLN B N 1
ATOM 6019 C CA . GLN B 1 352 ? -1.208 62.577 -29.699 1.00 13.40 378 GLN B CA 1
ATOM 6020 C C . GLN B 1 352 ? 0.140 62.698 -30.429 1.00 13.73 378 GLN B C 1
ATOM 6021 O O . GLN B 1 352 ? 1.154 62.098 -30.010 1.00 16.42 378 GLN B O 1
ATOM 6027 N N . PHE B 1 353 ? 0.173 63.410 -31.546 1.00 12.44 379 PHE B N 1
ATOM 6028 C CA . PHE B 1 353 ? 1.415 63.626 -32.280 1.00 12.33 379 PHE B CA 1
ATOM 6029 C C . PHE B 1 353 ? 1.730 65.089 -32.039 1.00 12.90 379 PHE B C 1
ATOM 6030 O O . PHE B 1 353 ? 1.471 65.922 -32.895 1.00 11.66 379 PHE B O 1
ATOM 6038 N N . ALA B 1 354 ? 2.273 65.404 -30.854 1.00 13.56 380 ALA B N 1
ATOM 6039 C CA . ALA B 1 354 ? 2.557 66.807 -30.473 1.00 12.86 380 ALA B CA 1
ATOM 6040 C C . ALA B 1 354 ? 3.410 67.496 -31.496 1.00 13.99 380 ALA B C 1
ATOM 6041 O O . ALA B 1 354 ? 3.239 68.684 -31.773 1.00 12.07 380 ALA B O 1
ATOM 6043 N N . GLY B 1 355 ? 4.377 66.756 -32.042 1.00 14.49 381 GLY B N 1
ATOM 6044 C CA . GLY B 1 355 ? 5.321 67.333 -32.990 1.00 14.41 381 GLY B CA 1
ATOM 6045 C C . GLY B 1 355 ? 4.696 67.849 -34.263 1.00 13.69 381 GLY B C 1
ATOM 6046 O O . GLY B 1 355 ? 5.268 68.674 -34.946 1.00 14.61 381 GLY B O 1
ATOM 6055 N N . TRP B 1 357 ? 1.013 68.350 -34.293 1.00 14.12 383 TRP B N 1
ATOM 6056 C CA . TRP B 1 357 ? -0.145 69.135 -33.881 1.00 15.01 383 TRP B CA 1
ATOM 6057 C C . TRP B 1 357 ? 0.108 70.556 -33.353 1.00 16.99 383 TRP B C 1
ATOM 6058 O O . TRP B 1 357 ? -0.762 71.414 -33.486 1.00 16.67 383 TRP B O 1
ATOM 6069 N N . ARG B 1 358 ? 1.259 70.823 -32.748 1.00 18.29 384 ARG B N 1
ATOM 6070 C CA . ARG B 1 358 ? 1.429 72.112 -32.083 1.00 21.35 384 ARG B CA 1
ATOM 6071 C C . ARG B 1 358 ? 1.599 73.395 -32.914 1.00 20.22 384 ARG B C 1
ATOM 6072 O O . ARG B 1 358 ? 1.246 74.499 -32.426 1.00 21.33 384 ARG B O 1
ATOM 6080 N N . ASP B 1 359 ? 2.126 73.293 -34.122 1.00 18.32 385 ASP B N 1
ATOM 6081 C CA . ASP B 1 359 ? 2.411 74.526 -34.919 1.00 17.62 385 ASP B CA 1
ATOM 6082 C C . ASP B 1 359 ? 1.141 75.023 -35.625 1.00 16.81 385 ASP B C 1
ATOM 6083 O O . ASP B 1 359 ? 0.891 74.704 -36.790 1.00 15.18 385 ASP B O 1
ATOM 6088 N N . VAL B 1 360 ? 0.355 75.837 -34.922 1.00 16.68 386 VAL B N 1
ATOM 6089 C CA . VAL B 1 360 ? -0.945 76.248 -35.451 1.00 16.26 386 VAL B CA 1
ATOM 6090 C C . VAL B 1 360 ? -0.879 76.932 -36.822 1.00 16.64 386 VAL B C 1
ATOM 6091 O O . VAL B 1 360 ? -1.610 76.559 -37.729 1.00 17.74 386 VAL B O 1
ATOM 6095 N N . GLU B 1 361 ? 0.050 77.858 -36.995 1.00 17.33 387 GLU B N 1
ATOM 6096 C CA . GLU B 1 361 ? 0.142 78.610 -38.246 1.00 18.66 387 GLU B CA 1
ATOM 6097 C C . GLU B 1 361 ? 0.540 77.751 -39.441 1.00 16.55 387 GLU B C 1
ATOM 6098 O O . GLU B 1 361 ? 0.178 78.063 -40.562 1.00 14.81 387 GLU B O 1
ATOM 6104 N N . TRP B 1 362 ? 1.287 76.672 -39.201 1.00 14.71 388 TRP B N 1
ATOM 6105 C CA . TRP B 1 362 ? 1.657 75.754 -40.285 1.00 13.54 388 TRP B CA 1
ATOM 6106 C C . TRP B 1 362 ? 0.390 75.155 -40.855 1.00 12.40 388 TRP B C 1
ATOM 6107 O O . TRP B 1 362 ? 0.209 75.122 -42.064 1.00 12.49 388 TRP B O 1
ATOM 6118 N N . HIS B 1 363 ? -0.476 74.671 -39.967 1.00 11.70 389 HIS B N 1
ATOM 6119 C CA . HIS B 1 363 ? -1.763 74.118 -40.362 1.00 11.16 389 HIS B CA 1
ATOM 6120 C C . HIS B 1 363 ? -2.680 75.132 -41.007 1.00 11.08 389 HIS B C 1
ATOM 6121 O O . HIS B 1 363 ? -3.323 74.824 -42.004 1.00 11.09 389 HIS B O 1
ATOM 6128 N N . LYS B 1 364 ? -2.806 76.304 -40.391 1.00 12.84 390 LYS B N 1
ATOM 6129 C CA . LYS B 1 364 ? -3.697 77.348 -40.894 1.00 13.21 390 LYS B CA 1
ATOM 6130 C C . LYS B 1 364 ? -3.360 77.743 -42.327 1.00 14.48 390 LYS B C 1
ATOM 6131 O O . LYS B 1 364 ? -4.237 77.938 -43.152 1.00 15.99 390 LYS B O 1
ATOM 6135 N N . ARG B 1 365 ? -2.072 77.868 -42.598 1.00 15.81 391 ARG B N 1
ATOM 6136 C CA A ARG B 1 365 ? -1.577 78.193 -43.940 0.50 16.30 391 ARG B CA 1
ATOM 6137 C CA B ARG B 1 365 ? -1.598 78.232 -43.922 0.50 16.82 391 ARG B CA 1
ATOM 6138 C C . ARG B 1 365 ? -1.999 77.151 -44.956 1.00 16.48 391 ARG B C 1
ATOM 6139 O O . ARG B 1 365 ? -2.458 77.485 -46.052 1.00 16.43 391 ARG B O 1
ATOM 6154 N N . LEU B 1 366 ? -1.872 75.868 -44.593 1.00 15.84 392 LEU B N 1
ATOM 6155 C CA . LEU B 1 366 ? -2.243 74.784 -45.507 1.00 14.51 392 LEU B CA 1
ATOM 6156 C C . LEU B 1 366 ? -3.748 74.557 -45.628 1.00 14.26 392 LEU B C 1
ATOM 6157 O O . LEU B 1 366 ? -4.257 74.371 -46.736 1.00 13.58 392 LEU B O 1
ATOM 6162 N N . THR B 1 367 ? -4.467 74.565 -44.513 1.00 13.34 393 THR B N 1
ATOM 6163 C CA . THR B 1 367 ? -5.910 74.380 -44.581 1.00 13.49 393 THR B CA 1
ATOM 6164 C C . THR B 1 367 ? -6.596 75.530 -45.336 1.00 15.75 393 THR B C 1
ATOM 6165 O O . THR B 1 367 ? -7.639 75.308 -45.962 1.00 14.58 393 THR B O 1
ATOM 6169 N N . SER B 1 368 ? -6.044 76.746 -45.284 1.00 17.05 394 SER B N 1
ATOM 6170 C CA . SER B 1 368 ? -6.637 77.809 -46.081 1.00 18.78 394 SER B CA 1
ATOM 6171 C C . SER B 1 368 ? -6.350 77.593 -47.580 1.00 17.97 394 SER B C 1
ATOM 6172 O O . SER B 1 368 ? -7.172 77.944 -48.408 1.00 18.99 394 SER B O 1
ATOM 6175 N N . ILE B 1 369 ? -5.191 77.033 -47.924 1.00 17.21 395 ILE B N 1
ATOM 6176 C CA . ILE B 1 369 ? -4.872 76.681 -49.318 1.00 15.87 395 ILE B CA 1
ATOM 6177 C C . ILE B 1 369 ? -5.837 75.604 -49.808 1.00 16.07 395 ILE B C 1
ATOM 6178 O O . ILE B 1 369 ? -6.415 75.715 -50.903 1.00 15.50 395 ILE B O 1
ATOM 6183 N N . ILE B 1 370 ? -6.013 74.556 -49.001 1.00 14.85 396 ILE B N 1
ATOM 6184 C CA . ILE B 1 370 ? -6.949 73.477 -49.324 1.00 15.41 396 ILE B CA 1
ATOM 6185 C C . ILE B 1 370 ? -8.352 74.003 -49.555 1.00 16.29 396 ILE B C 1
ATOM 6186 O O . ILE B 1 370 ? -9.017 73.640 -50.523 1.00 16.01 396 ILE B O 1
ATOM 6191 N N . ARG B 1 371 ? -8.782 74.893 -48.669 1.00 16.97 397 ARG B N 1
ATOM 6192 C CA . ARG B 1 371 ? -10.167 75.344 -48.682 1.00 17.29 397 ARG B CA 1
ATOM 6193 C C . ARG B 1 371 ? -10.499 76.423 -49.724 1.00 18.18 397 ARG B C 1
ATOM 6194 O O . ARG B 1 371 ? -11.661 76.617 -50.049 1.00 18.53 397 ARG B O 1
ATOM 6202 N N . SER B 1 372 ? -9.478 77.096 -50.254 1.00 18.97 398 SER B N 1
ATOM 6203 C CA . SER B 1 372 ? -9.659 78.073 -51.310 1.00 19.53 398 SER B CA 1
ATOM 6204 C C . SER B 1 372 ? -9.253 77.501 -52.677 1.00 19.80 398 SER B C 1
ATOM 6205 O O . SER B 1 372 ? -9.132 78.253 -53.647 1.00 19.68 398 SER B O 1
ATOM 6208 N N . SER B 1 373 ? -9.032 76.195 -52.774 1.00 20.14 399 SER B N 1
ATOM 6209 C CA . SER B 1 373 ? -8.647 75.594 -54.057 1.00 20.92 399 SER B CA 1
ATOM 6210 C C . SER B 1 373 ? -9.874 75.265 -54.910 1.00 21.81 399 SER B C 1
ATOM 6211 O O . SER B 1 373 ? -10.826 74.677 -54.413 1.00 22.62 399 SER B O 1
ATOM 6214 N N . PRO B 1 374 ? -9.875 75.675 -56.193 1.00 22.57 400 PRO B N 1
ATOM 6215 C CA . PRO B 1 374 ? -11.040 75.359 -57.032 1.00 22.62 400 PRO B CA 1
ATOM 6216 C C . PRO B 1 374 ? -11.084 73.908 -57.480 1.00 22.61 400 PRO B C 1
ATOM 6217 O O . PRO B 1 374 ? -10.040 73.265 -57.575 1.00 23.78 400 PRO B O 1
ATOM 6221 N N . LEU B 1 375 ? -12.291 73.396 -57.704 1.00 21.80 401 LEU B N 1
ATOM 6222 C CA . LEU B 1 375 ? -12.501 72.034 -58.163 1.00 22.39 401 LEU B CA 1
ATOM 6223 C C . LEU B 1 375 ? -12.376 71.998 -59.688 1.00 23.19 401 LEU B C 1
ATOM 6224 O O . LEU B 1 375 ? -12.594 73.002 -60.356 1.00 23.06 401 LEU B O 1
ATOM 6229 N N . ASP B 1 376 ? -12.020 70.838 -60.229 1.00 23.95 402 ASP B N 1
ATOM 6230 C CA . ASP B 1 376 ? -11.848 70.653 -61.672 1.00 23.83 402 ASP B CA 1
ATOM 6231 C C . ASP B 1 376 ? -13.207 70.540 -62.347 1.00 24.00 402 ASP B C 1
ATOM 6232 O O . ASP B 1 376 ? -14.130 69.966 -61.763 1.00 24.04 402 ASP B O 1
ATOM 6237 N N . GLU B 1 377 ? -13.321 71.086 -63.569 1.00 24.10 403 GLU B N 1
ATOM 6238 C CA . GLU B 1 377 ? -14.553 71.007 -64.373 1.00 23.98 403 GLU B CA 1
ATOM 6239 C C . GLU B 1 377 ? -15.080 69.578 -64.541 1.00 23.09 403 GLU B C 1
ATOM 6240 O O . GLU B 1 377 ? -16.291 69.359 -64.542 1.00 23.05 403 GLU B O 1
ATOM 6241 N N . SER B 1 378 ? -14.169 68.607 -64.663 1.00 22.74 404 SER B N 1
ATOM 6242 C CA . SER B 1 378 ? -14.540 67.191 -64.796 1.00 21.72 404 SER B CA 1
ATOM 6243 C C . SER B 1 378 ? -15.375 66.698 -63.623 1.00 21.27 404 SER B C 1
ATOM 6244 O O . SER B 1 378 ? -16.002 65.644 -63.691 1.00 21.86 404 SER B O 1
ATOM 6247 N N . LEU B 1 379 ? -15.334 67.449 -62.534 1.00 20.77 405 LEU B N 1
ATOM 6248 C CA . LEU B 1 379 ? -16.002 67.095 -61.296 1.00 20.37 405 LEU B CA 1
ATOM 6249 C C . LEU B 1 379 ? -17.274 67.941 -61.089 1.00 20.74 405 LEU B C 1
ATOM 6250 O O . LEU B 1 379 ? -18.313 67.414 -60.704 1.00 21.08 405 LEU B O 1
ATOM 6255 N N . THR B 1 380 ? -17.182 69.237 -61.380 1.00 20.78 406 THR B N 1
ATOM 6256 C CA . THR B 1 380 ? -18.277 70.191 -61.157 1.00 20.98 406 THR B CA 1
ATOM 6257 C C . THR B 1 380 ? -19.330 70.335 -62.272 1.00 21.01 406 THR B C 1
ATOM 6258 O O . THR B 1 380 ? -20.398 70.882 -62.013 1.00 21.30 406 THR B O 1
ATOM 6262 N N . LYS B 1 381 ? -19.042 69.878 -63.492 1.00 20.31 407 LYS B N 1
ATOM 6263 C CA . LYS B 1 381 ? -19.988 69.994 -64.613 1.00 19.62 407 LYS B CA 1
ATOM 6264 C C . LYS B 1 381 ? -20.316 68.611 -65.160 1.00 19.03 407 LYS B C 1
ATOM 6265 O O . LYS B 1 381 ? -19.415 67.793 -65.373 1.00 19.15 407 LYS B O 1
ATOM 6266 N N . ASN B 1 382 ? -21.602 68.357 -65.412 1.00 18.74 408 ASN B N 1
ATOM 6267 C CA . ASN B 1 382 ? -22.075 67.060 -65.928 1.00 18.22 408 ASN B CA 1
ATOM 6268 C C . ASN B 1 382 ? -21.492 65.853 -65.189 1.00 17.90 408 ASN B C 1
ATOM 6269 O O . ASN B 1 382 ? -20.999 64.909 -65.807 1.00 17.97 408 ASN B O 1
ATOM 6274 N N . ASN B 1 383 ? -21.562 65.869 -63.868 1.00 17.08 409 ASN B N 1
ATOM 6275 C CA . ASN B 1 383 ? -21.064 64.735 -63.106 1.00 17.14 409 ASN B CA 1
ATOM 6276 C C . ASN B 1 383 ? -22.045 64.368 -61.986 1.00 17.37 409 ASN B C 1
ATOM 6277 O O . ASN B 1 383 ? -21.985 64.894 -60.867 1.00 18.04 409 ASN B O 1
ATOM 6282 N N . GLU B 1 384 ? -22.953 63.457 -62.331 1.00 16.94 410 GLU B N 1
ATOM 6283 C CA . GLU B 1 384 ? -24.006 62.994 -61.442 1.00 16.59 410 GLU B CA 1
ATOM 6284 C C . GLU B 1 384 ? -23.404 62.222 -60.262 1.00 16.14 410 GLU B C 1
ATOM 6285 O O . GLU B 1 384 ? -23.856 62.359 -59.138 1.00 16.63 410 GLU B O 1
ATOM 6291 N N . VAL B 1 385 ? -22.365 61.424 -60.502 1.00 16.11 411 VAL B N 1
ATOM 6292 C CA . VAL B 1 385 ? -21.766 60.634 -59.427 1.00 14.42 411 VAL B CA 1
ATOM 6293 C C . VAL B 1 385 ? -20.994 61.569 -58.499 1.00 15.35 411 VAL B C 1
ATOM 6294 O O . VAL B 1 385 ? -21.196 61.546 -57.298 1.00 17.07 411 VAL B O 1
ATOM 6298 N N . ALA B 1 386 ? -20.166 62.446 -59.057 1.00 15.38 412 ALA B N 1
ATOM 6299 C CA . ALA B 1 386 ? -19.388 63.372 -58.250 1.00 14.76 412 ALA B CA 1
ATOM 6300 C C . ALA B 1 386 ? -20.289 64.346 -57.548 1.00 15.82 412 ALA B C 1
ATOM 6301 O O . ALA B 1 386 ? -19.956 64.833 -56.482 1.00 16.22 412 ALA B O 1
ATOM 6303 N N . ALA B 1 387 ? -21.434 64.651 -58.146 1.00 17.06 413 ALA B N 1
ATOM 6304 C CA . ALA B 1 387 ? -22.357 65.578 -57.516 1.00 17.45 413 ALA B CA 1
ATOM 6305 C C . ALA B 1 387 ? -22.823 65.028 -56.167 1.00 18.10 413 ALA B C 1
ATOM 6306 O O . ALA B 1 387 ? -23.072 65.806 -55.269 1.00 18.53 413 ALA B O 1
ATOM 6308 N N . LYS B 1 388 ? -22.899 63.711 -55.976 1.00 19.55 414 LYS B N 1
ATOM 6309 C CA . LYS B 1 388 ? -23.357 63.252 -54.659 1.00 20.92 414 LYS B CA 1
ATOM 6310 C C . LYS B 1 388 ? -22.414 63.633 -53.507 1.00 20.82 414 LYS B C 1
ATOM 6311 O O . LYS B 1 388 ? -22.872 63.946 -52.415 1.00 20.08 414 LYS B O 1
ATOM 6317 N N . LEU B 1 389 ? -21.116 63.687 -53.757 1.00 21.53 415 LEU B N 1
ATOM 6318 C CA . LEU B 1 389 ? -20.189 64.123 -52.714 1.00 21.22 415 LEU B CA 1
ATOM 6319 C C . LEU B 1 389 ? -20.081 65.639 -52.694 1.00 21.00 415 LEU B C 1
ATOM 6320 O O . LEU B 1 389 ? -19.987 66.229 -51.625 1.00 20.08 415 LEU B O 1
ATOM 6325 N N . LEU B 1 390 ? -20.078 66.272 -53.863 1.00 21.19 416 LEU B N 1
ATOM 6326 C CA . LEU B 1 390 ? -19.985 67.731 -53.934 1.00 21.68 416 LEU B CA 1
ATOM 6327 C C . LEU B 1 390 ? -21.113 68.455 -53.171 1.00 21.81 416 LEU B C 1
ATOM 6328 O O . LEU B 1 390 ? -20.864 69.519 -52.588 1.00 21.03 416 LEU B O 1
ATOM 6333 N N . LYS B 1 391 ? -22.324 67.878 -53.172 1.00 21.55 417 LYS B N 1
ATOM 6334 C CA . LYS B 1 391 ? -23.493 68.442 -52.473 1.00 20.69 417 LYS B CA 1
ATOM 6335 C C . LYS B 1 391 ? -23.353 68.325 -50.950 1.00 21.33 417 LYS B C 1
ATOM 6336 O O . LYS B 1 391 ? -24.203 68.818 -50.220 1.00 22.43 417 LYS B O 1
ATOM 6339 N N . ARG B 1 392 ? -22.298 67.674 -50.471 1.00 21.65 418 ARG B N 1
ATOM 6340 C CA . ARG B 1 392 ? -22.085 67.455 -49.031 1.00 21.64 418 ARG B CA 1
ATOM 6341 C C . ARG B 1 392 ? -20.917 68.242 -48.455 1.00 22.58 418 ARG B C 1
ATOM 6342 O O . ARG B 1 392 ? -20.728 68.263 -47.243 1.00 23.15 418 ARG B O 1
ATOM 6350 N N . LEU B 1 393 ? -20.123 68.872 -49.316 1.00 23.50 419 LEU B N 1
ATOM 6351 C CA . LEU B 1 393 ? -18.977 69.660 -48.873 1.00 23.67 419 LEU B CA 1
ATOM 6352 C C . LEU B 1 393 ? -19.435 70.950 -48.181 1.00 24.62 419 LEU B C 1
ATOM 6353 O O . LEU B 1 393 ? -18.706 71.505 -47.342 1.00 24.36 419 LEU B O 1
#

Sequence (742 aa):
EISPRAITWDFSWLERRWPGAGYEDWDQQVLDELSERGYNAIRIDAYPHLIAENPKKWLLKEVWNQQDWGSPDNEVQVQPNLNLFLSSKCKERDIKVGLSSWYRLDVDEVCLKLDTPEKLADCWLTILRSIEEDGLLDTILYVDLCNEWPGDSWAPFFAKTYPNVGWGNWYKEESLRWKTSLEKRQVYPDPFLYSFDHGDVKKYEEVVDCSFLDLYEHHIWAQQNGGEFYKLVGYGYNRFLPDDYKNVVKNAERRVYRERPGYWQKLLTDKIELASVARKNRRRPLVTTECWGLVDYKDWPLLKWDWVKDLCELGTITAARRTGWVGVATSNFCGPQFAGWRDVEWHKRLTSSIIRSSPLDESLTKNNEVAAKLLKRLEISPRAITWDFSWLERRWPGAGYEDWDQQVLDELSERGYNAIRIDAYPHLIAENPKKWLLKEVWNQQDWGSPDNEVQVQPNLNLFLSSKCKERDIKVGLSSWYRLDVDEVCLKLDTPEKLADCWLTILRSIEEDDGLLDTILYVDLLCNEWPGDSWAPFFAKTYPNVGWGNWYKEESLRWKTSLEKRQVYPDPFLYSFDHGDVKKYEEVVDCSFLDLYEHHIWAQQNGGEFYKLVGYGYNRFLPDDYKNVVKNAERVYRERPGYWQKLLTDKIELASVARKNRRRPLVTTECWGLVDYKDWPLLKWDWVKDLCELGTITAARTGWVGVATSNFCGPQFAGWRDVEWHKRRLTSIIRSSPLDESLTKNNEVAAKLLKRL

InterPro domains:
  IPR017853 Glycoside hydrolase superfamily [SSF51445] (50-349)
  IPR024778 Putative cellulase [PF12876] (45-397)

Solvent-accessible surface area: 26553 Å² total

Foldseek 3Di:
DFFFFAEAAEACCFAQQDPPLFNVDLLVFVVLCVLLQGQEYEYEQLLLCCLVPCDWFAFADPFLQASHGDNGGTGRRPPSVLVSLVSSVVVNRAYEYAHLQTATVVRSLLVCQALQSLLVSVVSSLVVNVVVPRNLSYQEYASHEAPPACSRPVSHCVVCVPCYGQNCLDPSNLVSLVNLVNCVVVVQAYYHEHADQPLCSLVVHPPLSHLAYAYAEECPFPNNVLLVQLVADPDRYDCPNVVSCLVPNVVSCVVCVPVRLCSQLVSLVCLVSCLVSLHAYAYHADDYDRGDADDPNDQCVVVLVRLLSNLLSNLQSQHSYYYSHNLCGRRRCNSPPSVSSNVSSVSNRPRHHDCSQVPPDSSSVSSSVSD/DFFFFAEAAEACCFAQQDPPLFNVDLLVFVVLCVLLQGQEYEYELLLLCCLVPCDFFAFADPFLQASHGDNGGTGNRPPVVVVSLVSSVVVNHAYEYAHLQTATPVSSLLVCQALLSLLVSVVVVLVVCVVVPRNLSYLEYASWEAPPACSRPVNPCVVVVPCDGQNCLDPSNLVSLVNLVNCVVVVLAYYHEHADQPLCSLVVHDPLSHLAYAYAEECPFPNNVLLVQLVADPDRYDCVNVVSCLVPNVVSCVVCVPVRLCSQLVSLVVLVSCLVSLHAYAYHADDYDRGDADDPNDQCVVVLVSLQSNLLSNLASQHSYYYSHNLCGRRRCNSPPSVSSNVSSVSSGPRHHDCSQVPPDPSSVSSSVSD